Protein 5WP4 (pdb70)

B-factor: mean 23.15, std 11.43, range [8.85, 80.51]

Foldseek 3Di:
DLVVVLVVQCVVLCVVQDQCSVVQAPCSVLLLVQQLVLVVVPDDDAFQFEEEEEQQFLHSPPQVCLVGHVAYEYEHQPPVRQVNNCVVRVVSVRYHYYNDDLQDPPDDAQFQRGQEYEYEADCQSPDLVSLLVSLLVVLRRHHQFGKYKYKHQAPDDQHDHDDPDDPGHRHQQLSVLLSQQPHKDADPVGWIKGKWWPDKAFRVSCCVPVVDRRTMMTMIGIHTDDDDCVVLCVCCPPCVPPLNLVLCCLLQHPQDNDFNHVVVLVVQLVVQVAAAAFEEEEEACFLPRSVCVCQVPHNYAYEYEHQHSSRQSNNSSVCYPDPTHYDYTNDDLLPDDDAFQAGQEYEYEAPCQQPADVLSSLLRVLRNHHAFHKYKYKHKAWFPDDDDPVRVVVCVVVVTDHYHQVVSQVSNVVSQWPPKDKDWCLVVSLVRLVVSLVVCVVCVVVSCVVRRPVSSCVSNVVSVVSNVCSVVRTMTMIMMMTGRD

GO terms:
  GO:0000234 phosphoethanolamine N-methyltransferase activity (F, EXP)
  GO:0042425 choline biosynthetic process (P, IMP)
  GO:0009555 pollen development (P, IMP)
  GO:0009826 unidimensional cell growth (P, IMP)
  GO:0009860 pollen tube growth (P, IMP)
  GO:0010183 pollen tube guidance (P, IMP)
  GO:0048528 post-embryonic root development (P, IMP)

Organism: Arabidopsis thaliana (NCBI:txid3702)

Nearest PDB structures (foldseek):
  5wp4-assembly1_A  TM=1.002E+00  e=0.000E+00  Arabidopsis thaliana
  5wp5-assembly2_B  TM=5.260E-01  e=3.754E-93  Arabidopsis thaliana
  4kri-assembly1_A  TM=6.866E-01  e=4.161E-44  Haemonchus contortus
  4kri-assembly3_C  TM=6.687E-01  e=8.822E-44  Haemonchus contortus
  4kri-assembly2_B  TM=6.698E-01  e=3.287E-43  Haemonchus contortus

Radius of gyration: 25.35 Å; Cα contacts (8 Å, |Δi|>4): 967; chains: 1; bounding box: 56×58×65 Å

Secondary structure (DSSP, 8-state):
-HHHHHHHHHHHHHTT-SHHHHHTSTTHHHHHHHHHHHHHHHSPP-TTSEEEEES-TT-TTHHHHHHH-SEEEEEES-HHHHHHHHHHHTT-TTEEEEE--TT-TT----TT-EEEEEESS-GGGS-HHHHHHHHHHHHHHEEEEEEEEEEEEBSS-------S------B-HHHHHHHHHH--EE-TT--EEEEEEEEEEE-HHHHHHHS---EEEEEEEEEE--S--HHHHHHHHTTTSHHHHHHHHHHH-TT--STTHHHHHHHHHHTT---TT-EEEEET-TTSHHHHHHHHHH--EEEEEES-HHHHHHHHHHTTT--S-EEEEE--TTT----TT-EEEEEEES-GGG-S-HHHHHHHHHHHEEEEEEEEEEEEEE-SSPPPHHHHHHHHHHT-----HHHHHHHHHHTT-EEEEEEE-HHHHHHHHHHHHHHHHHTHHHHHHHS-HHHHHHHHHHHHHHHHHHHTT-EEEEEEEEE--

Sequence (485 aa):
EERDIQKNYWIEHSADLTVEAMMLDSRASDLDKEERPEVLSLLPPYEGKSVLELGAGIGRFTGELAQKAGELIALDFIDNVIKKNESINGHYKNVKFMCADVTSPDLKKITDGSLDLIFSNWLLMYLSDKEVELLAERMVGWIKVGGYIFFRESCFHQSGDSKRKSNPTHYREPRFYSKVFQECQTRDAAGNSSFELSMMIGCKCIGAYVKNK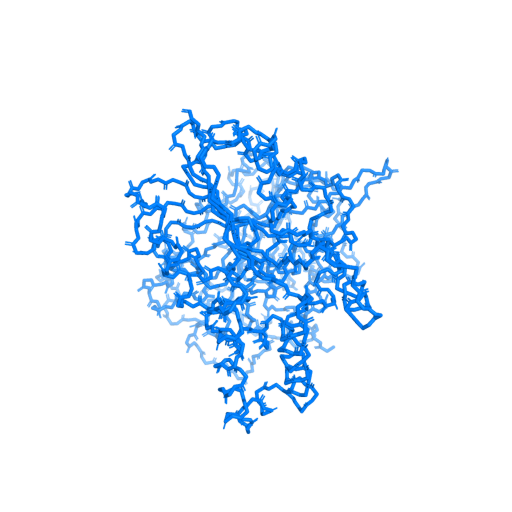KNQNNQICWIWQKVSSENDRGFQRFLDNVQYKSSGILRYERVVFGQGFVSTGGLETTKEFVEEKMMNNLKPGQKVLDVGCGIGGGDFYMAEKFDVHVVGIDLSVNMISSFALERAIGLSCSVVEFEVADCTTKHYPDNSFDVIYSRDTILHIQDKPALFRTTFFKWLKPGGKKVLISDYCRSSPKTPSAEFSEYIKQRGYDLHDVQQAYGQMMLKDAGFTDVIAEDRTDQFMQVLKRELDRVEKEKEKFISDFSKEDYDDIVGGWKSKLERCASSDEQKWGLFIANKN

Solvent-accessible surface area: 21223 Å² total; per-residue (Å²): 162,40,63,85,72,0,86,92,7,34,91,62,20,12,80,108,46,66,38,112,18,46,17,17,8,85,122,3,76,57,2,16,144,89,0,59,76,40,0,37,88,35,20,12,97,3,122,51,89,22,0,0,5,1,28,9,18,26,14,15,10,0,12,64,0,5,122,89,6,26,96,2,34,0,2,14,34,14,62,96,8,7,116,69,0,88,88,89,8,34,128,54,209,45,20,118,38,36,65,20,31,9,36,30,121,109,9,160,24,101,103,34,40,3,28,0,0,0,1,14,38,17,0,8,23,5,23,71,133,28,0,62,110,3,0,70,81,1,0,12,2,0,96,81,34,3,41,0,1,0,0,0,4,0,83,104,69,24,13,86,36,200,41,177,67,54,26,16,55,58,20,75,2,58,44,0,3,72,17,0,14,63,9,74,23,156,65,121,89,35,85,15,23,34,3,32,46,90,22,29,105,16,1,26,7,7,37,140,40,54,162,38,72,17,1,0,1,0,21,2,42,15,48,56,8,145,74,129,20,22,83,11,118,65,11,6,93,58,25,25,89,30,58,6,0,51,50,24,21,95,2,16,26,166,8,23,28,17,2,13,1,82,112,1,1,102,64,0,0,113,62,6,87,11,117,96,67,49,83,0,0,7,0,18,10,8,2,0,12,9,0,25,40,0,6,111,136,48,98,2,47,0,16,0,1,18,32,1,0,2,9,4,4,8,0,20,29,82,23,25,43,74,126,24,53,28,90,20,68,28,14,34,12,74,60,58,156,37,101,84,81,26,4,19,3,0,3,0,25,16,20,0,3,19,14,120,78,0,49,34,4,0,128,42,0,57,116,10,0,78,85,62,7,44,0,1,0,0,0,17,0,62,5,103,96,120,28,47,90,94,2,51,100,25,32,162,89,61,28,17,28,17,54,33,16,150,34,0,0,82,23,0,94,108,12,36,11,51,108,27,78,41,62,84,39,12,104,43,3,48,95,7,3,120,107,6,12,61,114,6,73,182,82,80,138,124,3,49,89,61,49,40,119,129,25,17,58,67,3,17,34,23,6,117,40,13,40,116,10,6,73,60,63,20,0,29,1,0,0,0,14,1,43,26,144

Structure (mmCIF, N/CA/C/O backbone):
data_5WP4
#
_entry.id   5WP4
#
_cell.length_a   49.261
_cell.length_b   86.032
_cell.length_c   68.242
_cell.angle_alpha   90.00
_cell.angle_beta   106.15
_cell.angle_gamma   90.00
#
_symmetry.space_group_name_H-M   'P 1 21 1'
#
loop_
_entity.id
_entity.type
_entity.pdbx_description
1 polymer 'Phosphoethanolamine N-methyltransferase 1'
2 non-polymer S-ADENOSYL-L-HOMOCYSTEINE
3 non-polymer PHOSPHOCHOLINE
4 water water
#
loop_
_atom_site.group_PDB
_atom_site.id
_atom_site.type_symbol
_atom_site.label_atom_id
_atom_site.label_alt_id
_atom_site.label_comp_id
_atom_site.label_asym_id
_atom_site.label_entity_id
_atom_site.label_seq_id
_atom_site.pdbx_PDB_ins_code
_atom_site.Cartn_x
_atom_site.Cartn_y
_atom_site.Cartn_z
_atom_site.occupancy
_atom_site.B_iso_or_equiv
_atom_site.auth_seq_id
_atom_site.auth_comp_id
_atom_site.auth_asym_id
_atom_site.auth_atom_id
_atom_site.pdbx_PDB_model_num
ATOM 1 N N . GLU A 1 7 ? 26.178 -9.720 29.731 1.00 48.78 7 GLU A N 1
ATOM 2 C CA . GLU A 1 7 ? 26.432 -8.995 30.969 1.00 35.88 7 GLU A CA 1
ATOM 3 C C . GLU A 1 7 ? 25.423 -7.871 31.168 1.00 27.42 7 GLU A C 1
ATOM 4 O O . GLU A 1 7 ? 25.021 -7.591 32.297 1.00 27.95 7 GLU A O 1
ATOM 10 N N . GLU A 1 8 ? 25.018 -7.232 30.074 1.00 27.51 8 GLU A N 1
ATOM 11 C CA . GLU A 1 8 ? 24.049 -6.141 30.156 1.00 23.96 8 GLU A CA 1
ATOM 12 C C . GLU A 1 8 ? 22.751 -6.618 30.797 1.00 23.88 8 GLU A C 1
ATOM 13 O O . GLU A 1 8 ? 22.197 -5.937 31.657 1.00 20.33 8 GLU A O 1
ATOM 19 N N . ARG A 1 9 ? 22.272 -7.785 30.377 1.00 20.88 9 ARG A N 1
ATOM 20 C CA . ARG A 1 9 ? 21.025 -8.320 30.919 1.00 20.40 9 ARG A CA 1
ATOM 21 C C . ARG A 1 9 ? 21.132 -8.565 32.421 1.00 20.29 9 ARG A C 1
ATOM 22 O O . ARG A 1 9 ? 20.186 -8.309 33.164 1.00 19.72 9 ARG A O 1
ATOM 30 N N . ASP A 1 10 ? 22.293 -9.039 32.863 1.00 20.75 10 ASP A N 1
ATOM 31 C CA . ASP A 1 10 ? 22.505 -9.327 34.277 1.00 21.42 10 ASP A CA 1
ATOM 32 C C . ASP A 1 10 ? 22.474 -8.055 35.122 1.00 19.93 10 ASP A C 1
ATOM 33 O O . ASP A 1 10 ? 21.784 -7.993 36.147 1.00 20.73 10 ASP A O 1
ATOM 38 N N . ILE A 1 11 ? 23.222 -7.039 34.696 1.00 20.63 11 ILE A N 1
ATOM 39 C CA . ILE A 1 11 ? 23.333 -5.827 35.505 1.00 21.65 11 ILE A CA 1
ATOM 40 C C . ILE A 1 11 ? 22.025 -5.043 35.532 1.00 18.69 11 ILE A C 1
ATOM 41 O O . ILE A 1 11 ? 21.651 -4.490 36.562 1.00 19.51 11 ILE A O 1
ATOM 46 N N . GLN A 1 12 ? 21.316 -5.015 34.408 1.00 18.44 12 GLN A N 1
ATOM 47 C CA . GLN A 1 12 ? 20.040 -4.311 34.356 1.00 17.79 12 GLN A CA 1
ATOM 48 C C . GLN A 1 12 ? 18.984 -5.055 35.164 1.00 17.45 12 GLN A C 1
ATOM 49 O O . GLN A 1 12 ? 18.239 -4.442 35.933 1.00 17.48 12 GLN A O 1
ATOM 55 N N . LYS A 1 13 ? 18.921 -6.375 35.018 1.00 17.80 13 LYS A N 1
ATOM 56 C CA . LYS A 1 13 ? 17.939 -7.130 35.789 1.00 18.63 13 LYS A CA 1
ATOM 57 C C . LYS A 1 13 ? 18.236 -7.042 37.283 1.00 18.94 13 LYS A C 1
ATOM 58 O O . LYS A 1 13 ? 17.318 -6.893 38.087 1.00 18.26 13 LYS A O 1
ATOM 64 N N . ASN A 1 14 ? 19.510 -7.119 37.658 1.00 18.18 14 ASN A N 1
ATOM 65 C CA . ASN A 1 14 ? 19.866 -7.001 39.075 1.00 19.39 14 ASN A CA 1
ATOM 66 C C . ASN A 1 14 ? 19.441 -5.666 39.685 1.00 17.98 14 ASN A C 1
ATOM 67 O O . ASN A 1 14 ? 19.009 -5.618 40.842 1.00 18.55 14 ASN A O 1
ATOM 72 N N . TYR A 1 15 ? 19.552 -4.591 38.909 1.00 17.77 15 TYR A N 1
ATOM 73 C CA . TYR A 1 15 ? 19.126 -3.281 39.364 1.00 17.71 15 TYR A CA 1
ATOM 74 C C . TYR A 1 15 ? 17.632 -3.295 39.638 1.00 17.10 15 TYR A C 1
ATOM 75 O O . TYR A 1 15 ? 17.186 -2.821 40.675 1.00 17.82 15 TYR A O 1
ATOM 84 N N . TRP A 1 16 ? 16.863 -3.873 38.719 1.00 16.77 16 TRP A N 1
ATOM 85 C CA . TRP A 1 16 ? 15.417 -3.929 38.901 1.00 16.53 16 TRP A CA 1
ATOM 86 C C . TRP A 1 16 ? 14.948 -4.960 39.928 1.00 17.86 16 TRP A C 1
ATOM 87 O O . TRP A 1 16 ? 13.915 -4.770 40.565 1.00 17.21 16 TRP A O 1
ATOM 98 N N . ILE A 1 17 ? 15.705 -6.033 40.118 1.00 17.15 17 ILE A N 1
ATOM 99 C CA . ILE A 1 17 ? 15.421 -6.933 41.241 1.00 17.64 17 ILE A CA 1
ATOM 100 C C . ILE A 1 17 ? 15.518 -6.176 42.575 1.00 18.21 17 ILE A C 1
ATOM 101 O O . ILE A 1 17 ? 14.612 -6.259 43.411 1.00 19.01 17 ILE A O 1
ATOM 106 N N . GLU A 1 18 ? 16.593 -5.410 42.750 1.00 17.93 18 GLU A N 1
ATOM 107 C CA . GLU A 1 18 ? 16.769 -4.609 43.960 1.00 18.78 18 GLU A CA 1
ATOM 108 C C . GLU A 1 18 ? 15.646 -3.588 44.137 1.00 18.14 18 GLU A C 1
ATOM 109 O O . GLU A 1 18 ? 15.040 -3.487 45.209 1.00 19.34 18 GLU A O 1
ATOM 115 N N . HIS A 1 19 ? 15.364 -2.838 43.080 1.00 18.62 19 HIS A N 1
ATOM 116 C CA . HIS A 1 19 ? 14.437 -1.721 43.204 1.00 17.67 19 HIS A CA 1
ATOM 117 C C . HIS A 1 19 ? 12.973 -2.115 43.056 1.00 20.49 19 HIS A C 1
ATOM 118 O O . HIS A 1 19 ? 12.081 -1.279 43.214 1.00 28.01 19 HIS A O 1
ATOM 125 N N . SER A 1 20 ? 12.726 -3.394 42.794 1.00 17.37 20 SER A N 1
ATOM 126 C CA . SER A 1 20 ? 11.366 -3.925 42.790 1.00 18.54 20 SER A CA 1
ATOM 127 C C . SER A 1 20 ? 11.026 -4.655 44.080 1.00 18.23 20 SER A C 1
ATOM 128 O O . SER A 1 20 ? 9.871 -5.012 44.294 1.00 19.55 20 SER A O 1
ATOM 131 N N . ALA A 1 21 ? 12.026 -4.906 44.925 1.00 18.31 21 ALA A N 1
ATOM 132 C CA . ALA A 1 21 ? 11.824 -5.722 46.124 1.00 19.08 21 ALA A CA 1
ATOM 133 C C . ALA A 1 21 ? 10.657 -5.247 46.992 1.00 19.57 21 ALA A C 1
ATOM 134 O O . ALA A 1 21 ? 9.919 -6.066 47.542 1.00 20.15 21 ALA A O 1
ATOM 136 N N . ASP A 1 22 ? 10.486 -3.929 47.101 1.00 19.52 22 ASP A N 1
ATOM 137 C CA . ASP A 1 22 ? 9.438 -3.370 47.957 1.00 20.19 22 ASP A CA 1
ATOM 138 C C . ASP A 1 22 ? 8.059 -3.374 47.297 1.00 20.46 22 ASP A C 1
ATOM 139 O O . ASP A 1 22 ? 7.052 -3.227 47.992 1.00 20.96 22 ASP A O 1
ATOM 144 N N . LEU A 1 23 ? 8.019 -3.512 45.970 1.00 20.31 23 LEU A N 1
ATOM 145 C CA . LEU A 1 23 ? 6.758 -3.561 45.224 1.00 20.74 23 LEU A CA 1
ATOM 146 C C . LEU A 1 23 ? 5.830 -2.376 45.512 1.00 20.34 23 LEU A C 1
ATOM 147 O O . LEU A 1 23 ? 4.624 -2.553 45.720 1.00 24.88 23 LEU A O 1
ATOM 152 N N . THR A 1 24 ? 6.398 -1.172 45.536 1.00 20.11 24 THR A N 1
ATOM 153 C CA . THR A 1 24 ? 5.612 0.045 45.710 1.00 21.07 24 THR A CA 1
ATOM 154 C C . THR A 1 24 ? 5.933 1.057 44.621 1.00 21.05 24 THR A C 1
ATOM 155 O O . THR A 1 24 ? 6.949 0.945 43.928 1.00 21.07 24 THR A O 1
ATOM 159 N N . VAL A 1 25 ? 5.080 2.068 44.493 1.00 22.27 25 VAL A N 1
ATOM 160 C CA . VAL A 1 25 ? 5.365 3.143 43.554 1.00 24.89 25 VAL A CA 1
ATOM 161 C C . VAL A 1 25 ? 6.629 3.875 44.003 1.00 20.87 25 VAL A C 1
ATOM 162 O O . VAL A 1 25 ? 7.491 4.168 43.179 1.00 21.46 25 VAL A O 1
ATOM 166 N N . GLU A 1 26 ? 6.769 4.117 45.305 1.00 22.04 26 GLU A N 1
ATOM 167 C CA . GLU A 1 26 ? 7.956 4.803 45.807 1.00 24.36 26 GLU A CA 1
ATOM 168 C C . GLU A 1 26 ? 9.248 4.074 45.439 1.00 25.02 26 GLU A C 1
ATOM 169 O O . GLU A 1 26 ? 10.232 4.696 45.029 1.00 24.59 26 GLU A O 1
ATOM 175 N N . ALA A 1 27 ? 9.236 2.750 45.568 1.00 21.46 27 ALA A N 1
ATOM 176 C CA . ALA A 1 27 ? 10.408 1.945 45.252 1.00 21.04 27 ALA A CA 1
ATOM 177 C C . ALA A 1 27 ? 10.793 2.058 43.787 1.00 22.31 27 ALA A C 1
ATOM 178 O O . ALA A 1 27 ? 11.976 2.007 43.441 1.00 20.86 27 ALA A O 1
ATOM 180 N N . MET A 1 28 ? 9.793 2.196 42.924 1.00 19.65 28 MET A N 1
ATOM 181 C CA . MET A 1 28 ? 10.039 2.337 41.494 1.00 19.13 28 MET A CA 1
ATOM 182 C C . MET A 1 28 ? 10.555 3.729 41.132 1.00 18.96 28 MET A C 1
ATOM 183 O O . MET A 1 28 ? 11.379 3.888 40.224 1.00 19.03 28 MET A O 1
ATOM 188 N N . MET A 1 29 ? 10.064 4.739 41.838 1.00 19.86 29 MET A N 1
ATOM 189 C CA . MET A 1 29 ? 10.337 6.122 41.466 1.00 21.45 29 MET A CA 1
ATOM 190 C C . MET A 1 29 ? 11.753 6.597 41.777 1.00 21.24 29 MET A C 1
ATOM 191 O O . MET A 1 29 ? 12.241 7.540 41.146 1.00 21.89 29 MET A O 1
ATOM 196 N N . LEU A 1 30 ? 12.395 5.960 42.755 1.00 22.90 30 LEU A N 1
ATOM 197 C CA . LEU A 1 30 ? 13.759 6.313 43.138 1.00 22.45 30 LEU A CA 1
ATOM 198 C C . LEU A 1 30 ? 13.900 7.811 43.410 1.00 26.40 30 LEU A C 1
ATOM 199 O O . LEU A 1 30 ? 14.865 8.447 42.984 1.00 26.06 30 LEU A O 1
ATOM 204 N N . ASP A 1 31 ? 12.929 8.371 44.126 1.00 25.73 31 ASP A N 1
ATOM 205 C CA . ASP A 1 31 ? 12.928 9.795 44.421 1.00 27.76 31 ASP A CA 1
ATOM 206 C C . ASP A 1 31 ? 12.157 10.056 45.706 1.00 32.95 31 ASP A C 1
ATOM 207 O O . ASP A 1 31 ? 11.139 9.419 45.967 1.00 32.74 31 ASP A O 1
ATOM 212 N N . SER A 1 32 ? 12.648 11.000 46.498 1.00 32.13 32 SER A N 1
ATOM 213 C CA . SER A 1 32 ? 12.053 11.305 47.798 1.00 34.64 32 SER A CA 1
ATOM 214 C C . SER A 1 32 ? 10.671 11.943 47.670 1.00 40.67 32 SER A C 1
ATOM 215 O O . SER A 1 32 ? 9.887 11.947 48.619 1.00 44.33 32 SER A O 1
ATOM 218 N N . ARG A 1 33 ? 10.374 12.477 46.490 1.00 36.29 33 ARG A N 1
ATOM 219 C CA . ARG A 1 33 ? 9.078 13.098 46.256 1.00 39.86 33 ARG A CA 1
ATOM 220 C C . ARG A 1 33 ? 8.251 12.270 45.277 1.00 34.82 33 ARG A C 1
ATOM 221 O O . ARG A 1 33 ? 7.444 12.797 44.512 1.00 34.36 33 ARG A O 1
ATOM 229 N N . ALA A 1 34 ? 8.467 10.959 45.333 1.00 32.09 34 ALA A N 1
ATOM 230 C CA . ALA A 1 34 ? 7.747 9.985 44.522 1.00 30.44 34 ALA A CA 1
ATOM 231 C C . ALA A 1 34 ? 6.235 10.208 44.473 1.00 31.26 34 ALA A C 1
ATOM 232 O O . ALA A 1 34 ? 5.638 10.193 43.395 1.00 31.62 34 ALA A O 1
ATOM 234 N N . SER A 1 35 ? 5.616 10.401 45.635 1.00 34.47 35 SER A N 1
ATOM 235 C CA . SER A 1 35 ? 4.160 10.512 45.698 1.00 37.70 35 SER A CA 1
ATOM 236 C C . SER A 1 35 ? 3.634 11.715 44.908 1.00 39.12 35 SER A C 1
ATOM 237 O O . SER A 1 35 ? 2.729 11.578 44.083 1.00 38.35 35 SER A O 1
ATOM 240 N N . ASP A 1 36 ? 4.208 12.887 45.157 1.00 37.39 36 ASP A N 1
ATOM 241 C CA . ASP A 1 36 ? 3.787 14.102 44.465 1.00 38.16 36 ASP A CA 1
ATOM 242 C C . ASP A 1 36 ? 4.144 14.075 42.981 1.00 36.26 36 ASP A C 1
ATOM 243 O O . ASP A 1 36 ? 3.399 14.591 42.152 1.00 36.79 36 ASP A O 1
ATOM 248 N N . LEU A 1 37 ? 5.284 13.476 42.649 1.00 34.27 37 LEU A N 1
ATOM 249 C CA . LEU A 1 37 ? 5.678 13.337 41.248 1.00 32.53 37 LEU A CA 1
ATOM 250 C C . LEU A 1 37 ? 4.680 12.461 40.505 1.00 31.19 37 LEU A C 1
ATOM 251 O O . LEU A 1 37 ? 4.240 12.808 39.411 1.00 31.19 37 LEU A O 1
ATOM 256 N N . ASP A 1 38 ? 4.313 11.337 41.114 1.00 31.28 38 ASP A N 1
ATOM 257 C CA . ASP A 1 38 ? 3.335 10.424 40.532 1.00 31.55 38 ASP A CA 1
ATOM 258 C C . ASP A 1 38 ? 1.986 11.118 40.331 1.00 31.59 38 ASP A C 1
ATOM 259 O O . ASP A 1 38 ? 1.391 11.029 39.257 1.00 33.04 38 ASP A O 1
ATOM 264 N N . LYS A 1 39 ? 1.516 11.810 41.365 1.00 33.96 39 LYS A N 1
ATOM 265 C CA . LYS A 1 39 ? 0.232 12.503 41.301 1.00 36.64 39 LYS A CA 1
ATOM 266 C C . LYS A 1 39 ? 0.142 13.498 40.146 1.00 35.90 39 LYS A C 1
ATOM 267 O O . LYS A 1 39 ? -0.913 13.650 39.534 1.00 36.62 39 LYS A O 1
ATOM 273 N N . GLU A 1 40 ? 1.247 14.170 39.846 1.00 35.84 40 GLU A N 1
ATOM 274 C CA . GLU A 1 40 ? 1.237 15.200 38.813 1.00 37.04 40 GLU A CA 1
ATOM 275 C C . GLU A 1 40 ? 1.611 14.665 37.432 1.00 35.47 40 GLU A C 1
ATOM 276 O O . GLU A 1 40 ? 1.065 15.107 36.420 1.00 36.22 40 GLU A O 1
ATOM 282 N N . GLU A 1 41 ? 2.532 13.708 37.390 1.00 32.67 41 GLU A N 1
ATOM 283 C CA . GLU A 1 41 ? 3.071 13.256 36.113 1.00 31.02 41 GLU A CA 1
ATOM 284 C C . GLU A 1 41 ? 2.268 12.120 35.469 1.00 29.58 41 GLU A C 1
ATOM 285 O O . GLU A 1 41 ? 2.228 12.014 34.240 1.00 29.38 41 GLU A O 1
ATOM 291 N N . ARG A 1 42 ? 1.620 11.289 36.286 1.00 27.06 42 ARG A N 1
ATOM 292 C CA . ARG A 1 42 ? 0.800 10.188 35.760 1.00 32.04 42 ARG A CA 1
ATOM 293 C C . ARG A 1 42 ? -0.338 10.689 34.844 1.00 27.35 42 ARG A C 1
ATOM 294 O O . ARG A 1 42 ? -0.489 10.192 33.724 1.00 26.87 42 ARG A O 1
ATOM 302 N N . PRO A 1 43 ? -1.127 11.688 35.299 1.00 29.19 43 PRO A N 1
ATOM 303 C CA . PRO A 1 43 ? -2.164 12.198 34.393 1.00 27.95 43 PRO A CA 1
ATOM 304 C C . PRO A 1 43 ? -1.594 12.884 33.157 1.00 32.78 43 PRO A C 1
ATOM 305 O O . PRO A 1 43 ? -2.218 12.829 32.097 1.00 29.15 43 PRO A O 1
ATOM 309 N N . GLU A 1 44 ? -0.436 13.526 33.287 1.00 26.20 44 GLU A N 1
ATOM 310 C CA . GLU A 1 44 ? 0.193 14.173 32.140 1.00 28.73 44 GLU A CA 1
ATOM 311 C C . GLU A 1 44 ? 0.596 13.165 31.065 1.00 25.36 44 GLU A C 1
ATOM 312 O O . GLU A 1 44 ? 0.312 13.369 29.883 1.00 26.82 44 GLU A O 1
ATOM 318 N N . VAL A 1 45 ? 1.263 12.089 31.474 1.00 23.51 45 VAL A N 1
ATOM 319 C CA . VAL A 1 45 ? 1.629 11.029 30.543 1.00 21.77 45 VAL A CA 1
ATOM 320 C C . VAL A 1 45 ? 0.390 10.475 29.834 1.00 22.78 45 VAL A C 1
ATOM 321 O O . VAL A 1 45 ? 0.384 10.330 28.613 1.00 23.14 45 VAL A O 1
ATOM 325 N N . LEU A 1 46 ? -0.662 10.182 30.596 1.00 24.29 46 LEU A N 1
ATOM 326 C CA . LEU A 1 46 ? -1.874 9.624 30.003 1.00 26.55 46 LEU A CA 1
ATOM 327 C C . LEU A 1 46 ? -2.483 10.580 28.982 1.00 27.59 46 LEU A C 1
ATOM 328 O O . LEU A 1 46 ? -2.968 10.151 27.932 1.00 28.63 46 LEU A O 1
ATOM 333 N N . SER A 1 47 ? -2.423 11.874 29.277 1.00 25.87 47 SER A N 1
ATOM 334 C CA . SER A 1 47 ? -3.009 12.882 28.396 1.00 24.04 47 SER A CA 1
ATOM 335 C C . SER A 1 47 ? -2.206 13.037 27.105 1.00 26.25 47 SER A C 1
ATOM 336 O O . SER A 1 47 ? -2.702 13.594 26.127 1.00 29.32 47 SER A O 1
ATOM 339 N N . LEU A 1 48 ? -0.970 12.541 27.102 1.00 25.42 48 LEU A N 1
ATOM 340 C CA . LEU A 1 48 ? -0.099 12.676 25.934 1.00 27.94 48 LEU A CA 1
ATOM 341 C C . LEU A 1 48 ? -0.202 11.503 24.969 1.00 27.33 48 LEU A C 1
ATOM 342 O O . LEU A 1 48 ? 0.295 11.568 23.843 1.00 26.63 48 LEU A O 1
ATOM 347 N N . LEU A 1 49 ? -0.831 10.423 25.412 1.00 25.78 49 LEU A N 1
ATOM 348 C CA . LEU A 1 49 ? -0.965 9.242 24.571 1.00 22.97 49 LEU A CA 1
ATOM 349 C C . LEU A 1 49 ? -1.836 9.518 23.356 1.00 24.66 49 LEU A C 1
ATOM 350 O O . LEU A 1 49 ? -2.843 10.217 23.447 1.00 27.62 49 LEU A O 1
ATOM 355 N N . PRO A 1 50 ? -1.443 8.961 22.205 1.00 24.58 50 PRO A N 1
ATOM 356 C CA . PRO A 1 50 ? -2.270 9.013 20.998 1.00 26.92 50 PRO A CA 1
ATOM 357 C C . PRO A 1 50 ? -3.555 8.217 21.219 1.00 28.03 50 PRO A C 1
ATOM 358 O O . PRO A 1 50 ? -3.623 7.445 22.181 1.00 28.28 50 PRO A O 1
ATOM 362 N N . PRO A 1 51 ? -4.566 8.408 20.353 1.00 31.46 51 PRO A N 1
ATOM 363 C CA . PRO A 1 51 ? -5.855 7.723 20.513 1.00 34.70 51 PRO A CA 1
ATOM 364 C C . PRO A 1 51 ? -5.706 6.203 20.524 1.00 39.52 51 PRO A C 1
ATOM 365 O O . PRO A 1 51 ? -5.036 5.654 19.646 1.00 36.94 51 PRO A O 1
ATOM 369 N N . TYR A 1 52 ? -6.324 5.539 21.500 1.00 30.49 52 TYR A N 1
ATOM 370 C CA . TYR A 1 52 ? -6.246 4.082 21.606 1.00 32.41 52 TYR A CA 1
ATOM 371 C C . TYR A 1 52 ? -7.515 3.422 22.162 1.00 26.35 52 TYR A C 1
ATOM 372 O O . TYR A 1 52 ? -7.514 2.220 22.439 1.00 31.98 52 TYR A O 1
ATOM 381 N N . GLU A 1 53 ? -8.586 4.193 22.337 1.00 34.59 53 GLU A N 1
ATOM 382 C CA . GLU A 1 53 ? -9.830 3.626 22.859 1.00 30.86 53 GLU A CA 1
ATOM 383 C C . GLU A 1 53 ? -10.348 2.522 21.947 1.00 29.85 53 GLU A C 1
ATOM 384 O O . GLU A 1 53 ? -10.481 2.715 20.740 1.00 31.95 53 GLU A O 1
ATOM 390 N N . GLY A 1 54 ? -10.611 1.356 22.529 1.00 28.04 54 GLY A N 1
ATOM 391 C CA . GLY A 1 54 ? -11.094 0.217 21.769 1.00 32.13 54 GLY A CA 1
ATOM 392 C C . GLY A 1 54 ? -10.034 -0.461 20.915 1.00 25.20 54 GLY A C 1
ATOM 393 O O . GLY A 1 54 ? -10.342 -1.389 20.166 1.00 28.60 54 GLY A O 1
ATOM 394 N N . LYS A 1 55 ? -8.788 -0.014 21.038 1.00 24.75 55 LYS A N 1
ATOM 395 C CA . LYS A 1 55 ? -7.698 -0.542 20.219 1.00 26.13 55 LYS A CA 1
ATOM 396 C C . LYS A 1 55 ? -6.808 -1.519 20.983 1.00 25.64 55 LYS A C 1
ATOM 397 O O . LYS A 1 55 ? -7.000 -1.746 22.179 1.00 22.27 55 LYS A O 1
ATOM 403 N N . SER A 1 56 ? -5.832 -2.097 20.289 1.00 20.96 56 SER A N 1
ATOM 404 C CA . SER A 1 56 ? -4.950 -3.088 20.888 1.00 19.06 56 SER A CA 1
ATOM 405 C C . SER A 1 56 ? -3.629 -2.456 21.321 1.00 19.67 56 SER A C 1
ATOM 406 O O . SER A 1 56 ? -2.918 -1.854 20.509 1.00 17.36 56 SER A O 1
ATOM 409 N N . VAL A 1 57 ? -3.301 -2.604 22.601 1.00 18.02 57 VAL A N 1
ATOM 410 C CA . VAL A 1 57 ? -2.181 -1.902 23.212 1.00 17.46 57 VAL A CA 1
ATOM 411 C C . VAL A 1 57 ? -1.197 -2.880 23.852 1.00 16.42 57 VAL A C 1
ATOM 412 O O . VAL A 1 57 ? -1.604 -3.881 24.453 1.00 17.33 57 VAL A O 1
ATOM 416 N N . LEU A 1 58 ? 0.093 -2.589 23.717 1.00 15.02 58 LEU A N 1
ATOM 417 C CA . LEU A 1 58 ? 1.146 -3.318 24.411 1.00 14.63 58 LEU A CA 1
ATOM 418 C C . LEU A 1 58 ? 1.895 -2.354 25.321 1.00 14.72 58 LEU A C 1
ATOM 419 O O . LEU A 1 58 ? 2.431 -1.343 24.849 1.00 15.26 58 LEU A O 1
ATOM 424 N N . GLU A 1 59 ? 1.915 -2.664 26.619 1.00 16.04 59 GLU A N 1
ATOM 425 C CA . GLU A 1 59 ? 2.634 -1.857 27.605 1.00 15.03 59 GLU A CA 1
ATOM 426 C C . GLU A 1 59 ? 3.910 -2.573 28.022 1.00 15.16 59 GLU A C 1
ATOM 427 O O . GLU A 1 59 ? 3.857 -3.658 28.592 1.00 16.46 59 GLU A O 1
ATOM 433 N N . LEU A 1 60 ? 5.056 -1.968 27.719 1.00 13.85 60 LEU A N 1
ATOM 434 C CA . LEU A 1 60 ? 6.361 -2.560 28.005 1.00 14.67 60 LEU A CA 1
ATOM 435 C C . LEU A 1 60 ? 7.005 -1.950 29.240 1.00 15.23 60 LEU A C 1
ATOM 436 O O . LEU A 1 60 ? 7.158 -0.732 29.340 1.00 15.53 60 LEU A O 1
ATOM 441 N N . GLY A 1 61 ? 7.407 -2.807 30.172 1.00 14.76 61 GLY A N 1
ATOM 442 C CA . GLY A 1 61 ? 7.909 -2.340 31.454 1.00 14.87 61 GLY A CA 1
ATOM 443 C C . GLY A 1 61 ? 6.783 -1.772 32.304 1.00 14.82 61 GLY A C 1
ATOM 444 O O . GLY A 1 61 ? 6.904 -0.678 32.854 1.00 15.34 61 GLY A O 1
ATOM 445 N N . ALA A 1 62 ? 5.689 -2.526 32.422 1.00 14.64 62 ALA A N 1
ATOM 446 C CA . ALA A 1 62 ? 4.464 -2.041 33.064 1.00 17.61 62 ALA A CA 1
ATOM 447 C C . ALA A 1 62 ? 4.621 -1.795 34.563 1.00 17.73 62 ALA A C 1
ATOM 448 O O . ALA A 1 62 ? 3.816 -1.075 35.169 1.00 18.99 62 ALA A O 1
ATOM 450 N N . GLY A 1 63 ? 5.623 -2.409 35.181 1.00 16.43 63 GLY A N 1
ATOM 451 C CA . GLY A 1 63 ? 5.770 -2.275 36.620 1.00 16.40 63 GLY A CA 1
ATOM 452 C C . GLY A 1 63 ? 4.583 -2.863 37.368 1.00 18.67 63 GLY A C 1
ATOM 453 O O . GLY A 1 63 ? 3.896 -3.743 36.851 1.00 20.02 63 GLY A O 1
ATOM 454 N N . ILE A 1 64 ? 4.353 -2.408 38.596 1.00 18.82 64 ILE A N 1
ATOM 455 C CA . ILE A 1 64 ? 3.222 -2.909 39.373 1.00 20.58 64 ILE A CA 1
ATOM 456 C C . ILE A 1 64 ? 1.881 -2.365 38.871 1.00 20.46 64 ILE A C 1
ATOM 457 O O . ILE A 1 64 ? 0.823 -2.780 39.340 1.00 23.11 64 ILE A O 1
ATOM 462 N N . GLY A 1 65 ? 1.928 -1.437 37.918 1.00 22.75 65 GLY A N 1
ATOM 463 C CA . GLY A 1 65 ? 0.724 -1.031 37.211 1.00 22.81 65 GLY A CA 1
ATOM 464 C C . GLY A 1 65 ? 0.178 0.372 37.416 1.00 21.73 65 GLY A C 1
ATOM 465 O O . GLY A 1 65 ? -1.045 0.541 37.457 1.00 25.47 65 GLY A O 1
ATOM 466 N N . ARG A 1 66 ? 1.052 1.376 37.517 1.00 21.90 66 ARG A N 1
ATOM 467 C CA . ARG A 1 66 ? 0.605 2.773 37.617 1.00 22.91 66 ARG A CA 1
ATOM 468 C C . ARG A 1 66 ? -0.353 3.142 36.484 1.00 22.22 66 ARG A C 1
ATOM 469 O O . ARG A 1 66 ? -1.338 3.850 36.700 1.00 23.79 66 ARG A O 1
ATOM 477 N N . PHE A 1 67 ? -0.057 2.658 35.280 1.00 20.93 67 PHE A N 1
ATOM 478 C CA . PHE A 1 67 ? -0.868 2.978 34.104 1.00 21.02 67 PHE A CA 1
ATOM 479 C C . PHE A 1 67 ? -1.792 1.843 33.667 1.00 24.26 67 PHE A C 1
ATOM 480 O O . PHE A 1 67 ? -2.797 2.088 33.008 1.00 23.62 67 PHE A O 1
ATOM 488 N N . THR A 1 68 ? -1.437 0.607 34.008 1.00 21.55 68 THR A N 1
ATOM 489 C CA . THR A 1 68 ? -2.140 -0.562 33.479 1.00 22.48 68 THR A CA 1
ATOM 490 C C . THR A 1 68 ? -3.656 -0.513 33.670 1.00 24.80 68 THR A C 1
ATOM 491 O O . THR A 1 68 ? -4.411 -0.813 32.743 1.00 25.16 68 THR A O 1
ATOM 495 N N . GLY A 1 69 ? -4.097 -0.137 34.869 1.00 23.00 69 GLY A N 1
ATOM 496 C CA . GLY A 1 69 ? -5.518 -0.058 35.157 1.00 28.90 69 GLY A CA 1
ATOM 497 C C . GLY A 1 69 ? -6.220 0.983 34.306 1.00 28.47 69 GLY A C 1
ATOM 498 O O . GLY A 1 69 ? -7.317 0.744 33.799 1.00 31.27 69 GLY A O 1
ATOM 499 N N . GLU A 1 70 ? -5.579 2.139 34.144 1.00 26.16 70 GLU A N 1
ATOM 500 C CA . GLU A 1 70 ? -6.137 3.231 33.352 1.00 30.07 70 GLU A CA 1
ATOM 501 C C . GLU A 1 70 ? -6.267 2.831 31.891 1.00 26.44 70 GLU A C 1
ATOM 502 O O . GLU A 1 70 ? -7.292 3.087 31.252 1.00 29.20 70 GLU A O 1
ATOM 508 N N . LEU A 1 71 ? -5.208 2.221 31.365 1.00 23.80 71 LEU A N 1
ATOM 509 C CA . LEU A 1 71 ? -5.178 1.773 29.980 1.00 21.91 71 LEU A CA 1
ATOM 510 C C . LEU A 1 71 ? -6.288 0.758 29.738 1.00 23.57 71 LEU A C 1
ATOM 511 O O . LEU A 1 71 ? -6.974 0.801 28.719 1.00 25.10 71 LEU A O 1
ATOM 516 N N . ALA A 1 72 ? -6.461 -0.147 30.695 1.00 24.39 72 ALA A N 1
ATOM 517 C CA . ALA A 1 72 ? -7.446 -1.216 30.591 1.00 25.69 72 ALA A CA 1
ATOM 518 C C . ALA A 1 72 ? -8.873 -0.692 30.434 1.00 27.63 72 ALA A C 1
ATOM 519 O O . ALA A 1 72 ? -9.702 -1.307 29.754 1.00 27.72 72 ALA A O 1
ATOM 521 N N . GLN A 1 73 ? -9.159 0.440 31.068 1.00 28.02 73 GLN A N 1
ATOM 522 C CA . GLN A 1 73 ? -10.496 1.022 31.020 1.00 30.74 73 GLN A CA 1
ATOM 523 C C . GLN A 1 73 ? -10.867 1.535 29.630 1.00 38.34 73 GLN A C 1
ATOM 524 O O . GLN A 1 73 ? -12.050 1.620 29.291 1.00 36.91 73 GLN A O 1
ATOM 530 N N . LYS A 1 74 ? -9.856 1.877 28.835 1.00 30.05 74 LYS A N 1
ATOM 531 C CA . LYS A 1 74 ? -10.070 2.447 27.506 1.00 32.24 74 LYS A CA 1
ATOM 532 C C . LYS A 1 74 ? -9.767 1.455 26.381 1.00 29.12 74 LYS A C 1
ATOM 533 O O . LYS A 1 74 ? -10.511 1.362 25.408 1.00 32.94 74 LYS A O 1
ATOM 539 N N . ALA A 1 75 ? -8.666 0.722 26.513 1.00 29.27 75 ALA A N 1
ATOM 540 C CA . ALA A 1 75 ? -8.198 -0.161 25.445 1.00 26.30 75 ALA A CA 1
ATOM 541 C C . ALA A 1 75 ? -9.150 -1.328 25.214 1.00 26.72 75 ALA A C 1
ATOM 542 O O . ALA A 1 75 ? -9.767 -1.831 26.154 1.00 28.33 75 ALA A O 1
ATOM 544 N N . GLY A 1 76 ? -9.265 -1.759 23.961 1.00 27.29 76 GLY A N 1
ATOM 545 C CA . GLY A 1 76 ? -10.029 -2.953 23.651 1.00 29.40 76 GLY A CA 1
ATOM 546 C C . GLY A 1 76 ? -9.282 -4.167 24.169 1.00 27.62 76 GLY A C 1
ATOM 547 O O . GLY A 1 76 ? -9.875 -5.090 24.744 1.00 28.50 76 GLY A O 1
ATOM 548 N N . GLU A 1 77 ? -7.967 -4.156 23.967 1.00 26.40 77 GLU A N 1
ATOM 549 C CA . GLU A 1 77 ? -7.105 -5.262 24.352 1.00 24.91 77 GLU A CA 1
ATOM 550 C C . GLU A 1 77 ? -5.795 -4.697 24.887 1.00 22.80 77 GLU A C 1
ATOM 551 O O . GLU A 1 77 ? -5.235 -3.764 24.310 1.00 22.68 77 GLU A O 1
ATOM 557 N N . LEU A 1 78 ? -5.300 -5.253 25.985 1.00 21.91 78 LEU A N 1
ATOM 558 C CA . LEU A 1 78 ? -4.042 -4.780 26.557 1.00 20.36 78 LEU A CA 1
ATOM 559 C C . LEU A 1 78 ? -3.145 -5.943 26.963 1.00 19.50 78 LEU A C 1
ATOM 560 O O . LEU A 1 78 ? -3.613 -6.919 27.567 1.00 22.81 78 LEU A O 1
ATOM 565 N N . ILE A 1 79 ? -1.867 -5.838 26.615 1.00 21.12 79 ILE A N 1
ATOM 566 C CA . ILE A 1 79 ? -0.842 -6.731 27.129 1.00 19.16 79 ILE A CA 1
ATOM 567 C C . ILE A 1 79 ? 0.070 -5.909 28.020 1.00 17.59 79 ILE A C 1
ATOM 568 O O . ILE A 1 79 ? 0.597 -4.888 27.586 1.00 19.10 79 ILE A O 1
ATOM 573 N N . ALA A 1 80 ? 0.242 -6.344 29.264 1.00 17.89 80 ALA A N 1
ATOM 574 C CA . ALA A 1 80 ? 1.150 -5.690 30.207 1.00 19.65 80 ALA A CA 1
ATOM 575 C C . ALA A 1 80 ? 2.344 -6.606 30.444 1.00 19.57 80 ALA A C 1
ATOM 576 O O . ALA A 1 80 ? 2.175 -7.767 30.829 1.00 20.12 80 ALA A O 1
ATOM 578 N N . LEU A 1 81 ? 3.544 -6.087 30.202 1.00 16.87 81 LEU A N 1
ATOM 579 C CA . LEU A 1 81 ? 4.752 -6.903 30.201 1.00 17.65 81 LEU A CA 1
ATOM 580 C C . LEU A 1 81 ? 5.814 -6.300 31.119 1.00 16.41 81 LEU A C 1
ATOM 581 O O . LEU A 1 81 ? 6.042 -5.091 31.095 1.00 16.44 81 LEU A O 1
ATOM 586 N N . ASP A 1 82 ? 6.474 -7.140 31.914 1.00 17.15 82 ASP A N 1
ATOM 587 C CA . ASP A 1 82 ? 7.627 -6.698 32.699 1.00 17.86 82 ASP A CA 1
ATOM 588 C C . ASP A 1 82 ? 8.581 -7.871 32.901 1.00 15.79 82 ASP A C 1
ATOM 589 O O . ASP A 1 82 ? 8.126 -9.012 33.006 1.00 18.07 82 ASP A O 1
ATOM 594 N N . PHE A 1 83 ? 9.890 -7.617 32.984 1.00 14.97 83 PHE A N 1
ATOM 595 C CA . PHE A 1 83 ? 10.812 -8.741 33.196 1.00 15.87 83 PHE A CA 1
ATOM 596 C C . PHE A 1 83 ? 11.010 -9.215 34.635 1.00 17.07 83 PHE A C 1
ATOM 597 O O . PHE A 1 83 ? 11.654 -10.241 34.855 1.00 19.21 83 PHE A O 1
ATOM 605 N N . ILE A 1 84 ? 10.446 -8.491 35.602 1.00 16.52 84 ILE A N 1
ATOM 606 C CA . ILE A 1 84 ? 10.472 -8.947 36.984 1.00 17.66 84 ILE A CA 1
ATOM 607 C C . ILE A 1 84 ? 9.152 -9.656 37.301 1.00 17.50 84 ILE A C 1
ATOM 608 O O . ILE A 1 84 ? 8.084 -9.026 37.321 1.00 19.37 84 ILE A O 1
ATOM 613 N N . ASP A 1 85 ? 9.223 -10.964 37.520 1.00 18.24 85 ASP A N 1
ATOM 614 C CA . ASP A 1 85 ? 8.020 -11.773 37.675 1.00 20.47 85 ASP A CA 1
ATOM 615 C C . ASP A 1 85 ? 7.147 -11.279 38.833 1.00 23.84 85 ASP A C 1
ATOM 616 O O . ASP A 1 85 ? 5.930 -11.163 38.688 1.00 22.22 85 ASP A O 1
ATOM 621 N N . ASN A 1 86 ? 7.774 -10.956 39.961 1.00 20.73 86 ASN A N 1
ATOM 622 C CA . ASN A 1 86 ? 7.034 -10.501 41.138 1.00 27.62 86 ASN A CA 1
ATOM 623 C C . ASN A 1 86 ? 6.239 -9.244 40.848 1.00 23.68 86 ASN A C 1
ATOM 624 O O . ASN A 1 86 ? 5.143 -9.039 41.362 1.00 24.11 86 ASN A O 1
ATOM 629 N N . VAL A 1 87 ? 6.820 -8.397 40.019 1.00 21.52 87 VAL A N 1
ATOM 630 C CA . VAL A 1 87 ? 6.231 -7.125 39.675 1.00 21.53 87 VAL A CA 1
ATOM 631 C C . VAL A 1 87 ? 4.990 -7.293 38.802 1.00 20.43 87 VAL A C 1
ATOM 632 O O . VAL A 1 87 ? 3.938 -6.698 39.076 1.00 22.07 87 VAL A O 1
ATOM 636 N N . ILE A 1 88 ? 5.095 -8.113 37.758 1.00 20.18 88 ILE A N 1
ATOM 637 C CA . ILE A 1 88 ? 3.946 -8.334 36.890 1.00 19.98 88 ILE A CA 1
ATOM 638 C C . ILE A 1 88 ? 2.862 -9.162 37.596 1.00 21.75 88 ILE A C 1
ATOM 639 O O . ILE A 1 88 ? 1.672 -9.005 37.312 1.00 24.45 88 ILE A O 1
ATOM 644 N N . LYS A 1 89 ? 3.264 -10.008 38.544 1.00 21.28 89 LYS A N 1
ATOM 645 C CA . LYS A 1 89 ? 2.296 -10.730 39.363 1.00 26.79 89 LYS A CA 1
ATOM 646 C C . LYS A 1 89 ? 1.514 -9.769 40.252 1.00 25.36 89 LYS A C 1
ATOM 647 O O . LYS A 1 89 ? 0.307 -9.930 40.441 1.00 27.33 89 LYS A O 1
ATOM 653 N N . LYS A 1 90 ? 2.206 -8.780 40.814 1.00 24.52 90 LYS A N 1
ATOM 654 C CA . LYS A 1 90 ? 1.543 -7.766 41.629 1.00 26.02 90 LYS A CA 1
ATOM 655 C C . LYS A 1 90 ? 0.566 -6.960 40.772 1.00 24.59 90 LYS A C 1
ATOM 656 O O . LYS A 1 90 ? -0.559 -6.680 41.188 1.00 26.49 90 LYS A O 1
ATOM 662 N N . ASN A 1 91 ? 1.005 -6.598 39.572 1.00 22.62 91 ASN A N 1
ATOM 663 C CA . ASN A 1 91 ? 0.151 -5.909 38.615 1.00 23.93 91 ASN A CA 1
ATOM 664 C C . ASN A 1 91 ? -1.128 -6.714 38.378 1.00 24.39 91 ASN A C 1
ATOM 665 O O . ASN A 1 91 ? -2.239 -6.189 38.499 1.00 24.72 91 ASN A O 1
ATOM 670 N N . GLU A 1 92 ? -0.967 -8.000 38.076 1.00 25.16 92 GLU A N 1
ATOM 671 C CA . GLU A 1 92 ? -2.110 -8.873 37.818 1.00 25.01 92 GLU A CA 1
ATOM 672 C C . GLU A 1 92 ? -3.023 -9.027 39.041 1.00 31.16 92 GLU A C 1
ATOM 673 O O . GLU A 1 92 ? -4.245 -9.137 38.902 1.00 31.67 92 GLU A O 1
ATOM 679 N N . SER A 1 93 ? -2.442 -9.023 40.237 1.00 27.64 93 SER A N 1
ATOM 680 C CA . SER A 1 93 ? -3.236 -9.150 41.455 1.00 31.86 93 SER A CA 1
ATOM 681 C C . SER A 1 93 ? -4.177 -7.953 41.598 1.00 32.48 93 SER A C 1
ATOM 682 O O . SER A 1 93 ? -5.284 -8.077 42.120 1.00 38.85 93 SER A O 1
ATOM 685 N N . ILE A 1 94 ? -3.727 -6.801 41.110 1.00 31.71 94 ILE A N 1
ATOM 686 C CA . ILE A 1 94 ? -4.480 -5.555 41.203 1.00 32.35 94 ILE A CA 1
ATOM 687 C C . ILE A 1 94 ? -5.410 -5.359 40.003 1.00 33.39 94 ILE A C 1
ATOM 688 O O . ILE A 1 94 ? -6.569 -4.964 40.163 1.00 34.69 94 ILE A O 1
ATOM 693 N N . ASN A 1 95 ? -4.904 -5.654 38.809 1.00 28.70 95 ASN A N 1
ATOM 694 C CA . ASN A 1 95 ? -5.619 -5.341 37.572 1.00 27.19 95 ASN A CA 1
ATOM 695 C C . ASN A 1 95 ? -6.167 -6.550 36.810 1.00 29.44 95 ASN A C 1
ATOM 696 O O . ASN A 1 95 ? -6.772 -6.393 35.751 1.00 29.16 95 ASN A O 1
ATOM 701 N N . GLY A 1 96 ? -5.976 -7.747 37.358 1.00 28.14 96 GLY A N 1
ATOM 702 C CA . GLY A 1 96 ? -6.445 -8.961 36.710 1.00 28.39 96 GLY A CA 1
ATOM 703 C C . GLY A 1 96 ? -7.951 -9.014 36.525 1.00 33.86 96 GLY A C 1
ATOM 704 O O . GLY A 1 96 ? -8.450 -9.736 35.659 1.00 35.11 96 GLY A O 1
ATOM 705 N N . HIS A 1 97 ? -8.682 -8.242 37.323 1.00 34.15 97 HIS A N 1
ATOM 706 C CA . HIS A 1 97 ? -10.136 -8.207 37.202 1.00 33.95 97 HIS A CA 1
ATOM 707 C C . HIS A 1 97 ? -10.597 -7.614 35.867 1.00 32.00 97 HIS A C 1
ATOM 708 O O . HIS A 1 97 ? -11.734 -7.839 35.441 1.00 37.43 97 HIS A O 1
ATOM 715 N N . TYR A 1 98 ? -9.720 -6.855 35.215 1.00 32.53 98 TYR A N 1
ATOM 716 C CA . TYR A 1 98 ? -9.994 -6.375 33.866 1.00 37.27 98 TYR A CA 1
ATOM 717 C C . TYR A 1 98 ? -9.838 -7.527 32.875 1.00 30.93 98 TYR A C 1
ATOM 718 O O . TYR A 1 98 ? -8.734 -8.036 32.662 1.00 36.35 98 TYR A O 1
ATOM 727 N N . LYS A 1 99 ? -10.952 -7.929 32.273 1.00 34.07 99 LYS A N 1
ATOM 728 C CA . LYS A 1 99 ? -10.994 -9.113 31.420 1.00 38.79 99 LYS A CA 1
ATOM 729 C C . LYS A 1 99 ? -10.214 -8.940 30.112 1.00 38.26 99 LYS A C 1
ATOM 730 O O . LYS A 1 99 ? -9.887 -9.919 29.439 1.00 37.69 99 LYS A O 1
ATOM 736 N N . ASN A 1 100 ? -9.910 -7.695 29.764 1.00 28.43 100 ASN A N 1
ATOM 737 C CA . ASN A 1 100 ? -9.223 -7.394 28.510 1.00 27.38 100 ASN A CA 1
ATOM 738 C C . ASN A 1 100 ? -7.705 -7.275 28.648 1.00 25.14 100 ASN A C 1
ATOM 739 O O . ASN A 1 100 ? -7.026 -6.827 27.716 1.00 26.27 100 ASN A O 1
ATOM 744 N N . VAL A 1 101 ? -7.165 -7.671 29.799 1.00 26.59 101 VAL A N 1
ATOM 745 C CA . VAL A 1 101 ? -5.728 -7.552 30.030 1.00 22.73 101 VAL A CA 1
ATOM 746 C C . VAL A 1 101 ? -5.032 -8.903 30.113 1.00 28.02 101 VAL A C 1
ATOM 747 O O . VAL A 1 101 ? -5.493 -9.813 30.809 1.00 27.64 101 VAL A O 1
ATOM 751 N N . LYS A 1 102 ? -3.925 -9.018 29.387 1.00 25.81 102 LYS A N 1
ATOM 752 C CA . LYS A 1 102 ? -3.050 -10.181 29.439 1.00 22.83 102 LYS A CA 1
ATOM 753 C C . LYS A 1 102 ? -1.733 -9.752 30.079 1.00 22.68 102 LYS A C 1
ATOM 754 O O . LYS A 1 102 ? -1.247 -8.650 29.820 1.00 24.36 102 LYS A O 1
ATOM 760 N N . PHE A 1 103 ? -1.163 -10.610 30.918 1.00 22.60 103 PHE A N 1
ATOM 761 C CA . PHE A 1 103 ? 0.085 -10.291 31.606 1.00 19.96 103 PHE A CA 1
ATOM 762 C C . PHE A 1 103 ? 1.212 -11.224 31.169 1.00 24.81 103 PHE A C 1
ATOM 763 O O . PHE A 1 103 ? 1.011 -12.430 31.032 1.00 27.24 103 PHE A O 1
ATOM 771 N N . MET A 1 104 ? 2.392 -10.655 30.945 1.00 23.53 104 MET A N 1
ATOM 772 C CA . MET A 1 104 ? 3.554 -11.424 30.512 1.00 24.04 104 MET A CA 1
ATOM 773 C C . MET A 1 104 ? 4.766 -11.071 31.350 1.00 19.90 104 MET A C 1
ATOM 774 O O . MET A 1 104 ? 5.060 -9.888 31.553 1.00 19.40 104 MET A O 1
ATOM 779 N N . CYS A 1 105 ? 5.481 -12.087 31.815 1.00 21.87 105 CYS A N 1
ATOM 780 C CA . CYS A 1 105 ? 6.824 -11.871 32.316 1.00 20.04 105 CYS A CA 1
ATOM 781 C C . CYS A 1 105 ? 7.799 -12.172 31.184 1.00 19.45 105 CYS A C 1
ATOM 782 O O . CYS A 1 105 ? 7.954 -13.329 30.767 1.00 21.20 105 CYS A O 1
ATOM 785 N N . ALA A 1 106 ? 8.430 -11.128 30.669 1.00 17.79 106 ALA A N 1
ATOM 786 C CA . ALA A 1 106 ? 9.367 -11.270 29.567 1.00 17.34 106 ALA A CA 1
ATOM 787 C C . ALA A 1 106 ? 10.325 -10.099 29.555 1.00 16.47 106 ALA A C 1
ATOM 788 O O . ALA A 1 106 ? 9.999 -9.005 30.025 1.00 16.57 106 ALA A O 1
ATOM 790 N N . ASP A 1 107 ? 11.516 -10.340 29.019 1.00 16.57 107 ASP A N 1
ATOM 791 C CA . ASP A 1 107 ? 12.492 -9.293 28.755 1.00 15.26 107 ASP A CA 1
ATOM 792 C C . ASP A 1 107 ? 12.278 -8.809 27.320 1.00 15.28 107 ASP A C 1
ATOM 793 O O . ASP A 1 107 ? 12.270 -9.622 26.374 1.00 15.75 107 ASP A O 1
ATOM 798 N N . VAL A 1 108 ? 12.091 -7.501 27.150 1.00 14.62 108 VAL A N 1
ATOM 799 C CA . VAL A 1 108 ? 11.808 -6.933 25.822 1.00 14.05 108 VAL A CA 1
ATOM 800 C C . VAL A 1 108 ? 12.909 -7.197 24.804 1.00 15.50 108 VAL A C 1
ATOM 801 O O . VAL A 1 108 ? 12.672 -7.113 23.595 1.00 17.04 108 VAL A O 1
ATOM 805 N N . THR A 1 109 ? 14.109 -7.510 25.276 1.00 15.19 109 THR A N 1
ATOM 806 C CA . THR A 1 109 ? 15.236 -7.770 24.381 1.00 15.60 109 THR A CA 1
ATOM 807 C C . THR A 1 109 ? 15.352 -9.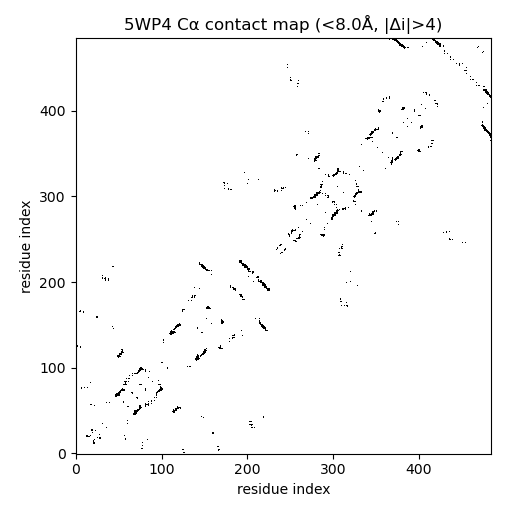232 23.964 1.00 16.87 109 THR A C 1
ATOM 808 O O . THR A 1 109 ? 16.196 -9.573 23.133 1.00 18.64 109 THR A O 1
ATOM 812 N N . SER A 1 110 ? 14.535 -10.106 24.541 1.00 17.00 110 SER A N 1
ATOM 813 C CA . SER A 1 110 ? 14.711 -11.544 24.331 1.00 18.52 110 SER A CA 1
ATOM 814 C C . SER A 1 110 ? 14.554 -11.971 22.872 1.00 18.26 110 SER A C 1
ATOM 815 O O . SER A 1 110 ? 13.620 -11.538 22.208 1.00 18.68 110 SER A O 1
ATOM 818 N N . PRO A 1 111 ? 15.457 -12.839 22.379 1.00 19.19 111 PRO A N 1
ATOM 819 C CA . PRO A 1 111 ? 15.304 -13.399 21.031 1.00 19.41 111 PRO A CA 1
ATOM 820 C C . PRO A 1 111 ? 14.103 -14.341 20.932 1.00 21.97 111 PRO A C 1
ATOM 821 O O . PRO A 1 111 ? 13.753 -14.754 19.825 1.00 22.58 111 PRO A O 1
ATOM 825 N N . ASP A 1 112 ? 13.489 -14.685 22.063 1.00 22.65 112 ASP A N 1
ATOM 826 C CA . ASP A 1 112 ? 12.370 -15.626 22.072 1.00 22.14 112 ASP A CA 1
ATOM 827 C C . ASP A 1 112 ? 11.025 -14.935 22.297 1.00 19.77 112 ASP A C 1
ATOM 828 O O . ASP A 1 112 ? 9.979 -15.591 22.339 1.00 25.11 112 ASP A O 1
ATOM 833 N N . LEU A 1 113 ? 11.050 -13.617 22.437 1.00 18.42 113 LEU A N 1
ATOM 834 C CA . LEU A 1 113 ? 9.811 -12.881 22.646 1.00 19.41 113 LEU A CA 1
ATOM 835 C C . LEU A 1 113 ? 9.021 -12.857 21.351 1.00 20.73 113 LEU A C 1
ATOM 836 O O . LEU A 1 113 ? 9.509 -12.373 20.324 1.00 20.18 113 LEU A O 1
ATOM 841 N N A LYS A 1 114 ? 7.804 -13.389 21.397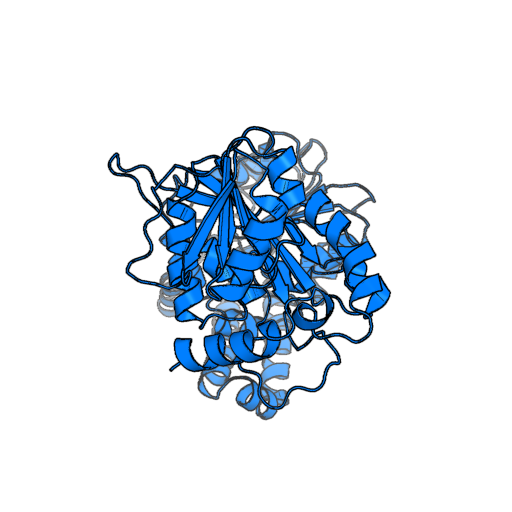 0.49 24.43 114 LYS A N 1
ATOM 842 N N B LYS A 1 114 ? 7.803 -13.378 21.390 0.51 18.70 114 LYS A N 1
ATOM 843 C CA A LYS A 1 114 ? 6.944 -13.452 20.218 0.49 19.11 114 LYS A CA 1
ATOM 844 C CA B LYS A 1 114 ? 6.965 -13.425 20.198 0.51 22.92 114 LYS A CA 1
ATOM 845 C C A LYS A 1 114 ? 5.819 -12.418 20.299 0.49 21.22 114 LYS A C 1
ATOM 846 C C B LYS A 1 114 ? 5.814 -12.431 20.283 0.51 23.77 114 LYS A C 1
ATOM 847 O O A LYS A 1 114 ? 5.010 -12.444 21.226 0.49 22.08 114 LYS A O 1
ATOM 848 O O B LYS A 1 114 ? 4.985 -12.498 21.192 0.51 26.68 114 LYS A O 1
ATOM 859 N N . ILE A 1 115 ? 5.775 -11.512 19.326 1.00 21.65 115 ILE A N 1
ATOM 860 C CA . ILE A 1 115 ? 4.674 -10.565 19.188 1.00 22.49 115 ILE A CA 1
ATOM 861 C C . ILE A 1 115 ? 4.315 -10.570 17.709 1.00 20.64 115 ILE A C 1
ATOM 862 O O . ILE A 1 115 ? 5.199 -10.494 16.858 1.00 20.68 115 ILE A O 1
ATOM 867 N N . THR A 1 116 ? 3.028 -10.683 17.397 1.00 20.98 116 THR A N 1
ATOM 868 C CA . THR A 1 116 ? 2.575 -10.769 16.011 1.00 21.19 116 THR A CA 1
ATOM 869 C C . THR A 1 116 ? 2.723 -9.441 15.269 1.00 20.09 116 THR A C 1
ATOM 870 O O . THR A 1 116 ? 2.251 -8.407 15.733 1.00 20.01 116 THR A O 1
ATOM 874 N N . ASP A 1 117 ? 3.387 -9.466 14.117 1.00 18.26 117 ASP A N 1
ATOM 875 C CA . ASP A 1 117 ? 3.547 -8.257 13.317 1.00 17.58 117 ASP A CA 1
ATOM 876 C C . ASP A 1 117 ? 2.197 -7.711 12.866 1.00 18.02 117 ASP A C 1
ATOM 877 O O . ASP A 1 117 ? 1.279 -8.469 12.537 1.00 19.59 117 ASP A O 1
ATOM 882 N N . GLY A 1 118 ? 2.089 -6.385 12.859 1.00 17.30 118 GLY A N 1
ATOM 883 C CA . GLY A 1 118 ? 0.894 -5.709 12.389 1.00 19.40 118 GLY A CA 1
ATOM 884 C C . GLY A 1 118 ? -0.335 -5.986 13.231 1.00 19.48 118 GLY A C 1
ATOM 885 O O . GLY A 1 118 ? -1.448 -5.971 12.711 1.00 23.77 118 GLY A O 1
ATOM 886 N N . SER A 1 119 ? -0.141 -6.235 14.525 1.00 18.56 119 SER A N 1
ATOM 887 C CA . SER A 1 119 ? -1.260 -6.582 15.400 1.00 20.72 119 SER A CA 1
ATOM 888 C C . SER A 1 119 ? -1.637 -5.466 16.372 1.00 18.89 119 SER A C 1
ATOM 889 O O . SER A 1 119 ? -2.732 -5.477 16.942 1.00 22.37 119 SER A O 1
ATOM 892 N N . LEU A 1 120 ? -0.743 -4.504 16.563 1.00 17.22 120 LEU A N 1
ATOM 893 C CA . LEU A 1 120 ? -0.915 -3.527 17.634 1.00 16.86 120 LEU A CA 1
ATOM 894 C C . LEU A 1 120 ? -1.207 -2.128 17.121 1.00 17.54 120 LEU A C 1
ATOM 895 O O . LEU A 1 120 ? -0.729 -1.726 16.054 1.00 18.54 120 LEU A O 1
ATOM 900 N N . ASP A 1 121 ? -1.991 -1.389 17.892 1.00 17.00 121 ASP A N 1
ATOM 901 C CA . ASP A 1 121 ? -2.316 -0.005 17.578 1.00 17.08 121 ASP A CA 1
ATOM 902 C C . ASP A 1 121 ? -1.455 0.984 18.360 1.00 16.68 121 ASP A C 1
ATOM 903 O O . ASP A 1 121 ? -1.225 2.106 17.905 1.00 17.09 121 ASP A O 1
ATOM 908 N N . LEU A 1 122 ? -0.979 0.563 19.532 1.00 15.84 122 LEU A N 1
ATOM 909 C CA . LEU A 1 122 ? -0.128 1.402 20.371 1.00 16.98 122 LEU A CA 1
ATOM 910 C C . LEU A 1 122 ? 0.844 0.547 21.170 1.00 15.45 122 LEU A C 1
ATOM 911 O O . LEU A 1 122 ? 0.430 -0.417 21.814 1.00 15.40 122 LEU A O 1
ATOM 916 N N . ILE A 1 123 ? 2.126 0.897 21.113 1.00 13.81 123 ILE A N 1
ATOM 917 C CA . ILE A 1 123 ? 3.118 0.361 22.040 1.00 14.04 123 ILE A CA 1
ATOM 918 C C . ILE A 1 123 ? 3.497 1.501 22.965 1.00 13.93 123 ILE A C 1
ATOM 919 O O . ILE A 1 123 ? 3.920 2.564 22.509 1.00 14.97 123 ILE A O 1
ATOM 924 N N . PHE A 1 124 ? 3.335 1.272 24.262 1.00 13.52 124 PHE A N 1
ATOM 925 C CA . PHE A 1 124 ? 3.535 2.297 25.281 1.00 14.15 124 PHE A CA 1
ATOM 926 C C . PHE A 1 124 ? 4.583 1.837 26.278 1.00 13.24 124 PHE A C 1
ATOM 927 O O . PHE A 1 124 ? 4.508 0.717 26.787 1.00 14.73 124 PHE A O 1
ATOM 935 N N . SER A 1 125 ? 5.574 2.687 26.529 1.00 13.78 125 SER A N 1
ATOM 936 C CA . SER A 1 125 ? 6.486 2.465 27.640 1.00 15.27 125 SER A CA 1
ATOM 937 C C . SER A 1 125 ? 6.750 3.812 28.287 1.00 14.09 125 SER A C 1
ATOM 938 O O . SER A 1 125 ? 6.558 4.866 27.671 1.00 15.25 125 SER A O 1
ATOM 941 N N . ASN A 1 126 ? 7.143 3.769 29.550 1.00 14.72 126 ASN A N 1
ATOM 942 C CA . ASN A 1 126 ? 7.464 4.963 30.302 1.00 14.22 126 ASN A CA 1
ATOM 943 C C . ASN A 1 126 ? 8.613 4.648 31.252 1.00 14.39 126 ASN A C 1
ATOM 944 O O . ASN A 1 126 ? 8.395 4.131 32.351 1.00 14.98 126 ASN A O 1
ATOM 949 N N . TRP A 1 127 ? 9.820 4.991 30.798 1.00 13.40 127 TRP A N 1
ATOM 950 C CA . TRP A 1 127 ? 11.111 4.541 31.337 1.00 13.27 127 TRP A CA 1
ATOM 951 C C . TRP A 1 127 ? 11.355 3.078 30.980 1.00 14.04 127 TRP A C 1
ATOM 952 O O . TRP A 1 127 ? 10.764 2.165 31.566 1.00 15.07 127 TRP A O 1
ATOM 963 N N . LEU A 1 128 ? 12.225 2.859 30.000 1.00 13.81 128 LEU A N 1
ATOM 964 C CA . LEU A 1 128 ? 12.508 1.507 29.530 1.00 14.19 128 LEU A CA 1
ATOM 965 C C . LEU A 1 128 ? 13.820 1.441 28.760 1.00 12.74 128 LEU A C 1
ATOM 966 O O . LEU A 1 128 ? 14.716 0.674 29.103 1.00 13.46 128 LEU A O 1
ATOM 971 N N . LEU A 1 129 ? 13.924 2.234 27.700 1.00 12.56 129 LEU A N 1
ATOM 972 C CA . LEU A 1 129 ? 15.093 2.177 26.818 1.00 12.63 129 LEU A CA 1
ATOM 973 C C . LEU A 1 129 ? 16.391 2.561 27.528 1.00 13.02 129 LEU A C 1
ATOM 974 O O . LEU A 1 129 ? 17.477 2.119 27.134 1.00 13.48 129 LEU A O 1
ATOM 979 N N . MET A 1 130 ? 16.279 3.371 28.580 1.00 13.02 130 MET A N 1
ATOM 980 C CA . MET A 1 130 ? 17.428 3.721 29.410 1.00 14.38 130 MET A CA 1
ATOM 981 C C . MET A 1 130 ? 18.001 2.494 30.153 1.00 14.17 130 MET A C 1
ATOM 982 O O . MET A 1 130 ? 19.102 2.559 30.704 1.00 14.87 130 MET A O 1
ATOM 987 N N . TYR A 1 131 ? 17.273 1.377 30.139 1.00 13.27 131 TYR A N 1
ATOM 988 C CA . TYR A 1 131 ? 17.730 0.129 30.773 1.00 13.76 131 TYR A CA 1
ATOM 989 C C . TYR A 1 131 ? 18.172 -0.915 29.748 1.00 14.43 131 TYR A C 1
ATOM 990 O O . TYR A 1 131 ? 18.342 -2.093 30.080 1.00 14.62 131 TYR A O 1
ATOM 999 N N . LEU A 1 132 ? 18.384 -0.461 28.517 1.00 14.39 132 LEU A N 1
ATOM 1000 C CA . LEU A 1 132 ? 18.860 -1.299 27.422 1.00 14.13 132 LEU A CA 1
ATOM 1001 C C . LEU A 1 132 ? 20.183 -0.749 26.901 1.00 14.72 132 LEU A C 1
ATOM 1002 O O . LEU A 1 132 ? 20.421 0.456 26.976 1.00 15.89 132 LEU A O 1
ATOM 1007 N N . SER A 1 133 ? 21.043 -1.617 26.376 1.00 14.41 133 SER A N 1
ATOM 1008 C CA . SER A 1 133 ? 22.243 -1.156 25.682 1.00 16.67 133 SER A CA 1
ATOM 1009 C C . SER A 1 133 ? 21.887 -0.462 24.363 1.00 15.20 133 SER A C 1
ATOM 1010 O O . SER A 1 133 ? 20.763 -0.590 23.874 1.00 14.79 133 SER A O 1
ATOM 1013 N N . ASP A 1 134 ? 22.843 0.258 23.780 1.00 16.54 134 ASP A N 1
ATOM 1014 C CA . ASP A 1 134 ? 22.600 0.952 22.513 1.00 16.00 134 ASP A CA 1
ATOM 1015 C C . ASP A 1 134 ? 22.099 -0.023 21.449 1.00 16.65 134 ASP A C 1
ATOM 1016 O O . ASP A 1 134 ? 21.113 0.244 20.755 1.00 15.76 134 ASP A O 1
ATOM 1021 N N . LYS A 1 135 ? 22.774 -1.163 21.341 1.00 16.16 135 LYS A N 1
ATOM 1022 C CA . LYS A 1 135 ? 22.387 -2.173 20.365 1.00 16.89 135 LYS A CA 1
ATOM 1023 C C . LYS A 1 135 ? 21.004 -2.745 20.656 1.00 15.70 135 LYS A C 1
ATOM 1024 O O . LYS A 1 135 ? 20.211 -2.969 19.734 1.00 16.44 135 LYS A O 1
ATOM 1030 N N . GLU A 1 136 ? 20.718 -3.000 21.930 1.00 14.73 136 GLU A N 1
ATOM 1031 C CA . GLU A 1 136 ? 19.411 -3.518 22.294 1.00 14.31 136 GLU A CA 1
ATOM 1032 C C . GLU A 1 136 ? 18.299 -2.541 21.929 1.00 13.16 136 GLU A C 1
ATOM 1033 O O . GLU A 1 136 ? 17.231 -2.954 21.493 1.00 13.84 136 GLU A O 1
ATOM 1039 N N . VAL A 1 137 ? 18.541 -1.242 22.108 1.00 13.93 137 VAL A N 1
ATOM 1040 C CA . VAL A 1 137 ? 17.535 -0.251 21.727 1.00 14.76 137 VAL A CA 1
ATOM 1041 C C . VAL A 1 137 ? 17.295 -0.294 20.218 1.00 13.24 137 VAL A C 1
ATOM 1042 O O . VAL A 1 137 ? 16.151 -0.284 19.761 1.00 14.45 137 VAL A O 1
ATOM 1046 N N . GLU A 1 138 ? 18.377 -0.353 19.451 1.00 13.99 138 GLU A N 1
ATOM 1047 C CA . GLU A 1 138 ? 18.276 -0.418 17.992 1.00 14.46 138 GLU A CA 1
ATOM 1048 C C . GLU A 1 138 ? 17.472 -1.640 17.528 1.00 14.16 138 GLU A C 1
ATOM 1049 O O . GLU A 1 138 ? 16.582 -1.526 16.679 1.00 15.40 138 GLU A O 1
ATOM 1055 N N . LEU A 1 139 ? 17.754 -2.802 18.110 1.00 13.51 139 LEU A N 1
ATOM 1056 C CA . LEU A 1 139 ? 17.060 -4.026 17.720 1.00 13.69 139 LEU A CA 1
ATOM 1057 C C . LEU A 1 139 ? 15.589 -3.966 18.113 1.00 13.43 139 LEU A C 1
ATOM 1058 O O . LEU A 1 139 ? 14.711 -4.340 17.330 1.00 14.08 139 LEU A O 1
ATOM 1063 N N . LEU A 1 140 ? 15.311 -3.496 19.323 1.00 12.69 140 LEU A N 1
ATOM 1064 C CA . LEU A 1 140 ? 13.936 -3.406 19.789 1.00 12.60 140 LEU A CA 1
ATOM 1065 C C . LEU A 1 140 ? 13.118 -2.410 18.968 1.00 13.33 140 LEU A C 1
ATOM 1066 O O . LEU A 1 140 ? 11.963 -2.681 18.652 1.00 12.73 140 LEU A O 1
ATOM 1071 N N . ALA A 1 141 ? 13.710 -1.265 18.631 1.00 13.74 141 ALA A N 1
ATOM 1072 C CA . ALA A 1 141 ? 13.012 -0.245 17.851 1.00 14.55 141 ALA A CA 1
ATOM 1073 C C . ALA A 1 141 ? 12.522 -0.837 16.538 1.00 13.04 141 ALA A C 1
ATOM 1074 O O . ALA A 1 141 ? 11.351 -0.674 16.174 1.00 13.94 141 ALA A O 1
ATOM 1076 N N . GLU A 1 142 ? 13.400 -1.564 15.847 1.00 12.51 142 GLU A N 1
ATOM 1077 C CA . GLU A 1 142 ? 13.035 -2.214 14.593 1.00 12.93 142 GLU A CA 1
ATOM 1078 C C . GLU A 1 142 ? 11.916 -3.234 14.795 1.00 13.54 142 GLU A C 1
ATOM 1079 O O . GLU A 1 142 ? 10.982 -3.297 13.994 1.00 15.51 142 GLU A O 1
ATOM 1085 N N . ARG A 1 143 ? 11.993 -4.034 15.860 1.00 13.04 143 ARG A N 1
ATOM 1086 C CA . ARG A 1 143 ? 10.899 -4.967 16.165 1.00 13.52 143 ARG A CA 1
ATOM 1087 C C . ARG A 1 143 ? 9.574 -4.234 16.361 1.00 13.10 143 ARG A C 1
ATOM 1088 O O . ARG A 1 143 ? 8.538 -4.651 15.830 1.00 14.97 143 ARG A O 1
ATOM 1096 N N . MET A 1 144 ? 9.609 -3.141 17.118 1.00 12.59 144 MET A N 1
ATOM 1097 C CA . MET A 1 144 ? 8.399 -2.378 17.425 1.00 14.13 144 MET A CA 1
ATOM 1098 C C . MET A 1 144 ? 7.708 -1.864 16.176 1.00 13.02 144 MET A C 1
ATOM 1099 O O . MET A 1 144 ? 6.472 -1.870 16.096 1.00 14.12 144 MET A O 1
ATOM 1104 N N . VAL A 1 145 ? 8.488 -1.397 15.205 1.00 13.17 145 VAL A N 1
ATOM 1105 C CA . VAL A 1 145 ? 7.898 -0.883 13.973 1.00 14.47 145 VAL A CA 1
ATOM 1106 C C . VAL A 1 145 ? 7.143 -1.993 13.237 1.00 15.06 145 VAL A C 1
ATOM 1107 O O . VAL A 1 145 ? 6.109 -1.736 12.625 1.00 15.49 145 VAL A O 1
ATOM 1111 N N . GLY A 1 146 ? 7.644 -3.229 13.311 1.00 14.36 146 GLY A N 1
ATOM 1112 C CA . GLY A 1 146 ? 6.938 -4.368 12.744 1.00 14.61 146 GLY A CA 1
ATOM 1113 C C . GLY A 1 146 ? 5.668 -4.732 13.502 1.00 14.78 146 GLY A C 1
ATOM 1114 O O . GLY A 1 146 ? 4.667 -5.132 12.895 1.00 16.55 146 GLY A O 1
ATOM 1115 N N . TRP A 1 147 ? 5.700 -4.581 14.823 1.00 14.33 147 TRP A N 1
ATOM 1116 C CA . TRP A 1 147 ? 4.581 -4.994 15.666 1.00 15.57 147 TRP A CA 1
ATOM 1117 C C . TRP A 1 147 ? 3.340 -4.127 15.485 1.00 14.91 147 TRP A C 1
ATOM 1118 O O . TRP A 1 147 ? 2.211 -4.623 15.534 1.00 16.09 147 TRP A O 1
ATOM 1129 N N . ILE A 1 148 ? 3.535 -2.828 15.294 1.00 14.68 148 ILE A N 1
ATOM 1130 C CA . ILE A 1 148 ? 2.375 -1.975 15.091 1.00 15.54 148 ILE A CA 1
ATOM 1131 C C . ILE A 1 148 ? 1.875 -2.011 13.652 1.00 15.43 148 ILE A C 1
ATOM 1132 O O . ILE A 1 148 ? 2.636 -2.240 12.691 1.00 15.64 148 ILE A O 1
ATOM 1137 N N . LYS A 1 149 ? 0.571 -1.812 13.514 1.00 16.16 149 LYS A N 1
ATOM 1138 C CA . LYS A 1 149 ? -0.041 -1.641 12.211 1.00 16.97 149 LYS A CA 1
ATOM 1139 C C . LYS A 1 149 ? 0.384 -0.321 11.603 1.00 16.57 149 LYS A C 1
ATOM 1140 O O . LYS A 1 149 ? 0.809 0.600 12.311 1.00 16.02 149 LYS A O 1
ATOM 1146 N N . VAL A 1 150 ? 0.271 -0.226 10.285 1.00 17.10 150 VAL A N 1
ATOM 1147 C CA . VAL A 1 150 ? 0.400 1.060 9.628 1.00 17.88 150 VAL A CA 1
ATOM 1148 C C . VAL A 1 150 ? -0.675 1.965 10.214 1.00 18.25 150 VAL A C 1
ATOM 1149 O O . VAL A 1 150 ? -1.834 1.562 10.321 1.00 19.33 150 VAL A O 1
ATOM 1153 N N . GLY A 1 151 ? -0.276 3.166 10.625 1.00 17.19 151 GLY A N 1
ATOM 1154 C CA . GLY A 1 151 ? -1.173 4.077 11.312 1.00 17.66 151 GLY A CA 1
ATOM 1155 C C . GLY A 1 151 ? -1.121 3.932 12.822 1.00 17.15 151 GLY A C 1
ATOM 1156 O O . GLY A 1 151 ? -1.671 4.766 13.542 1.00 19.66 151 GLY A O 1
ATOM 1157 N N . GLY A 1 152 ? -0.478 2.872 13.304 1.00 16.48 152 GLY A N 1
ATOM 1158 C CA . GLY A 1 152 ? -0.306 2.665 14.733 1.00 16.01 152 GLY A CA 1
ATOM 1159 C C . GLY A 1 152 ? 0.780 3.553 15.317 1.00 15.29 152 GLY A C 1
ATOM 1160 O O . GLY A 1 152 ? 1.519 4.221 14.583 1.00 15.16 152 GLY A O 1
ATOM 1161 N N . TYR A 1 153 ? 0.892 3.540 16.642 1.00 15.00 153 TYR A N 1
ATOM 1162 C CA . TYR A 1 153 ? 1.774 4.470 17.345 1.00 14.55 153 TYR A CA 1
ATOM 1163 C C . TYR A 1 153 ? 2.738 3.803 18.323 1.00 14.50 153 TYR A C 1
ATOM 1164 O O . TYR A 1 153 ? 2.452 2.729 18.860 1.00 15.27 153 TYR A O 1
ATOM 1173 N N . ILE A 1 154 ? 3.859 4.482 18.572 1.00 13.90 154 ILE A N 1
ATOM 1174 C CA . ILE A 1 154 ? 4.801 4.146 19.630 1.00 13.74 154 ILE A CA 1
ATOM 1175 C C . ILE A 1 154 ? 4.966 5.364 20.523 1.00 13.92 154 ILE A C 1
ATOM 1176 O O . ILE A 1 154 ? 5.166 6.475 20.023 1.00 14.56 154 ILE A O 1
ATOM 1181 N N . PHE A 1 155 ? 4.854 5.162 21.834 1.00 14.37 155 PHE A N 1
ATOM 1182 C CA . PHE A 1 155 ? 5.151 6.203 22.814 1.00 14.35 155 PHE A CA 1
ATOM 1183 C C . PHE A 1 155 ? 6.248 5.673 23.720 1.00 13.59 155 PHE A C 1
ATOM 1184 O O . PHE A 1 155 ? 6.132 4.558 24.230 1.00 14.04 155 PHE A O 1
ATOM 1192 N N . PHE A 1 156 ? 7.298 6.466 23.933 1.00 13.53 156 PHE A N 1
ATOM 1193 C CA . PHE A 1 156 ? 8.276 6.145 24.966 1.00 14.10 156 PHE A CA 1
ATOM 1194 C C . PHE A 1 156 ? 8.773 7.413 25.647 1.00 13.15 156 PHE A C 1
ATOM 1195 O O . PHE A 1 156 ? 8.602 8.509 25.127 1.00 13.95 156 PHE A O 1
ATOM 1203 N N . ARG A 1 157 ? 9.380 7.249 26.813 1.00 14.37 157 ARG A N 1
ATOM 1204 C CA . ARG A 1 157 ? 9.781 8.371 27.649 1.00 15.01 157 ARG A CA 1
ATOM 1205 C C . ARG A 1 157 ? 10.990 7.924 28.461 1.00 14.67 157 ARG A C 1
ATOM 1206 O O . ARG A 1 157 ? 10.981 6.842 29.039 1.00 14.08 157 ARG A O 1
ATOM 1214 N N . GLU A 1 158 ? 12.035 8.746 28.511 1.00 14.96 158 GLU A N 1
ATOM 1215 C CA . GLU A 1 158 ? 13.268 8.337 29.180 1.00 15.98 158 GLU A CA 1
ATOM 1216 C C . GLU A 1 158 ? 13.901 9.499 29.939 1.00 16.29 158 GLU A C 1
ATOM 1217 O O . GLU A 1 158 ? 13.669 10.658 29.602 1.00 17.22 158 GLU A O 1
ATOM 1223 N N . SER A 1 159 ? 14.706 9.184 30.956 1.00 15.66 159 SER A N 1
ATOM 1224 C CA . SER A 1 159 ? 15.611 10.176 31.533 1.00 16.41 159 SER A CA 1
ATOM 1225 C C . SER A 1 159 ? 16.768 10.377 30.567 1.00 17.94 159 SER A C 1
ATOM 1226 O O . SER A 1 159 ? 17.499 9.431 30.262 1.00 17.70 159 SER A O 1
ATOM 1229 N N . CYS A 1 160 ? 16.929 11.602 30.084 1.00 17.33 160 CYS A N 1
ATOM 1230 C CA . CYS A 1 160 ? 18.050 11.942 29.216 1.00 19.01 160 CYS A CA 1
ATOM 1231 C C . CYS A 1 160 ? 19.105 12.747 29.979 1.00 19.18 160 CYS A C 1
ATOM 1232 O O . CYS A 1 160 ? 18.796 13.390 30.988 1.00 20.50 160 CYS A O 1
ATOM 1235 N N . PHE A 1 161 ? 20.348 12.670 29.505 1.00 20.84 161 PHE A N 1
ATOM 1236 C CA . PHE A 1 161 ? 21.475 13.458 30.008 1.00 21.00 161 PHE A CA 1
ATOM 1237 C C . PHE A 1 161 ? 22.024 12.979 31.349 1.00 25.21 161 PHE A C 1
ATOM 1238 O O . PHE A 1 161 ? 23.225 12.738 31.486 1.00 25.46 161 PHE A O 1
ATOM 1246 N N . HIS A 1 162 ? 21.157 12.862 32.348 1.00 23.89 162 HIS A N 1
ATOM 1247 C CA . HIS A 1 162 ? 21.606 12.425 33.664 1.00 23.44 162 HIS A CA 1
ATOM 1248 C C . HIS A 1 162 ? 20.443 11.995 34.544 1.00 23.37 162 HIS A C 1
ATOM 1249 O O . HIS A 1 162 ? 19.271 12.219 34.210 1.00 24.17 162 HIS A O 1
ATOM 1256 N N . GLN A 1 163 ? 20.795 11.360 35.656 1.00 24.11 163 GLN A N 1
ATOM 1257 C CA . GLN A 1 163 ? 19.849 10.828 36.633 1.00 25.71 163 GLN A CA 1
ATOM 1258 C C . GLN A 1 163 ? 18.894 11.891 37.165 1.00 23.51 163 GLN A C 1
ATOM 1259 O O . GLN A 1 163 ? 19.315 12.989 37.529 1.00 25.68 163 GLN A O 1
ATOM 1265 N N . SER A 1 164 ? 17.609 11.554 37.208 1.00 24.49 164 SER A N 1
ATOM 1266 C CA . SER A 1 164 ? 16.586 12.469 37.703 1.00 24.06 164 SER A CA 1
ATOM 1267 C C . SER A 1 164 ? 16.377 12.365 39.219 1.00 25.22 164 SER A C 1
ATOM 1268 O O . SER A 1 164 ? 16.361 13.376 39.921 1.00 25.82 164 SER A O 1
ATOM 1271 N N . GLY A 1 165 ? 16.212 11.141 39.717 1.00 25.53 165 GLY A N 1
ATOM 1272 C CA . GLY A 1 165 ? 15.865 10.923 41.110 1.00 24.22 165 GLY A CA 1
ATOM 1273 C C . GLY A 1 165 ? 16.987 11.205 42.082 1.00 28.59 165 GLY A C 1
ATOM 1274 O O . GLY A 1 165 ? 18.165 11.209 41.719 1.00 27.40 165 GLY A O 1
ATOM 1275 N N . ASP A 1 166 ? 16.617 11.431 43.337 1.00 27.79 166 ASP A N 1
ATOM 1276 C CA . ASP A 1 166 ? 17.592 11.781 44.367 1.00 34.61 166 ASP A CA 1
ATOM 1277 C C . ASP A 1 166 ? 17.935 10.628 45.316 1.00 30.58 166 ASP A C 1
ATOM 1278 O O . ASP A 1 166 ? 18.727 10.801 46.246 1.00 36.84 166 ASP A O 1
ATOM 1283 N N . SER A 1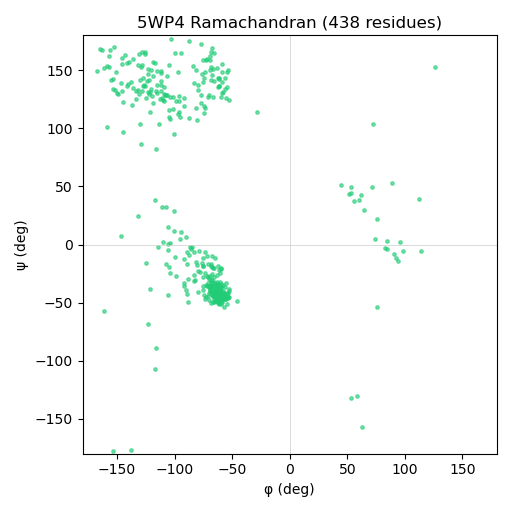 167 ? 17.349 9.454 45.087 1.00 30.27 167 SER A N 1
ATOM 1284 C CA . SER A 1 167 ? 17.570 8.327 45.994 1.00 32.47 167 SER A CA 1
ATOM 1285 C C . SER A 1 167 ? 19.003 7.819 45.914 1.00 31.65 167 SER A C 1
ATOM 1286 O O . SER A 1 167 ? 19.668 7.950 44.878 1.00 39.09 167 SER A O 1
ATOM 1289 N N . LYS A 1 168 ? 19.467 7.236 47.015 1.00 39.45 168 LYS A N 1
ATOM 1290 C CA . LYS A 1 168 ? 20.809 6.679 47.090 1.00 47.74 168 LYS A CA 1
ATOM 1291 C C . LYS A 1 168 ? 20.868 5.311 46.422 1.00 44.63 168 LYS A C 1
ATOM 1292 O O . LYS A 1 168 ? 20.006 4.460 46.648 1.00 41.82 168 LYS A O 1
ATOM 1298 N N . ARG A 1 169 ? 21.885 5.107 45.590 1.00 50.35 169 ARG A N 1
ATOM 1299 C CA . ARG A 1 169 ? 22.009 3.875 44.819 1.00 41.87 169 ARG A CA 1
ATOM 1300 C C . ARG A 1 169 ? 23.442 3.364 44.809 1.00 34.44 169 ARG A C 1
ATOM 1301 O O . ARG A 1 169 ? 24.352 4.050 44.335 1.00 42.20 169 ARG A O 1
ATOM 1309 N N . LYS A 1 170 ? 23.636 2.151 45.322 1.00 34.93 170 LYS A N 1
ATOM 1310 C CA . LYS A 1 170 ? 24.976 1.581 45.431 1.00 41.39 170 LYS A CA 1
ATOM 1311 C C . LYS A 1 170 ? 25.567 1.274 44.061 1.00 36.73 170 LYS A C 1
ATOM 1312 O O . LYS A 1 170 ? 26.782 1.339 43.870 1.00 41.79 170 LYS A O 1
ATOM 1318 N N . SER A 1 171 ? 24.696 0.954 43.107 1.00 29.19 171 SER A N 1
ATOM 1319 C CA . SER A 1 171 ? 25.112 0.726 41.733 1.00 28.36 171 SER A CA 1
ATOM 1320 C C . SER A 1 171 ? 24.016 1.204 40.791 1.00 25.65 171 SER A C 1
ATOM 1321 O O . SER A 1 171 ? 22.843 1.280 41.166 1.00 30.38 171 SER A O 1
ATOM 1324 N N . ASN A 1 172 ? 24.400 1.538 39.568 1.00 23.58 172 ASN A N 1
ATOM 1325 C CA . ASN A 1 172 ? 23.463 2.145 38.643 1.00 22.42 172 ASN A CA 1
ATOM 1326 C C . ASN A 1 172 ? 23.919 1.971 37.202 1.00 22.04 172 ASN A C 1
ATOM 1327 O O . ASN A 1 172 ? 24.789 2.699 36.725 1.00 25.01 172 ASN A O 1
ATOM 1332 N N . PRO A 1 173 ? 23.316 1.005 36.492 1.00 20.15 173 PRO A N 1
ATOM 1333 C CA . PRO A 1 173 ? 23.680 0.711 35.107 1.00 18.85 173 PRO A CA 1
ATOM 1334 C C . PRO A 1 173 ? 22.865 1.506 34.094 1.00 18.59 173 PRO A C 1
ATOM 1335 O O . PRO A 1 173 ? 22.985 1.259 32.894 1.00 18.13 173 PRO A O 1
ATOM 1339 N N . THR A 1 174 ? 22.042 2.442 34.555 1.00 18.68 174 THR A N 1
ATOM 1340 C CA . THR A 1 174 ? 21.174 3.206 33.666 1.00 17.38 174 THR A CA 1
ATOM 1341 C C . THR A 1 174 ? 21.975 3.972 32.614 1.00 18.44 174 THR A C 1
ATOM 1342 O O . THR A 1 174 ? 23.042 4.529 32.909 1.00 21.14 174 THR A O 1
ATOM 1346 N N . HIS A 1 175 ? 21.453 3.998 31.387 1.00 16.87 175 HIS A N 1
ATOM 1347 C CA . HIS A 1 175 ? 22.023 4.799 30.309 1.00 18.16 175 HIS A CA 1
ATOM 1348 C C . HIS A 1 175 ? 21.272 6.122 30.228 1.00 17.85 175 HIS A C 1
ATOM 1349 O O . HIS A 1 175 ? 20.078 6.142 29.907 1.00 20.44 175 HIS A O 1
ATOM 1356 N N . TYR A 1 176 ? 21.963 7.218 30.528 1.00 18.38 176 TYR A N 1
ATOM 1357 C CA . TYR A 1 176 ? 21.400 8.555 30.385 1.00 19.37 176 TYR A CA 1
ATOM 1358 C C . TYR A 1 176 ? 21.913 9.180 29.099 1.00 20.44 176 TYR A C 1
ATOM 1359 O O . TYR A 1 176 ? 22.993 9.765 29.058 1.00 23.07 176 TYR A O 1
ATOM 1368 N N . ARG A 1 177 ? 21.116 9.053 28.049 1.00 18.11 177 ARG A N 1
ATOM 1369 C CA . ARG A 1 177 ? 21.544 9.408 26.703 1.00 17.48 177 ARG A CA 1
ATOM 1370 C C . ARG A 1 177 ? 21.149 10.818 26.310 1.00 18.65 177 ARG A C 1
ATOM 1371 O O . ARG A 1 177 ? 20.307 11.435 26.950 1.00 20.22 177 ARG A O 1
ATOM 1379 N N . GLU A 1 178 ? 21.755 11.323 25.241 1.00 18.44 178 GLU A N 1
ATOM 1380 C CA . GLU A 1 178 ? 21.250 12.534 24.610 1.00 20.09 178 GLU A CA 1
ATOM 1381 C C . GLU A 1 178 ? 19.978 12.176 23.845 1.00 17.45 178 GLU A C 1
ATOM 1382 O O . GLU A 1 178 ? 19.884 11.085 23.267 1.00 17.98 178 GLU A O 1
ATOM 1388 N N . PRO A 1 179 ? 18.988 13.085 23.831 1.00 17.77 179 PRO A N 1
ATOM 1389 C CA . PRO A 1 179 ? 17.739 12.823 23.101 1.00 17.60 179 PRO A CA 1
ATOM 1390 C C . PRO A 1 179 ? 17.970 12.478 21.635 1.00 16.10 179 PRO A C 1
ATOM 1391 O O . PRO A 1 179 ? 17.234 11.662 21.074 1.00 16.18 179 PRO A O 1
ATOM 1395 N N . ARG A 1 180 ? 18.996 13.062 21.031 1.00 17.12 180 ARG A N 1
ATOM 1396 C CA . ARG A 1 180 ? 19.242 12.795 19.620 1.00 16.76 180 ARG A CA 1
ATOM 1397 C C . ARG A 1 180 ? 19.515 11.321 19.320 1.00 16.82 180 ARG A C 1
ATOM 1398 O O . ARG A 1 180 ? 19.302 10.882 18.190 1.00 16.25 180 ARG A O 1
ATOM 1406 N N . PHE A 1 181 ? 19.993 10.561 20.300 1.00 16.40 181 PHE A N 1
ATOM 1407 C CA . PHE A 1 181 ? 20.174 9.132 20.089 1.00 15.19 181 PHE A CA 1
ATOM 1408 C C . PHE A 1 181 ? 18.833 8.472 19.778 1.00 15.17 181 PHE A C 1
ATOM 1409 O O . PHE A 1 181 ? 18.720 7.701 18.821 1.00 15.91 181 PHE A O 1
ATOM 1417 N N . TYR A 1 182 ? 17.828 8.733 20.611 1.00 14.53 182 TYR A N 1
ATOM 1418 C CA . TYR A 1 182 ? 16.521 8.116 20.412 1.00 14.51 182 TYR A CA 1
ATOM 1419 C C . TYR A 1 182 ? 15.840 8.590 19.133 1.00 15.53 182 TYR A C 1
ATOM 1420 O O . TYR A 1 182 ? 15.242 7.788 18.404 1.00 15.62 182 TYR A O 1
ATOM 1429 N N . SER A 1 183 ? 15.916 9.890 18.866 1.00 13.80 183 SER A N 1
ATOM 1430 C CA . SER A 1 183 ? 15.355 10.440 17.631 1.00 13.60 183 SER A CA 1
ATOM 1431 C C . SER A 1 183 ? 15.980 9.766 16.418 1.00 14.38 183 SER A C 1
ATOM 1432 O O . SER A 1 183 ? 15.266 9.342 15.496 1.00 16.25 183 SER A O 1
ATOM 1435 N N . LYS A 1 184 ? 17.300 9.625 16.414 1.00 13.44 184 LYS A N 1
ATOM 1436 C CA . LYS A 1 184 ? 17.968 9.000 15.275 1.00 14.47 184 LYS A CA 1
ATOM 1437 C C . LYS A 1 184 ? 17.613 7.523 15.127 1.00 14.06 184 LYS A C 1
ATOM 1438 O O . LYS A 1 184 ? 17.258 7.062 14.034 1.00 14.73 184 LYS A O 1
ATOM 1444 N N . VAL A 1 185 ? 17.703 6.761 16.212 1.00 14.18 185 VAL A N 1
ATOM 1445 C CA . VAL A 1 185 ? 17.486 5.328 16.107 1.00 13.21 185 VAL A CA 1
ATOM 1446 C C . VAL A 1 185 ? 16.083 5.017 15.587 1.00 15.31 185 VAL A C 1
ATOM 1447 O O . VAL A 1 185 ? 15.908 4.199 14.677 1.00 15.08 185 VAL A O 1
ATOM 1451 N N . PHE A 1 186 ? 15.072 5.675 16.140 1.00 12.92 186 PHE A N 1
ATOM 1452 C CA . PHE A 1 186 ? 13.716 5.384 15.704 1.00 12.50 186 PHE A CA 1
ATOM 1453 C C . PHE A 1 186 ? 13.438 5.891 14.297 1.00 12.75 186 PHE A C 1
ATOM 1454 O O . PHE A 1 186 ? 12.736 5.226 13.529 1.00 14.21 186 PHE A O 1
ATOM 1462 N N . GLN A 1 187 ? 14.010 7.031 13.923 1.00 12.69 187 GLN A N 1
ATOM 1463 C CA . GLN A 1 187 ? 13.791 7.536 12.580 1.00 12.87 187 GLN A CA 1
ATOM 1464 C C . GLN A 1 187 ? 14.483 6.666 11.532 1.00 13.11 187 GLN A C 1
ATOM 1465 O O . GLN A 1 187 ? 14.044 6.610 10.387 1.00 13.95 187 GLN A O 1
ATOM 1471 N N . GLU A 1 188 ? 15.567 5.995 11.910 1.00 13.04 188 GLU A N 1
ATOM 1472 C CA . GLU A 1 188 ? 16.292 5.135 10.981 1.00 13.59 188 GLU A CA 1
ATOM 1473 C C . GLU A 1 188 ? 15.621 3.799 10.711 1.00 13.85 188 GLU A C 1
ATOM 1474 O O . GLU A 1 188 ? 15.971 3.111 9.745 1.00 15.97 188 GLU A O 1
ATOM 1480 N N . CYS A 1 189 ? 14.668 3.413 11.552 1.00 13.52 189 CYS A N 1
ATOM 1481 C CA . CYS A 1 189 ? 13.965 2.151 11.322 1.00 14.07 189 CYS A CA 1
ATOM 1482 C C . CYS A 1 189 ? 13.281 2.132 9.974 1.00 14.69 189 CYS A C 1
ATOM 1483 O O . CYS A 1 189 ? 12.849 3.165 9.471 1.00 14.61 189 CYS A O 1
ATOM 1486 N N . GLN A 1 190 ? 13.194 0.946 9.393 1.00 15.61 190 GLN A N 1
ATOM 1487 C CA . GLN A 1 190 ? 12.570 0.768 8.102 1.00 16.57 190 GLN A CA 1
ATOM 1488 C C . GLN A 1 190 ? 12.071 -0.656 8.067 1.00 18.76 190 GLN A C 1
ATOM 1489 O O . GLN A 1 190 ? 12.787 -1.570 8.459 1.00 18.01 190 GLN A O 1
ATOM 1495 N N . THR A 1 191 ? 10.834 -0.849 7.631 1.00 12.90 191 THR A N 1
ATOM 1496 C CA . THR A 1 191 ? 10.319 -2.196 7.416 1.00 14.23 191 THR A CA 1
ATOM 1497 C C . THR A 1 191 ? 9.788 -2.309 6.005 1.00 13.13 191 THR A C 1
ATOM 1498 O O . THR A 1 191 ? 9.534 -1.308 5.335 1.00 13.47 191 THR A O 1
ATOM 1502 N N . ARG A 1 192 ? 9.601 -3.542 5.559 1.00 13.44 192 ARG A N 1
ATOM 1503 C CA . ARG A 1 192 ? 9.032 -3.791 4.240 1.00 13.76 192 ARG A CA 1
ATOM 1504 C C . ARG A 1 192 ? 8.206 -5.051 4.356 1.00 14.17 192 ARG A C 1
ATOM 1505 O O . ARG A 1 192 ? 8.666 -6.039 4.930 1.00 14.40 192 ARG A O 1
ATOM 1513 N N . ASP A 1 193 ? 6.979 -5.017 3.842 1.00 14.51 193 ASP A N 1
ATOM 1514 C CA . ASP A 1 193 ? 6.123 -6.200 3.933 1.00 15.20 193 ASP A CA 1
ATOM 1515 C C . ASP A 1 193 ? 6.365 -7.138 2.748 1.00 15.78 193 ASP A C 1
ATOM 1516 O O . ASP A 1 193 ? 7.144 -6.819 1.841 1.00 15.66 193 ASP A O 1
ATOM 1521 N N . ALA A 1 194 ? 5.718 -8.299 2.768 1.00 16.62 194 ALA A N 1
ATOM 1522 C CA . ALA A 1 194 ? 5.985 -9.325 1.769 1.00 17.37 194 ALA A CA 1
ATOM 1523 C C . ALA A 1 194 ? 5.535 -8.904 0.378 1.00 17.68 194 ALA A C 1
ATOM 1524 O O . ALA A 1 194 ? 5.998 -9.468 -0.616 1.00 18.67 194 ALA A O 1
ATOM 1526 N N . ALA A 1 195 ? 4.641 -7.921 0.305 1.00 17.59 195 ALA A N 1
ATOM 1527 C CA . ALA A 1 195 ? 4.177 -7.389 -0.978 1.00 18.11 195 ALA A CA 1
ATOM 1528 C C . ALA A 1 195 ? 5.114 -6.311 -1.500 1.00 17.50 195 ALA A C 1
ATOM 1529 O O . ALA A 1 195 ? 4.915 -5.787 -2.599 1.00 18.36 195 ALA A O 1
ATOM 1531 N N . GLY A 1 196 ? 6.122 -5.969 -0.707 1.00 16.61 196 GLY A N 1
ATOM 1532 C CA . GLY A 1 196 ? 7.146 -5.036 -1.142 1.00 16.29 196 GLY A CA 1
ATOM 1533 C C . GLY A 1 196 ? 6.922 -3.600 -0.720 1.00 15.92 196 GLY A C 1
ATOM 1534 O O . GLY A 1 196 ? 7.715 -2.719 -1.052 1.00 17.46 196 GLY A O 1
ATOM 1535 N N . ASN A 1 197 ? 5.857 -3.346 0.023 1.00 15.87 197 ASN A N 1
ATOM 1536 C CA . ASN A 1 197 ? 5.593 -1.985 0.473 1.00 15.71 197 ASN A CA 1
ATOM 1537 C C . ASN A 1 197 ? 6.448 -1.625 1.679 1.00 14.85 197 ASN A C 1
ATOM 1538 O O . ASN A 1 197 ? 6.583 -2.416 2.615 1.00 15.01 197 ASN A O 1
ATOM 1543 N N A SER A 1 198 ? 7.028 -0.427 1.630 0.57 14.80 198 SER A N 1
ATOM 1544 N N B SER A 1 198 ? 7.049 -0.446 1.643 0.43 14.78 198 SER A N 1
ATOM 1545 C CA A SER A 1 198 ? 7.972 0.054 2.640 0.57 15.62 198 SER A CA 1
ATOM 1546 C CA B SER A 1 198 ? 7.945 -0.045 2.713 0.43 14.18 198 SER A CA 1
ATOM 1547 C C A SER A 1 198 ? 7.309 0.987 3.665 0.57 14.11 198 SER A C 1
ATOM 1548 C C B SER A 1 198 ? 7.303 0.950 3.671 0.43 14.10 198 SER A C 1
ATOM 1549 O O A SER A 1 198 ? 6.397 1.749 3.333 0.57 14.67 198 SER A O 1
ATOM 1550 O O B SER A 1 198 ? 6.413 1.718 3.302 0.43 16.48 198 SER A O 1
ATOM 1555 N N . PHE A 1 199 ? 7.776 0.920 4.909 1.00 13.58 199 PHE A N 1
ATOM 1556 C CA . PHE A 1 199 ? 7.234 1.747 5.987 1.00 13.54 199 PHE A CA 1
ATOM 1557 C C . PHE A 1 199 ? 8.350 2.305 6.849 1.00 13.48 199 PHE A C 1
ATOM 1558 O O . PHE A 1 199 ? 9.459 1.766 6.901 1.00 13.63 199 PHE A O 1
ATOM 1566 N N . GLU A 1 200 ? 8.045 3.399 7.531 1.00 13.45 200 GLU A N 1
ATOM 1567 C CA . GLU A 1 200 ? 8.947 3.971 8.520 1.00 13.35 200 GLU A CA 1
ATOM 1568 C C . GLU A 1 200 ? 8.095 4.728 9.518 1.00 13.57 200 GLU A C 1
ATOM 1569 O O . GLU A 1 200 ? 6.867 4.727 9.430 1.00 14.22 200 GLU A O 1
ATOM 1575 N N . LEU A 1 201 ? 8.741 5.364 10.484 1.00 13.64 201 LEU A N 1
ATOM 1576 C CA . LEU A 1 201 ? 8.016 6.159 11.460 1.00 14.01 201 LEU A CA 1
ATOM 1577 C C . LEU A 1 201 ? 8.014 7.627 11.095 1.00 14.79 201 LEU A C 1
ATOM 1578 O O . LEU A 1 201 ? 8.955 8.134 10.470 1.00 15.42 201 LEU A O 1
ATOM 1583 N N . SER A 1 202 ? 6.932 8.294 11.477 1.00 15.40 202 SER A N 1
ATOM 1584 C CA . SER A 1 202 ? 6.832 9.740 11.415 1.00 16.44 202 SER A CA 1
ATOM 1585 C C . SER A 1 202 ? 6.804 10.240 12.854 1.00 16.69 202 SER A C 1
ATOM 1586 O O . SER A 1 202 ? 6.056 9.713 13.695 1.00 16.87 202 SER A O 1
ATOM 1589 N N A MET A 1 203 ? 7.601 11.262 13.150 0.65 17.30 203 MET A N 1
ATOM 1590 N N B MET A 1 203 ? 7.641 11.214 13.173 0.35 17.25 203 MET A N 1
ATOM 1591 C CA A MET A 1 203 ? 7.681 11.817 14.505 0.65 17.71 203 MET A CA 1
ATOM 1592 C CA B MET A 1 203 ? 7.571 11.716 14.528 0.35 26.59 203 MET A CA 1
ATOM 1593 C C A MET A 1 203 ? 6.496 12.757 14.773 0.65 18.85 203 MET A C 1
ATOM 1594 C C B MET A 1 203 ? 6.416 12.677 14.673 0.35 21.40 203 MET A C 1
ATOM 1595 O O A MET A 1 203 ? 6.456 13.867 14.235 0.65 30.97 203 MET A O 1
ATOM 1596 O O B MET A 1 203 ? 6.327 13.703 13.985 0.35 19.88 203 MET A O 1
ATOM 1605 N N . ILE A 1 204 ? 5.534 12.317 15.588 1.00 19.46 204 ILE A N 1
ATOM 1606 C CA . ILE A 1 204 ? 4.331 13.083 15.873 1.00 20.65 204 ILE A CA 1
ATOM 1607 C C . ILE A 1 204 ? 4.599 14.184 16.894 1.00 21.10 204 ILE A C 1
ATOM 1608 O O . ILE A 1 204 ? 4.075 15.286 16.783 1.00 24.58 204 ILE A O 1
ATOM 1613 N N . GLY A 1 205 ? 5.421 13.882 17.891 1.00 20.52 205 GLY A N 1
ATOM 1614 C CA . GLY A 1 205 ? 5.740 14.859 18.911 1.00 21.52 205 GLY A CA 1
ATOM 1615 C C . GLY A 1 205 ? 6.902 14.426 19.772 1.00 20.88 205 GLY A C 1
ATOM 1616 O O . GLY A 1 205 ? 7.126 13.237 19.980 1.00 19.80 205 GLY A O 1
ATOM 1617 N N . CYS A 1 206 ? 7.648 15.410 20.257 1.00 21.80 206 CYS A N 1
ATOM 1618 C CA . CYS A 1 206 ? 8.714 15.176 21.217 1.00 21.67 206 CYS A CA 1
ATOM 1619 C C . CYS A 1 206 ? 8.752 16.354 22.165 1.00 23.17 206 CYS A C 1
ATOM 1620 O O . CYS A 1 206 ? 8.884 17.502 21.746 1.00 24.32 206 CYS A O 1
ATOM 1623 N N . LYS A 1 207 ? 8.617 16.078 23.453 1.00 23.38 207 LYS A N 1
ATOM 1624 C CA . LYS A 1 207 ? 8.608 17.168 24.414 1.00 24.93 207 LYS A CA 1
ATOM 1625 C C . LYS A 1 207 ? 9.011 16.690 25.790 1.00 25.06 207 LYS A C 1
ATOM 1626 O O . LYS A 1 207 ? 8.981 15.492 26.080 1.00 24.08 207 LYS A O 1
ATOM 1632 N N . CYS A 1 208 ? 9.396 17.633 26.638 1.00 26.49 208 CYS A N 1
ATOM 1633 C CA . CYS A 1 208 ? 9.725 17.295 28.013 1.00 26.96 208 CYS A CA 1
ATOM 1634 C C . CYS A 1 208 ? 8.459 17.234 28.863 1.00 28.46 208 CYS A C 1
ATOM 1635 O O . CYS A 1 208 ? 7.453 17.873 28.545 1.00 30.69 208 CYS A O 1
ATOM 1638 N N . ILE A 1 209 ? 8.510 16.449 29.938 1.00 27.59 209 ILE A N 1
ATOM 1639 C CA . ILE A 1 209 ? 7.370 16.277 30.826 1.00 28.36 209 ILE A CA 1
ATOM 1640 C C . ILE A 1 209 ? 7.291 17.451 31.802 1.00 30.25 209 ILE A C 1
ATOM 1641 O O . ILE A 1 209 ? 8.199 17.666 32.614 1.00 31.49 209 ILE A O 1
ATOM 1646 N N . GLY A 1 210 ? 6.195 18.204 31.718 1.00 31.96 210 GLY A N 1
ATOM 1647 C CA . GLY A 1 210 ? 6.001 19.408 32.508 1.00 33.41 210 GLY A CA 1
ATOM 1648 C C . GLY A 1 210 ? 6.057 19.228 34.013 1.00 36.06 210 GLY A C 1
ATOM 1649 O O . GLY A 1 210 ? 6.537 20.106 34.730 1.00 35.82 210 GLY A O 1
ATOM 1650 N N . ALA A 1 211 ? 5.569 18.093 34.501 1.00 33.93 211 ALA A N 1
ATOM 1651 C CA . ALA A 1 211 ? 5.561 17.838 35.937 1.00 36.33 211 ALA A CA 1
ATOM 1652 C C . ALA A 1 211 ? 6.980 17.846 36.503 1.00 35.64 211 ALA A C 1
ATOM 1653 O O . ALA A 1 211 ? 7.200 18.249 37.643 1.00 36.95 211 ALA A O 1
ATOM 1655 N N . TYR A 1 212 ? 7.944 17.413 35.694 1.00 33.87 212 TYR A N 1
ATOM 1656 C CA . TYR A 1 212 ? 9.342 17.388 36.123 1.00 34.18 212 TYR A CA 1
ATOM 1657 C C . TYR A 1 212 ? 10.053 18.734 35.959 1.00 35.19 212 TYR A C 1
ATOM 1658 O O . TYR A 1 212 ? 10.955 19.065 36.732 1.00 36.42 212 TYR A O 1
ATOM 1667 N N . VAL A 1 213 ? 9.655 19.506 34.951 1.00 34.90 213 VAL A N 1
ATOM 1668 C CA . VAL A 1 213 ? 10.127 20.881 34.839 1.00 36.31 213 VAL A CA 1
ATOM 1669 C C . VAL A 1 213 ? 9.697 21.673 36.075 1.00 40.23 213 VAL A C 1
ATOM 1670 O O . VAL A 1 213 ? 10.499 22.384 36.684 1.00 42.01 213 VAL A O 1
ATOM 1674 N N . LYS A 1 214 ? 8.431 21.529 36.456 1.00 38.73 214 LYS A N 1
ATOM 1675 C CA . LYS A 1 214 ? 7.898 22.233 37.622 1.00 40.88 214 LYS A CA 1
ATOM 1676 C C . LYS A 1 214 ? 8.555 21.788 38.928 1.00 41.74 214 LYS A C 1
ATOM 1677 O O . LYS A 1 214 ? 8.922 22.619 39.759 1.00 49.14 214 LYS A O 1
ATOM 1683 N N . ASN A 1 215 ? 8.706 20.478 39.100 1.00 41.03 215 ASN A N 1
ATOM 1684 C CA . ASN A 1 215 ? 9.158 19.923 40.374 1.00 44.94 215 ASN A CA 1
ATOM 1685 C C . ASN A 1 215 ? 10.673 19.779 40.516 1.00 41.63 215 ASN A C 1
ATOM 1686 O O . ASN A 1 215 ? 11.225 20.026 41.588 1.00 46.14 215 ASN A O 1
ATOM 1691 N N . LYS A 1 216 ? 11.338 19.383 39.436 1.00 45.52 216 LYS A N 1
ATOM 1692 C CA . LYS A 1 216 ? 12.772 19.101 39.479 1.00 43.38 216 LYS A CA 1
ATOM 1693 C C . LYS A 1 216 ? 13.607 20.192 38.801 1.00 43.44 216 LYS A C 1
ATOM 1694 O O . LYS A 1 216 ? 14.839 20.150 38.834 1.00 43.13 216 LYS A O 1
ATOM 1700 N N . LYS A 1 217 ? 12.926 21.160 38.191 1.00 41.65 217 LYS A N 1
ATOM 1701 C CA . LYS A 1 217 ? 13.570 22.272 37.486 1.00 43.00 217 LYS A CA 1
ATOM 1702 C C . LYS A 1 217 ? 14.537 21.822 36.399 1.00 40.16 217 LYS A C 1
ATOM 1703 O O . LYS A 1 217 ? 15.590 22.431 36.205 1.00 47.33 217 LYS A O 1
ATOM 1709 N N . ASN A 1 218 ? 14.189 20.754 35.694 1.00 38.04 218 ASN A N 1
ATOM 1710 C CA . ASN A 1 218 ? 14.963 20.363 34.528 1.00 42.24 218 ASN A CA 1
ATOM 1711 C C . ASN A 1 218 ? 14.088 19.769 33.436 1.00 36.18 218 ASN A C 1
ATOM 1712 O O . ASN A 1 218 ? 12.965 19.324 33.680 1.00 34.06 218 ASN A O 1
ATOM 1717 N N . GLN A 1 219 ? 14.619 19.769 32.225 1.00 26.91 219 GLN A N 1
ATOM 1718 C CA . GLN A 1 219 ? 13.848 19.373 31.060 1.00 22.71 219 GLN A CA 1
ATOM 1719 C C . GLN A 1 219 ? 14.408 18.089 30.466 1.00 23.49 219 GLN A C 1
ATOM 1720 O O . GLN A 1 219 ? 14.453 17.922 29.242 1.00 25.29 219 GLN A O 1
ATOM 1726 N N A ASN A 1 220 ? 14.822 17.168 31.333 0.50 24.59 220 ASN A N 1
ATOM 1727 N N B ASN A 1 220 ? 14.832 17.187 31.349 0.50 23.39 220 ASN A N 1
ATOM 1728 C CA A ASN A 1 220 ? 15.472 15.934 30.887 0.50 26.39 220 ASN A CA 1
ATOM 1729 C CA B ASN A 1 220 ? 15.495 15.952 30.940 0.50 24.37 220 ASN A CA 1
ATOM 1730 C C A ASN A 1 220 ? 14.538 14.740 30.790 0.50 22.93 220 ASN A C 1
ATOM 1731 C C B ASN A 1 220 ? 14.562 14.749 30.833 0.50 20.61 220 ASN A C 1
ATOM 1732 O O A ASN A 1 220 ? 14.930 13.673 30.320 0.50 26.08 220 ASN A O 1
ATOM 1733 O O B ASN A 1 220 ? 14.983 13.685 30.394 0.50 18.38 220 ASN A O 1
ATOM 1742 N N . GLN A 1 221 ? 13.305 14.920 31.241 1.00 20.62 221 GLN A N 1
ATOM 1743 C CA . GLN A 1 221 ? 12.296 13.872 31.108 1.00 18.58 221 GLN A CA 1
ATOM 1744 C C . GLN A 1 221 ? 11.583 14.082 29.789 1.00 18.98 221 GLN A C 1
ATOM 1745 O O . GLN A 1 221 ? 10.697 14.934 29.677 1.00 21.92 221 GLN A O 1
ATOM 1751 N N . ILE A 1 222 ? 11.980 13.312 28.787 1.00 16.33 222 ILE A N 1
ATOM 1752 C CA . ILE A 1 222 ? 11.554 13.586 27.419 1.00 16.82 222 ILE A CA 1
ATOM 1753 C C . ILE A 1 222 ? 10.793 12.398 26.860 1.00 16.31 222 ILE A C 1
ATOM 1754 O O . ILE A 1 222 ? 11.195 11.248 27.048 1.00 15.89 222 ILE A O 1
ATOM 1759 N N . CYS A 1 223 ? 9.662 12.684 26.230 1.00 15.65 223 CYS A N 1
ATOM 1760 C CA . CYS A 1 223 ? 8.871 11.642 25.583 1.00 15.98 223 CYS A CA 1
ATOM 1761 C C . CYS A 1 223 ? 8.792 11.864 24.075 1.00 15.62 223 CYS A C 1
ATOM 1762 O O . CYS A 1 223 ? 8.952 12.990 23.566 1.00 15.56 223 CYS A O 1
ATOM 1765 N N . TRP A 1 224 ? 8.550 10.768 23.369 1.00 14.96 224 TRP A N 1
ATOM 1766 C CA . TRP A 1 224 ? 8.432 10.743 21.927 1.00 13.24 224 TRP A CA 1
ATOM 1767 C C . TRP A 1 224 ? 7.153 10.013 21.558 1.00 15.14 224 TRP A C 1
ATOM 1768 O O . TRP A 1 224 ? 6.814 8.999 22.177 1.00 14.07 224 TRP A O 1
ATOM 1779 N N . ILE A 1 225 ? 6.480 10.511 20.524 1.00 15.40 225 ILE A N 1
ATOM 1780 C CA . ILE A 1 225 ? 5.345 9.825 19.913 1.00 15.70 225 ILE A CA 1
ATOM 1781 C C . ILE A 1 225 ? 5.655 9.675 18.433 1.00 14.25 225 ILE A C 1
ATOM 1782 O O . ILE A 1 225 ? 5.959 10.661 17.746 1.00 14.76 225 ILE A O 1
ATOM 1787 N N . TRP A 1 226 ? 5.579 8.439 17.948 1.00 14.64 226 TRP A N 1
ATOM 1788 C CA . TRP A 1 226 ? 5.823 8.118 16.548 1.00 12.72 226 TRP A CA 1
ATOM 1789 C C . TRP A 1 226 ? 4.609 7.415 15.958 1.00 14.09 226 TRP A C 1
ATOM 1790 O O . TRP A 1 226 ? 3.908 6.700 16.676 1.00 15.00 226 TRP A O 1
ATOM 1801 N N . GLN A 1 227 ? 4.388 7.577 14.653 1.00 14.27 227 GLN A N 1
ATOM 1802 C CA . GLN A 1 227 ? 3.335 6.860 13.951 1.00 14.85 227 GLN A CA 1
ATOM 1803 C C . GLN A 1 227 ? 3.932 6.151 12.739 1.00 14.60 227 GLN A C 1
ATOM 1804 O O . GLN A 1 227 ? 4.769 6.714 12.023 1.00 14.93 227 GLN A O 1
ATOM 1810 N N . LYS A 1 228 ? 3.515 4.910 12.507 1.00 14.35 228 LYS A N 1
ATOM 1811 C CA . LYS A 1 228 ? 3.988 4.150 11.352 1.00 13.39 228 LYS A CA 1
ATOM 1812 C C . LYS A 1 228 ? 3.273 4.620 10.089 1.00 13.73 228 LYS A C 1
ATOM 1813 O O . LYS A 1 228 ? 2.041 4.698 10.054 1.00 15.59 228 LYS A O 1
ATOM 1819 N N . VAL A 1 229 ? 4.049 4.939 9.055 1.00 12.88 229 VAL A N 1
ATOM 1820 C CA . VAL A 1 229 ? 3.518 5.487 7.812 1.00 13.72 229 VAL A CA 1
ATOM 1821 C C . VAL A 1 229 ? 4.174 4.829 6.612 1.00 15.55 229 VAL A C 1
ATOM 1822 O O . VAL A 1 229 ? 5.270 4.263 6.712 1.00 14.24 229 VAL A O 1
ATOM 1826 N N . SER A 1 230 ? 3.508 4.914 5.471 1.00 16.85 230 SER A N 1
ATOM 1827 C CA . SER A 1 230 ? 4.069 4.436 4.223 1.00 16.59 230 SER A CA 1
ATOM 1828 C C . SER A 1 230 ? 5.331 5.235 3.898 1.00 19.70 230 SER A C 1
ATOM 1829 O O . SER A 1 230 ? 5.408 6.443 4.175 1.00 23.44 230 SER A O 1
ATOM 1832 N N . SER A 1 231 ? 6.318 4.549 3.329 1.00 19.91 231 SER A N 1
ATOM 1833 C CA . SER A 1 231 ? 7.628 5.115 3.019 1.00 21.74 231 SER A CA 1
ATOM 1834 C C . SER A 1 231 ? 7.972 4.803 1.568 1.00 30.26 231 SER A C 1
ATOM 1835 O O . SER A 1 231 ? 8.630 3.806 1.280 1.00 49.37 231 SER A O 1
ATOM 1838 N N . GLU A 1 232 ? 7.523 5.661 0.659 1.00 31.60 232 GLU A N 1
ATOM 1839 C CA . GLU A 1 232 ? 7.630 5.389 -0.775 1.00 56.89 232 GLU A CA 1
ATOM 1840 C C . GLU A 1 232 ? 8.987 5.751 -1.390 1.00 39.91 232 GLU A C 1
ATOM 1841 O O . GLU A 1 232 ? 9.394 5.161 -2.395 1.00 39.61 232 GLU A O 1
ATOM 1847 N N . ASN A 1 233 ? 9.683 6.708 -0.791 1.00 27.03 233 ASN A N 1
ATOM 1848 C CA . ASN A 1 233 ? 10.962 7.182 -1.326 1.00 26.07 233 ASN A CA 1
ATOM 1849 C C . ASN A 1 233 ? 12.144 6.279 -0.990 1.00 27.49 233 ASN A C 1
ATOM 1850 O O . ASN A 1 233 ? 12.289 5.840 0.150 1.00 24.63 233 ASN A O 1
ATOM 1855 N N . ASP A 1 234 ? 13.016 6.046 -1.967 1.00 24.10 234 ASP A N 1
ATOM 1856 C CA . ASP A 1 234 ? 14.298 5.401 -1.701 1.00 19.92 234 ASP A CA 1
ATOM 1857 C C . ASP A 1 234 ? 15.106 6.264 -0.744 1.00 20.20 234 ASP A C 1
ATOM 1858 O O . ASP A 1 234 ? 15.168 7.492 -0.900 1.00 21.34 234 ASP A O 1
ATOM 1863 N N . ARG A 1 235 ? 15.731 5.636 0.248 1.00 18.56 235 ARG A N 1
ATOM 1864 C CA . ARG A 1 235 ? 16.411 6.387 1.298 1.00 17.40 235 ARG A CA 1
ATOM 1865 C C . ARG A 1 235 ? 17.927 6.451 1.098 1.00 17.18 235 ARG A C 1
ATOM 1866 O O . ARG A 1 235 ? 18.661 6.868 1.986 1.00 17.22 235 ARG A O 1
ATOM 1874 N N . GLY A 1 236 ? 18.387 6.053 -0.087 1.00 17.86 236 GLY A N 1
ATOM 1875 C CA . GLY A 1 236 ? 19.806 6.089 -0.399 1.00 17.90 236 GLY A CA 1
ATOM 1876 C C . GLY A 1 236 ? 20.458 7.459 -0.294 1.00 17.39 236 GLY A C 1
ATOM 1877 O O . GLY A 1 236 ? 21.564 7.575 0.236 1.00 18.42 236 GLY A O 1
ATOM 1878 N N . PHE A 1 237 ? 19.808 8.506 -0.799 1.00 17.21 237 PHE A N 1
ATOM 1879 C CA . PHE A 1 237 ? 20.422 9.830 -0.717 1.00 15.31 237 PHE A CA 1
ATOM 1880 C C . PHE A 1 237 ? 20.459 10.329 0.726 1.00 14.39 237 PHE A C 1
ATOM 1881 O O . PHE A 1 237 ? 21.446 10.921 1.152 1.00 15.43 237 PHE A O 1
ATOM 1889 N N . GLN A 1 238 ? 19.389 10.081 1.472 1.00 14.77 238 GLN A N 1
ATOM 1890 C CA . GLN A 1 238 ? 19.381 10.371 2.898 1.00 14.65 238 GLN A CA 1
ATOM 1891 C C . GLN A 1 238 ? 20.567 9.711 3.597 1.00 16.37 238 GLN A C 1
ATOM 1892 O O . GLN A 1 238 ? 21.258 10.347 4.393 1.00 14.52 238 GLN A O 1
ATOM 1898 N N . ARG A 1 239 ? 20.810 8.443 3.288 1.00 16.35 239 ARG A N 1
ATOM 1899 C CA . ARG A 1 239 ? 21.937 7.728 3.887 1.00 17.53 239 ARG A CA 1
ATOM 1900 C C . ARG A 1 239 ? 23.271 8.347 3.490 1.00 18.36 239 ARG A C 1
ATOM 1901 O O . ARG A 1 239 ? 24.170 8.445 4.314 1.00 17.19 239 ARG A O 1
ATOM 1909 N N . PHE A 1 240 ? 23.393 8.769 2.236 1.00 16.63 240 PHE A N 1
ATOM 1910 C CA . PHE A 1 240 ? 24.601 9.445 1.778 1.00 16.55 240 PHE A CA 1
ATOM 1911 C C . PHE A 1 240 ? 24.853 10.713 2.599 1.00 17.74 240 PHE A C 1
ATOM 1912 O O . PHE A 1 240 ? 25.975 10.958 3.039 1.00 17.20 240 PHE A O 1
ATOM 1920 N N . LEU A 1 241 ? 23.812 11.504 2.825 1.00 14.07 241 LEU A N 1
ATOM 1921 C CA . LEU A 1 241 ? 23.951 12.716 3.634 1.00 13.60 241 LEU A CA 1
ATOM 1922 C C . LEU A 1 241 ? 24.387 12.391 5.065 1.00 15.69 241 LEU A C 1
ATOM 1923 O O . LEU A 1 241 ? 25.316 13.010 5.602 1.00 14.96 241 LEU A O 1
ATOM 1928 N N . ASP A 1 242 ? 23.731 11.412 5.678 1.00 14.34 242 ASP A N 1
ATOM 1929 C CA . ASP A 1 242 ? 24.003 11.058 7.064 1.00 14.79 242 ASP A CA 1
ATOM 1930 C C . ASP A 1 242 ? 25.305 10.285 7.267 1.00 16.30 242 ASP A C 1
ATOM 1931 O O . ASP A 1 242 ? 25.801 10.212 8.388 1.00 18.27 242 ASP A O 1
ATOM 1936 N N . ASN A 1 243 ? 25.849 9.701 6.202 1.00 15.83 243 ASN A N 1
ATOM 1937 C CA . ASN A 1 243 ? 27.044 8.868 6.333 1.00 20.83 243 ASN A CA 1
ATOM 1938 C C . ASN A 1 243 ? 28.313 9.543 5.846 1.00 17.72 243 ASN A C 1
ATOM 1939 O O . ASN A 1 243 ? 29.413 9.106 6.191 1.00 21.27 243 ASN A O 1
ATOM 1944 N N . VAL A 1 244 ? 28.169 10.575 5.024 1.00 16.69 244 VAL A N 1
ATOM 1945 C CA . VAL A 1 244 ? 29.339 11.215 4.442 1.00 17.25 244 VAL A CA 1
ATOM 1946 C C . VAL A 1 244 ? 29.476 12.671 4.909 1.00 16.42 244 VAL A C 1
ATOM 1947 O O . VAL A 1 244 ? 30.088 12.928 5.945 1.00 18.77 244 VAL A O 1
ATOM 1951 N N . GLN A 1 245 ? 28.874 13.618 4.205 1.00 15.18 245 GLN A N 1
ATOM 1952 C CA . GLN A 1 245 ? 29.108 15.020 4.538 1.00 14.78 245 GLN A CA 1
ATOM 1953 C C . GLN A 1 245 ? 28.504 15.422 5.877 1.00 15.39 245 GLN A C 1
ATOM 1954 O O . GLN A 1 245 ? 29.073 16.255 6.597 1.00 16.80 245 GLN A O 1
ATOM 1960 N N . TYR A 1 246 ? 27.352 14.854 6.207 1.00 12.96 246 TYR A N 1
ATOM 1961 C CA . TYR A 1 246 ? 26.651 15.242 7.423 1.00 14.02 246 TYR A CA 1
ATOM 1962 C C . TYR A 1 246 ? 26.522 14.104 8.423 1.00 15.05 246 TYR A C 1
ATOM 1963 O O . TYR A 1 246 ? 25.503 13.960 9.101 1.00 15.28 246 TYR A O 1
ATOM 1972 N N . LYS A 1 247 ? 27.574 13.298 8.529 1.00 16.23 247 LYS A N 1
ATOM 1973 C CA . LYS A 1 247 ? 27.723 12.446 9.699 1.00 15.61 247 LYS A CA 1
ATOM 1974 C C . LYS A 1 247 ? 27.763 13.366 10.917 1.00 16.81 247 LYS A C 1
ATOM 1975 O O . LYS A 1 247 ? 28.104 14.550 10.790 1.00 16.54 247 LYS A O 1
ATOM 1981 N N . SER A 1 248 ? 27.398 12.847 12.085 1.00 18.89 248 SER A N 1
ATOM 1982 C CA . SER A 1 248 ? 27.291 13.692 13.273 1.00 19.01 248 SER A CA 1
ATOM 1983 C C . SER A 1 248 ? 28.564 14.486 13.565 1.00 20.58 248 SER A C 1
ATOM 1984 O O . SER A 1 248 ? 28.486 15.677 13.858 1.00 18.12 248 SER A O 1
ATOM 1987 N N . SER A 1 249 ? 29.729 13.862 13.422 1.00 21.63 249 SER A N 1
ATOM 1988 C CA . SER A 1 249 ? 30.989 14.575 13.639 1.00 21.03 249 SER A CA 1
ATOM 1989 C C . SER A 1 249 ? 31.226 15.647 12.570 1.00 22.58 249 SER A C 1
ATOM 1990 O O . SER A 1 249 ? 31.854 16.679 12.835 1.00 21.61 249 SER A O 1
ATOM 1993 N N . GLY A 1 250 ? 30.727 15.407 11.361 1.00 15.91 250 GLY A N 1
ATOM 1994 C CA . GLY A 1 250 ? 30.849 16.388 10.299 1.00 18.11 250 GLY A CA 1
ATOM 1995 C C . GLY A 1 250 ? 29.994 17.603 10.602 1.00 15.54 250 GLY A C 1
ATOM 1996 O O . GLY A 1 250 ? 30.408 18.747 10.384 1.00 15.17 250 GLY A O 1
ATOM 1997 N N . ILE A 1 251 ? 28.785 17.354 11.092 1.00 14.67 251 ILE A N 1
ATOM 1998 C CA . ILE A 1 251 ? 27.900 18.437 11.490 1.00 15.51 251 ILE A CA 1
ATOM 1999 C C . ILE A 1 251 ? 28.514 19.255 12.618 1.00 14.42 251 ILE A C 1
ATOM 2000 O O . ILE A 1 251 ? 28.576 20.474 12.543 1.00 14.35 251 ILE A O 1
ATOM 2005 N N . LEU A 1 252 ? 28.980 18.580 13.658 1.00 14.91 252 LEU A N 1
ATOM 2006 C CA . LEU A 1 252 ? 29.525 19.275 14.820 1.00 15.75 252 LEU A CA 1
ATOM 2007 C C . LEU A 1 252 ? 30.789 20.065 14.502 1.00 16.03 252 LEU A C 1
ATOM 2008 O O . LEU A 1 252 ? 30.969 21.183 14.998 1.00 16.10 252 LEU A O 1
ATOM 2013 N N . ARG A 1 253 ? 31.652 19.523 13.647 1.00 15.53 253 ARG A N 1
ATOM 2014 C CA . ARG A 1 253 ? 32.850 20.272 13.280 1.00 16.32 253 ARG A CA 1
ATOM 2015 C C . ARG A 1 253 ? 32.519 21.457 12.371 1.00 14.22 253 ARG A C 1
ATOM 2016 O O . ARG A 1 253 ? 33.131 22.511 12.492 1.00 16.02 253 ARG A O 1
ATOM 2024 N N . TYR A 1 254 ? 31.536 21.298 11.487 1.00 14.00 254 TYR A N 1
ATOM 2025 C CA . TYR A 1 254 ? 31.058 22.414 10.679 1.00 12.09 254 TYR A CA 1
ATOM 2026 C C . TYR A 1 254 ? 30.482 23.493 11.592 1.00 13.67 254 TYR A C 1
ATOM 2027 O O . TYR A 1 254 ? 30.759 24.677 11.421 1.00 13.51 254 TYR A O 1
ATOM 2036 N N . GLU A 1 255 ? 29.676 23.091 12.569 1.00 13.82 255 GLU A N 1
ATOM 2037 C CA . GLU A 1 255 ? 29.114 24.063 13.498 1.00 13.93 255 GLU A CA 1
ATOM 2038 C C . GLU A 1 255 ? 30.200 24.852 14.231 1.00 15.13 255 GLU A C 1
ATOM 2039 O O . GLU A 1 255 ? 30.073 26.069 14.427 1.00 14.44 255 GLU A O 1
ATOM 2045 N N . ARG A 1 256 ? 31.277 24.176 14.625 1.00 13.82 256 ARG A N 1
ATOM 2046 C CA . ARG A 1 256 ? 32.379 24.875 15.282 1.00 15.67 256 ARG A CA 1
ATOM 2047 C C . ARG A 1 256 ? 32.927 25.993 14.397 1.00 14.47 256 ARG A C 1
ATOM 2048 O O . ARG A 1 256 ? 33.241 27.077 14.886 1.00 15.91 256 ARG A O 1
ATOM 2056 N N A VAL A 1 257 ? 33.035 25.731 13.093 0.82 13.10 257 VAL A N 1
ATOM 2057 N N B VAL A 1 257 ? 33.025 25.735 13.096 0.18 13.85 257 VAL A N 1
ATOM 2058 C CA A VAL A 1 257 ? 33.572 26.718 12.155 0.82 13.93 257 VAL A CA 1
ATOM 2059 C CA B VAL A 1 257 ? 33.590 26.729 12.187 0.18 14.56 257 VAL A CA 1
ATOM 2060 C C A VAL A 1 257 ? 32.580 27.838 11.849 0.82 12.32 257 VAL A C 1
ATOM 2061 C C B VAL A 1 257 ? 32.597 27.831 11.800 0.18 13.04 257 VAL A C 1
ATOM 2062 O O A VAL A 1 257 ? 32.932 29.016 11.869 0.82 16.60 257 VAL A O 1
ATOM 2063 O O B VAL A 1 257 ? 32.965 29.002 11.747 0.18 12.54 257 VAL A O 1
ATOM 2070 N N . PHE A 1 258 ? 31.341 27.466 11.557 1.00 12.18 258 PHE A N 1
ATOM 2071 C CA . PHE A 1 258 ? 30.341 28.439 11.106 1.00 13.10 258 PHE A CA 1
ATOM 2072 C C . PHE A 1 258 ? 29.716 29.261 12.233 1.00 13.52 258 PHE A C 1
ATOM 2073 O O . PHE A 1 258 ? 29.358 30.427 12.036 1.00 15.72 258 PHE A O 1
ATOM 2081 N N . GLY A 1 259 ? 29.555 28.654 13.396 1.00 13.34 259 GLY A N 1
ATOM 2082 C CA . GLY A 1 259 ? 28.915 29.284 14.526 1.00 14.23 259 GLY A CA 1
ATOM 2083 C C . GLY A 1 259 ? 27.783 28.464 15.094 1.00 14.76 259 GLY A C 1
ATOM 2084 O O . GLY A 1 259 ? 27.137 27.765 14.440 1.00 14.82 259 GLY A O 1
ATOM 2085 N N . GLN A 1 260 ? 27.543 28.665 16.393 1.00 15.61 260 GLN A N 1
ATOM 2086 C CA . GLN A 1 260 ? 26.550 27.904 17.128 1.00 15.57 260 GLN A CA 1
ATOM 2087 C C . GLN A 1 260 ? 25.215 27.934 16.440 1.00 15.62 260 GLN A C 1
ATOM 2088 O O . GLN A 1 260 ? 24.707 28.934 16.197 1.00 16.98 260 GLN A O 1
ATOM 2094 N N . GLY A 1 261 ? 24.698 26.746 16.169 1.00 14.02 261 GLY A N 1
ATOM 2095 C CA . GLY A 1 261 ? 23.435 26.564 15.488 1.00 13.31 261 GLY A CA 1
ATOM 2096 C C . GLY A 1 261 ? 23.417 26.594 13.962 1.00 12.13 261 GLY A C 1
ATOM 2097 O O . GLY A 1 261 ? 22.404 26.418 13.422 1.00 12.74 261 GLY A O 1
ATOM 2098 N N . PHE A 1 262 ? 24.584 26.728 13.378 1.00 12.05 262 PHE A N 1
ATOM 2099 C CA . PHE A 1 262 ? 24.610 26.880 11.924 1.00 10.60 262 PHE A CA 1
ATOM 2100 C C . PHE A 1 262 ? 25.575 25.916 11.271 1.00 12.72 262 PHE A C 1
ATOM 2101 O O . PHE A 1 262 ? 26.593 25.537 11.863 1.00 13.33 262 PHE A O 1
ATOM 2109 N N . VAL A 1 263 ? 25.288 25.586 10.029 1.00 11.21 263 VAL A N 1
ATOM 2110 C CA . VAL A 1 263 ? 26.098 24.666 9.240 1.00 13.31 263 VAL A CA 1
ATOM 2111 C C . VAL A 1 263 ? 26.356 25.307 7.881 1.00 12.28 263 VAL A C 1
ATOM 2112 O O . VAL A 1 263 ? 26.614 24.616 6.895 1.00 13.16 263 VAL A O 1
ATOM 2116 N N . SER A 1 264 ? 26.298 26.633 7.813 1.00 11.31 264 SER A N 1
ATOM 2117 C CA . SER A 1 264 ? 26.619 27.307 6.557 1.00 12.34 264 SER A CA 1
ATOM 2118 C C . SER A 1 264 ? 27.141 28.721 6.764 1.00 10.04 264 SER A C 1
ATOM 2119 O O . SER A 1 264 ? 27.089 29.289 7.877 1.00 11.76 264 SER A O 1
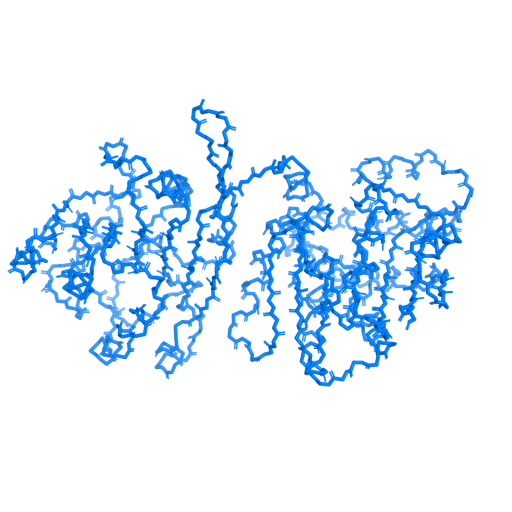ATOM 2122 N N . THR A 1 265 ? 27.630 29.247 5.651 1.00 11.56 265 THR A N 1
ATOM 2123 C CA . THR A 1 265 ? 28.297 30.525 5.490 1.00 13.64 265 THR A CA 1
ATOM 2124 C C . THR A 1 265 ? 27.893 31.608 6.464 1.00 11.30 265 THR A C 1
ATOM 2125 O O . THR A 1 265 ? 26.760 32.091 6.435 1.00 11.92 265 THR A O 1
ATOM 2129 N N . GLY A 1 266 ? 28.829 32.012 7.320 1.00 11.70 266 GLY A N 1
ATOM 2130 C CA . GLY A 1 266 ? 28.654 33.225 8.093 1.00 12.12 266 GLY A CA 1
ATOM 2131 C C . GLY A 1 266 ? 27.834 33.107 9.362 1.00 12.61 266 GLY A C 1
ATOM 2132 O O . GLY A 1 266 ? 27.689 34.104 10.071 1.00 13.79 266 GLY A O 1
ATOM 2133 N N . GLY A 1 267 ? 27.279 31.931 9.648 1.00 11.46 267 GLY A N 1
ATOM 2134 C CA . GLY A 1 267 ? 26.565 31.735 10.904 1.00 11.37 267 GLY A CA 1
ATOM 2135 C C . GLY A 1 267 ? 25.482 32.766 11.147 1.00 12.21 267 GLY A C 1
ATOM 2136 O O . GLY A 1 267 ? 24.675 33.057 10.257 1.00 13.29 267 GLY A O 1
ATOM 2137 N N . LEU A 1 268 ? 25.469 33.339 12.349 1.00 11.93 268 LEU A N 1
ATOM 2138 C CA . LEU A 1 268 ? 24.423 34.276 12.726 1.00 12.56 268 LEU A CA 1
ATOM 2139 C C . LEU A 1 268 ? 24.500 35.591 11.948 1.00 11.61 268 LEU A C 1
ATOM 2140 O O . LEU A 1 268 ? 23.477 36.205 11.673 1.00 13.03 268 LEU A O 1
ATOM 2145 N N . GLU A 1 269 ? 25.713 36.020 11.618 1.00 13.12 269 GLU A N 1
ATOM 2146 C CA . GLU A 1 269 ? 25.910 37.314 10.963 1.00 14.67 269 GLU A CA 1
ATOM 2147 C C . GLU A 1 269 ? 25.176 37.418 9.627 1.00 13.55 269 GLU A C 1
ATOM 2148 O O . GLU A 1 269 ? 24.419 38.358 9.392 1.00 14.46 269 GLU A O 1
ATOM 2154 N N . THR A 1 270 ? 25.381 36.435 8.759 1.00 12.69 270 THR A N 1
ATOM 2155 C CA . THR A 1 270 ? 24.703 36.431 7.464 1.00 12.41 270 THR A CA 1
ATOM 2156 C C . THR A 1 270 ? 23.205 36.187 7.654 1.00 12.10 270 THR A C 1
ATOM 2157 O O . THR A 1 270 ? 22.365 36.764 6.956 1.00 12.70 270 THR A O 1
ATOM 2161 N N . THR A 1 271 ? 22.853 35.347 8.622 1.00 11.47 271 THR A N 1
ATOM 2162 C CA . THR A 1 271 ? 21.447 35.101 8.912 1.00 12.54 271 THR A CA 1
ATOM 2163 C C . THR A 1 271 ? 20.709 36.385 9.311 1.00 12.09 271 THR A C 1
ATOM 2164 O O . THR A 1 271 ? 19.609 36.655 8.810 1.00 12.91 271 THR A O 1
ATOM 2168 N N . LYS A 1 272 ? 21.294 37.185 10.196 1.00 12.24 272 LYS A N 1
ATOM 2169 C CA . LYS A 1 272 ? 20.661 38.454 10.568 1.00 13.10 272 LYS A CA 1
ATOM 2170 C C . LYS A 1 272 ? 20.475 39.349 9.344 1.00 13.18 272 LYS A C 1
ATOM 2171 O O . LYS A 1 272 ? 19.407 39.955 9.160 1.00 14.07 272 LYS A O 1
ATOM 2177 N N . GLU A 1 273 ? 21.512 39.423 8.512 1.00 12.71 273 GLU A N 1
ATOM 2178 C CA . GLU A 1 273 ? 21.487 40.263 7.318 1.00 13.78 273 GLU A CA 1
ATOM 2179 C C . GLU A 1 273 ? 20.394 39.829 6.348 1.00 14.16 273 GLU A C 1
ATOM 2180 O O . GLU A 1 273 ? 19.663 40.667 5.807 1.00 15.39 273 GLU A O 1
ATOM 2186 N N . PHE A 1 274 ? 20.270 38.522 6.130 1.00 12.40 274 PHE A N 1
ATOM 2187 C CA . PHE A 1 274 ? 19.322 38.031 5.130 1.00 13.53 274 PHE A CA 1
ATOM 2188 C C . PHE A 1 274 ? 17.886 38.011 5.659 1.00 12.71 274 PHE A C 1
ATOM 2189 O O . PHE A 1 274 ? 16.953 38.367 4.936 1.00 13.77 274 PHE A O 1
ATOM 2197 N N . VAL A 1 275 ? 17.701 37.593 6.906 1.00 11.86 275 VAL A N 1
ATOM 2198 C CA . VAL A 1 275 ? 16.360 37.561 7.480 1.00 13.87 275 VAL A CA 1
ATOM 2199 C C . VAL A 1 275 ? 15.715 38.951 7.503 1.00 14.19 275 VAL A C 1
ATOM 2200 O O . VAL A 1 275 ? 14.495 39.081 7.334 1.00 14.72 275 VAL A O 1
ATOM 2204 N N A GLU A 1 276 ? 16.534 39.983 7.682 0.56 13.46 276 GLU A N 1
ATOM 2205 N N B GLU A 1 276 ? 16.524 39.989 7.686 0.44 14.14 276 GLU A N 1
ATOM 2206 C CA A GLU A 1 276 ? 16.038 41.358 7.683 0.56 16.17 276 GLU A CA 1
ATOM 2207 C CA B GLU A 1 276 ? 15.993 41.350 7.692 0.44 15.23 276 GLU A CA 1
ATOM 2208 C C A GLU A 1 276 ? 15.299 41.698 6.389 0.56 16.37 276 GLU A C 1
ATOM 2209 C C B GLU A 1 276 ? 15.277 41.690 6.384 0.44 14.46 276 GLU A C 1
ATOM 2210 O O A GLU A 1 276 ? 14.338 42.464 6.396 0.56 16.96 276 GLU A O 1
ATOM 2211 O O B GLU A 1 276 ? 14.303 42.442 6.378 0.44 18.71 276 GLU A O 1
ATOM 2222 N N . LYS A 1 277 ? 15.749 41.112 5.284 1.00 13.63 277 LYS A N 1
ATOM 2223 C CA . LYS A 1 277 ? 15.182 41.391 3.965 1.00 15.54 277 LYS A CA 1
ATOM 2224 C C . LYS A 1 277 ? 13.783 40.806 3.765 1.00 16.17 277 LYS A C 1
ATOM 2225 O O . LYS A 1 277 ? 13.098 41.138 2.797 1.00 19.45 277 LYS A O 1
ATOM 2231 N N A MET A 1 278 ? 13.371 39.933 4.685 0.54 16.58 278 MET A N 1
ATOM 2232 N N B MET A 1 278 ? 13.365 39.939 4.673 0.46 14.11 278 MET A N 1
ATOM 2233 C CA A MET A 1 278 ? 12.065 39.260 4.626 0.54 10.78 278 MET A CA 1
ATOM 2234 C CA B MET A 1 278 ? 12.097 39.247 4.509 0.46 25.63 278 MET A CA 1
ATOM 2235 C C A MET A 1 278 ? 10.900 40.127 5.077 0.54 22.99 278 MET A C 1
ATOM 2236 C C B MET A 1 278 ? 10.931 40.002 5.153 0.46 15.57 278 MET A C 1
ATOM 2237 O O A MET A 1 278 ? 9.755 39.887 4.679 0.54 22.83 278 MET A O 1
ATOM 2238 O O B MET A 1 278 ? 9.770 39.644 4.947 0.46 18.74 278 MET A O 1
ATOM 2247 N N A ASN A 1 279 ? 11.188 41.102 5.935 0.54 16.85 279 ASN A N 1
ATOM 2248 N N B ASN A 1 279 ? 11.244 41.061 5.901 0.46 16.97 279 ASN A N 1
ATOM 2249 C CA A ASN A 1 279 ? 10.153 41.932 6.541 0.54 20.75 279 ASN A CA 1
ATOM 2250 C CA B ASN A 1 279 ? 10.233 41.897 6.566 0.46 16.84 279 ASN A CA 1
ATOM 2251 C C A ASN A 1 279 ? 9.152 41.065 7.303 0.54 21.60 279 ASN A C 1
ATOM 2252 C C B ASN A 1 279 ? 9.185 41.067 7.299 0.46 16.58 279 ASN A C 1
ATOM 2253 O O A ASN A 1 279 ? 7.937 41.210 7.136 0.54 18.62 279 ASN A O 1
ATOM 2254 O O B ASN A 1 279 ? 7.978 41.238 7.109 0.46 21.77 279 ASN A O 1
ATOM 2263 N N . LEU A 1 280 ? 9.671 40.157 8.131 1.00 16.80 280 LEU A N 1
ATOM 2264 C CA . LEU A 1 280 ? 8.817 39.245 8.885 1.00 15.98 280 LEU A CA 1
ATOM 2265 C C . LEU A 1 280 ? 7.916 39.978 9.865 1.00 16.88 280 LEU A C 1
ATOM 2266 O O . LEU A 1 280 ? 8.3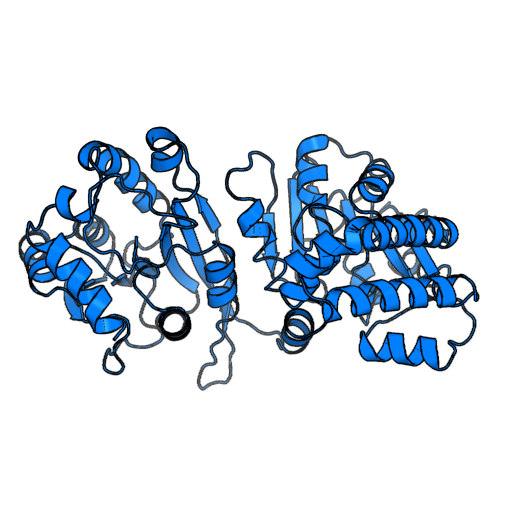65 40.868 10.599 1.00 19.08 280 LEU A O 1
ATOM 2271 N N . LYS A 1 281 ? 6.642 39.594 9.873 1.00 18.65 281 LYS A N 1
ATOM 2272 C CA . LYS A 1 281 ? 5.657 40.151 10.795 1.00 19.40 281 LYS A CA 1
ATOM 2273 C C . LYS A 1 281 ? 5.168 39.056 11.732 1.00 18.92 281 LYS A C 1
ATOM 2274 O O . LYS A 1 281 ? 5.125 37.893 11.346 1.00 18.60 281 LYS A O 1
ATOM 2280 N N . PRO A 1 282 ? 4.803 39.423 12.972 1.00 19.68 282 PRO A N 1
ATOM 2281 C CA . PRO A 1 282 ? 4.343 38.400 13.920 1.00 19.82 282 PRO A CA 1
ATOM 2282 C C . PRO A 1 282 ? 3.194 37.575 13.342 1.00 19.82 282 PRO A C 1
ATOM 2283 O O . PRO A 1 282 ? 2.287 38.124 12.714 1.00 22.83 282 PRO A O 1
ATOM 2287 N N . GLY A 1 283 ? 3.258 36.259 13.512 1.00 19.33 283 GLY A N 1
ATOM 2288 C CA . GLY A 1 283 ? 2.188 35.394 13.054 1.00 20.50 283 GLY A CA 1
ATOM 2289 C C . GLY A 1 283 ? 2.403 34.826 11.661 1.00 18.91 283 GLY A C 1
ATOM 2290 O O . GLY A 1 283 ? 1.706 33.889 11.264 1.00 19.53 283 GLY A O 1
ATOM 2291 N N . GLN A 1 284 ? 3.356 35.372 10.910 1.00 16.68 284 GLN A N 1
ATOM 2292 C CA . GLN A 1 284 ? 3.628 34.834 9.582 1.00 16.44 284 GLN A CA 1
ATOM 2293 C C . GLN A 1 284 ? 4.253 33.444 9.682 1.00 17.31 284 GLN A C 1
ATOM 2294 O O . GLN A 1 284 ? 4.736 33.045 10.750 1.00 17.40 284 GLN A O 1
ATOM 2300 N N . LYS A 1 285 ? 4.211 32.702 8.579 1.00 14.44 285 LYS A N 1
ATOM 2301 C CA . LYS A 1 285 ? 4.716 31.336 8.553 1.00 14.10 285 LYS A CA 1
ATOM 2302 C C . LYS A 1 285 ? 5.834 31.213 7.532 1.00 13.80 285 LYS A C 1
ATOM 2303 O O . LYS A 1 285 ? 5.682 31.604 6.365 1.00 14.68 285 LYS A O 1
ATOM 2309 N N . VAL A 1 286 ? 6.964 30.676 7.972 1.00 12.28 286 VAL A N 1
ATOM 2310 C CA . VAL A 1 286 ? 8.152 30.528 7.140 1.00 12.43 286 VAL A CA 1
ATOM 2311 C C . VAL A 1 286 ? 8.473 29.058 6.962 1.00 12.00 286 VAL A C 1
ATOM 2312 O O . VAL A 1 286 ? 8.495 28.318 7.946 1.00 13.14 286 VAL A O 1
ATOM 2316 N N . LEU A 1 287 ? 8.719 28.629 5.728 1.00 11.04 287 LEU A N 1
ATOM 2317 C CA . LEU A 1 287 ? 9.253 27.292 5.465 1.00 10.98 287 LEU A CA 1
ATOM 2318 C C . LEU A 1 287 ? 10.763 27.419 5.326 1.00 10.14 287 LEU A C 1
ATOM 2319 O O . LEU A 1 287 ? 11.236 28.205 4.505 1.00 11.28 287 LEU A O 1
ATOM 2324 N N . ASP A 1 288 ? 11.516 26.677 6.133 1.00 11.18 288 ASP A N 1
ATOM 2325 C CA . ASP A 1 288 ? 12.966 26.616 5.989 1.00 11.03 288 ASP A CA 1
ATOM 2326 C C . ASP A 1 288 ? 13.337 25.287 5.344 1.00 10.86 288 ASP A C 1
ATOM 2327 O O . ASP A 1 288 ? 13.212 24.216 5.955 1.00 11.31 288 ASP A O 1
ATOM 2332 N N . VAL A 1 289 ? 13.758 25.369 4.085 1.00 10.00 289 VAL A N 1
ATOM 2333 C CA . VAL A 1 289 ? 14.146 24.199 3.304 1.00 10.65 289 VAL A CA 1
ATOM 2334 C C . VAL A 1 289 ? 15.622 23.890 3.532 1.00 10.09 289 VAL A C 1
ATOM 2335 O O . VAL A 1 289 ? 16.504 24.624 3.075 1.00 10.48 289 VAL A O 1
ATOM 2339 N N . GLY A 1 290 ? 15.881 22.797 4.246 1.00 10.40 290 GLY A N 1
ATOM 2340 C CA . GLY A 1 290 ? 17.225 22.421 4.657 1.00 11.44 290 GLY A CA 1
ATOM 2341 C C . GLY A 1 290 ? 17.571 23.053 5.995 1.00 10.36 290 GLY A C 1
ATOM 2342 O O . GLY A 1 290 ? 18.606 23.688 6.132 1.00 12.21 290 GLY A O 1
ATOM 2343 N N . CYS A 1 291 ? 16.725 22.852 6.999 1.00 11.20 291 CYS A N 1
ATOM 2344 C CA . CYS A 1 291 ? 16.840 23.616 8.237 1.00 11.43 291 CYS A CA 1
ATOM 2345 C C . CYS A 1 291 ? 18.037 23.239 9.111 1.00 11.25 291 CYS A C 1
ATOM 2346 O O . CYS A 1 291 ? 18.325 23.939 10.085 1.00 12.30 291 CYS A O 1
ATOM 2349 N N . GLY A 1 292 ? 18.723 22.145 8.790 1.00 10.81 292 GLY A N 1
ATOM 2350 C CA . GLY A 1 292 ? 19.904 21.749 9.541 1.00 12.24 292 GLY A CA 1
ATOM 2351 C C . GLY A 1 292 ? 19.630 21.528 11.014 1.00 11.57 292 GLY A C 1
ATOM 2352 O O . GLY A 1 292 ? 18.675 20.825 11.367 1.00 12.23 292 GLY A O 1
ATOM 2353 N N . ILE A 1 293 ? 20.456 22.142 11.864 1.00 11.54 293 ILE A N 1
ATOM 2354 C CA . ILE A 1 293 ? 20.356 21.954 13.307 1.00 13.22 293 ILE A CA 1
ATOM 2355 C C . ILE A 1 293 ? 19.517 23.049 13.966 1.00 12.13 293 ILE A C 1
ATOM 2356 O O . ILE A 1 293 ? 19.400 23.074 15.196 1.00 13.68 293 ILE A O 1
ATOM 2361 N N . GLY A 1 294 ? 18.923 23.929 13.167 1.00 12.91 294 GLY A N 1
ATOM 2362 C CA . GLY A 1 294 ? 17.849 24.781 13.647 1.00 13.46 294 GLY A CA 1
ATOM 2363 C C . GLY A 1 294 ? 18.175 26.204 14.057 1.00 12.63 294 GLY A C 1
ATOM 2364 O O . GLY A 1 294 ? 17.264 26.975 14.346 1.00 12.83 294 GLY A O 1
ATOM 2365 N N . GLY A 1 295 ? 19.450 26.580 14.071 1.00 12.83 295 GLY A N 1
ATOM 2366 C CA . GLY A 1 295 ? 19.827 27.907 14.548 1.00 14.35 295 GLY A CA 1
ATOM 2367 C C . GLY A 1 295 ? 19.120 29.072 13.875 1.00 12.41 295 GLY A C 1
ATOM 2368 O O . GLY A 1 295 ? 18.724 30.030 14.538 1.00 14.08 295 GLY A O 1
ATOM 2369 N N . GLY A 1 296 ? 18.957 29.004 12.560 1.00 12.79 296 GLY A N 1
ATOM 2370 C CA . GLY A 1 296 ? 18.286 30.074 11.847 1.00 13.33 296 GLY A CA 1
ATOM 2371 C C . GLY A 1 296 ? 16.794 30.128 12.135 1.00 12.28 296 GLY A C 1
ATOM 2372 O O . GLY A 1 296 ? 16.166 31.199 12.078 1.00 12.82 296 GLY A O 1
ATOM 2373 N N . ASP A 1 297 ? 16.226 28.965 12.434 1.00 13.13 297 ASP A N 1
ATOM 2374 C CA . ASP A 1 297 ? 14.808 28.837 12.745 1.00 12.33 297 ASP A CA 1
ATOM 2375 C C . ASP A 1 297 ? 14.495 29.383 14.118 1.00 12.70 297 ASP A C 1
ATOM 2376 O O . ASP A 1 297 ? 13.552 30.155 14.271 1.00 13.58 297 ASP A O 1
ATOM 2381 N N . PHE A 1 298 ? 15.301 29.009 15.110 1.00 12.54 298 PHE A N 1
ATOM 2382 C CA . PHE A 1 298 ? 15.184 29.610 16.432 1.00 12.87 298 PHE A CA 1
ATOM 2383 C C . PHE A 1 298 ? 15.337 31.127 16.324 1.00 13.12 298 PHE A C 1
ATOM 2384 O O . PHE A 1 298 ? 14.594 31.875 16.955 1.00 14.29 298 PHE A O 1
ATOM 2392 N N . TYR A 1 299 ? 16.279 31.592 15.507 1.00 12.57 299 TYR A N 1
ATOM 2393 C CA . TYR A 1 299 ? 16.477 33.028 15.360 1.00 12.91 299 TYR A CA 1
ATOM 2394 C C . TYR A 1 299 ? 15.236 33.736 14.808 1.00 12.83 299 TYR A C 1
ATOM 2395 O O . TYR A 1 299 ? 14.774 34.728 15.379 1.00 13.65 299 TYR A O 1
ATOM 2404 N N . MET A 1 300 ? 14.695 33.239 13.702 1.00 13.19 300 MET A N 1
ATOM 2405 C CA . MET A 1 300 ? 13.511 33.865 13.122 1.00 13.29 300 MET A CA 1
ATOM 2406 C C . MET A 1 300 ? 12.340 33.873 14.095 1.00 13.74 300 MET A C 1
ATOM 2407 O O . MET A 1 300 ? 11.674 34.894 14.269 1.00 14.32 300 MET A O 1
ATOM 2412 N N . ALA A 1 301 ? 12.097 32.728 14.724 1.00 12.56 301 ALA A N 1
ATOM 2413 C CA . ALA A 1 301 ? 10.955 32.580 15.615 1.00 13.62 301 ALA A CA 1
ATOM 2414 C C . ALA A 1 301 ? 11.081 33.482 16.833 1.00 15.87 301 ALA A C 1
ATOM 2415 O O . ALA A 1 301 ? 10.105 34.102 17.247 1.00 17.84 301 ALA A O 1
ATOM 2417 N N . GLU A 1 302 ? 12.285 33.560 17.398 1.00 14.72 302 GLU A N 1
ATOM 2418 C CA . GLU A 1 302 ? 12.515 34.343 18.611 1.00 15.79 302 GLU A CA 1
ATOM 2419 C C . GLU A 1 302 ? 12.528 35.837 18.355 1.00 15.74 302 GLU A C 1
ATOM 2420 O O . GLU A 1 302 ? 11.939 36.610 19.116 1.00 18.84 302 GLU A O 1
ATOM 2426 N N . LYS A 1 303 ? 13.191 36.256 17.290 1.00 17.08 303 LYS A N 1
ATOM 2427 C CA . LYS A 1 303 ? 13.306 37.680 17.003 1.00 15.96 303 LYS A CA 1
ATOM 2428 C C . LYS A 1 303 ? 12.006 38.265 16.449 1.00 18.72 303 LYS A C 1
ATOM 2429 O O . LYS A 1 303 ? 11.616 39.377 16.812 1.00 21.40 303 LYS A O 1
ATOM 2435 N N . PHE A 1 304 ? 11.324 37.505 15.598 1.00 17.76 304 PHE A N 1
ATOM 2436 C CA . PHE A 1 304 ? 10.210 38.043 14.815 1.00 16.55 304 PHE A CA 1
ATOM 2437 C C . PHE A 1 304 ? 8.829 37.472 15.134 1.00 18.85 304 PHE A C 1
ATOM 2438 O O . PHE A 1 304 ? 7.838 37.909 14.555 1.00 19.89 304 PHE A O 1
ATOM 2446 N N . ASP A 1 305 ? 8.754 36.512 16.055 1.00 18.30 305 ASP A N 1
ATOM 2447 C CA . ASP A 1 305 ? 7.467 35.956 16.481 1.00 18.70 305 ASP A CA 1
ATOM 2448 C C . ASP A 1 305 ? 6.707 35.312 15.318 1.00 18.12 305 ASP A C 1
ATOM 2449 O O . ASP A 1 305 ? 5.482 35.423 15.230 1.00 20.21 305 ASP A O 1
ATOM 2454 N N . VAL A 1 306 ? 7.443 34.650 14.433 1.00 16.82 306 VAL A N 1
ATOM 2455 C CA . VAL A 1 306 ? 6.836 33.881 13.354 1.00 16.87 306 VAL A CA 1
ATOM 2456 C C . VAL A 1 306 ? 6.800 32.396 13.701 1.00 16.04 306 VAL A C 1
ATOM 2457 O O . VAL A 1 306 ? 7.466 31.950 14.640 1.00 17.98 306 VAL A O 1
ATOM 2461 N N . HIS A 1 307 ? 6.009 31.631 12.953 1.00 14.71 307 HIS A N 1
ATOM 2462 C CA . HIS A 1 307 ? 6.061 30.181 13.060 1.00 15.77 307 HIS A CA 1
ATOM 2463 C C . HIS A 1 307 ? 6.964 29.652 11.964 1.00 14.30 307 HIS A C 1
ATOM 2464 O O . HIS A 1 307 ? 6.790 29.999 10.791 1.00 14.79 307 HIS A O 1
ATOM 2471 N N . VAL A 1 308 ? 7.940 28.830 12.325 1.00 13.46 308 VAL A N 1
ATOM 2472 C CA . VAL A 1 308 ? 8.833 28.247 11.330 1.00 13.40 308 VAL A CA 1
ATOM 2473 C C . VAL A 1 308 ? 8.572 26.762 11.173 1.00 12.21 308 VAL A C 1
ATOM 2474 O O . VAL A 1 308 ? 8.502 26.025 12.162 1.00 13.88 308 VAL A O 1
ATOM 2478 N N . VAL A 1 309 ? 8.411 26.341 9.925 1.00 12.35 309 VAL A N 1
ATOM 2479 C CA . VAL A 1 309 ? 8.283 24.945 9.550 1.00 12.51 309 VAL A CA 1
ATOM 2480 C C . VAL A 1 309 ? 9.616 24.570 8.923 1.00 11.78 309 VAL A C 1
ATOM 2481 O O . VAL A 1 309 ? 9.953 25.058 7.847 1.00 11.51 309 VAL A O 1
ATOM 2485 N N . GLY A 1 310 ? 10.398 23.742 9.604 1.00 12.28 310 GLY A N 1
ATOM 2486 C CA . GLY A 1 310 ? 11.725 23.382 9.145 1.00 12.15 310 GLY A CA 1
ATOM 2487 C C . GLY A 1 310 ? 11.769 21.954 8.656 1.00 11.45 310 GLY A C 1
ATOM 2488 O O . GLY A 1 310 ? 11.309 21.048 9.350 1.00 12.47 310 GLY A O 1
ATOM 2489 N N . ILE A 1 311 ? 12.286 21.744 7.452 1.00 11.54 311 ILE A N 1
ATOM 2490 C CA . ILE A 1 311 ? 12.488 20.393 6.945 1.00 12.19 311 ILE A CA 1
ATOM 2491 C C . ILE A 1 311 ? 13.929 20.153 6.555 1.00 10.79 311 ILE A C 1
ATOM 2492 O O . ILE A 1 311 ? 14.620 21.050 6.073 1.00 10.48 311 ILE A O 1
ATOM 2497 N N . ASP A 1 312 ? 14.379 18.920 6.743 1.00 10.81 312 ASP A N 1
ATOM 2498 C CA . ASP A 1 312 ? 15.724 18.542 6.361 1.00 10.90 312 ASP A CA 1
ATOM 2499 C C . ASP A 1 312 ? 15.713 17.052 6.125 1.00 10.64 312 ASP A C 1
ATOM 2500 O O . ASP A 1 312 ? 15.028 16.323 6.834 1.00 11.72 312 ASP A O 1
ATOM 2505 N N . LEU A 1 313 ? 16.451 16.601 5.115 1.00 11.23 313 LEU A N 1
ATOM 2506 C CA . LEU A 1 313 ? 16.474 15.183 4.771 1.00 12.15 313 LEU A CA 1
ATOM 2507 C C . LEU A 1 313 ? 17.358 14.363 5.711 1.00 12.06 313 LEU A C 1
ATOM 2508 O O . LEU A 1 313 ? 17.170 13.149 5.852 1.00 12.86 313 LEU A O 1
ATOM 2513 N N . SER A 1 314 ? 18.315 15.030 6.349 1.00 12.07 314 SER A N 1
ATOM 2514 C CA . SER A 1 314 ? 19.258 14.343 7.217 1.00 12.61 314 SER A CA 1
ATOM 2515 C C . SER A 1 314 ? 18.631 13.992 8.565 1.00 11.80 314 SER A C 1
ATOM 2516 O O . SER A 1 314 ? 18.147 14.867 9.301 1.00 13.45 314 SER A O 1
ATOM 2519 N N . VAL A 1 315 ? 18.635 12.701 8.880 1.00 12.25 315 VAL A N 1
ATOM 2520 C CA . VAL A 1 315 ? 18.191 12.251 10.188 1.00 13.18 315 VAL A CA 1
ATOM 2521 C C . VAL A 1 315 ? 19.077 12.849 11.284 1.00 13.95 315 VAL A C 1
ATOM 2522 O O . VAL A 1 315 ? 18.581 13.262 12.333 1.00 13.80 315 VAL A O 1
ATOM 2526 N N . ASN A 1 316 ? 20.384 12.916 11.039 1.00 12.69 316 ASN A N 1
ATOM 2527 C CA . ASN A 1 316 ? 21.298 13.510 12.014 1.00 13.91 316 ASN A CA 1
ATOM 2528 C C . ASN A 1 316 ? 20.937 14.957 12.321 1.00 12.65 316 ASN A C 1
ATOM 2529 O O . ASN A 1 316 ? 20.885 15.356 13.490 1.00 14.04 316 ASN A O 1
ATOM 2534 N N . MET A 1 317 ? 20.704 15.746 11.278 1.00 12.15 317 MET A N 1
ATOM 2535 C CA . MET A 1 317 ? 20.360 17.154 11.443 1.00 11.86 317 MET A CA 1
ATOM 2536 C C . MET A 1 317 ? 19.125 17.346 12.298 1.00 12.10 317 MET A C 1
ATOM 2537 O O . MET A 1 317 ? 19.143 18.086 13.284 1.00 12.29 317 MET A O 1
ATOM 2542 N N . ILE A 1 318 ? 18.043 16.686 11.919 1.00 11.88 318 ILE A N 1
ATOM 2543 C CA . ILE A 1 318 ? 16.798 16.855 12.646 1.00 13.27 318 ILE A CA 1
ATOM 2544 C C . ILE A 1 318 ? 16.898 16.335 14.087 1.00 12.53 318 ILE A C 1
ATOM 2545 O O . ILE A 1 318 ? 16.290 16.902 14.996 1.00 13.80 318 ILE A O 1
ATOM 2550 N N A SER A 1 319 ? 17.667 15.268 14.286 0.63 12.85 319 SER A N 1
ATOM 2551 N N B SER A 1 319 ? 17.676 15.275 14.308 0.37 15.81 319 SER A N 1
ATOM 2552 C CA A SER A 1 319 ? 17.886 14.741 15.634 0.63 13.54 319 SER A CA 1
ATOM 2553 C CA B SER A 1 319 ? 17.859 14.767 15.674 0.37 13.55 319 SER A CA 1
ATOM 2554 C C A SER A 1 319 ? 18.518 15.804 16.537 0.63 13.99 319 SER A C 1
ATOM 2555 C C B SER A 1 319 ? 18.526 15.815 16.563 0.37 13.81 319 SER A C 1
ATOM 2556 O O A SER A 1 319 ? 18.101 15.969 17.679 0.63 14.32 319 SER A O 1
ATOM 2557 O O B SER A 1 319 ? 18.173 15.955 17.732 0.37 19.98 319 SER A O 1
ATOM 2562 N N . PHE A 1 320 ? 19.475 16.563 16.005 1.00 13.53 320 PHE A N 1
ATOM 2563 C CA . PHE A 1 320 ? 20.061 17.691 16.728 1.00 13.75 320 PHE A CA 1
ATOM 2564 C C . PHE A 1 320 ? 19.020 18.787 16.953 1.00 13.90 320 PHE A C 1
ATOM 2565 O O . PHE A 1 320 ? 18.893 19.294 18.063 1.00 14.54 320 PHE A O 1
ATOM 2573 N N . ALA A 1 321 ? 18.299 19.166 15.900 1.00 13.48 321 ALA A N 1
ATOM 2574 C CA . ALA A 1 321 ? 17.326 20.250 16.005 1.00 13.75 321 ALA A CA 1
ATOM 2575 C C . ALA A 1 321 ? 16.261 19.951 17.064 1.00 13.98 321 ALA A C 1
ATOM 2576 O O . ALA A 1 321 ? 15.937 20.811 17.889 1.00 15.28 321 ALA A O 1
ATOM 2578 N N . LEU A 1 322 ? 15.750 18.722 17.079 1.00 13.53 322 LEU A N 1
ATOM 2579 C CA . LEU A 1 322 ? 14.734 18.339 18.062 1.00 15.71 322 LEU A CA 1
ATOM 2580 C C . LEU A 1 322 ? 15.260 18.369 19.489 1.00 17.02 322 LEU A C 1
ATOM 2581 O O . LEU A 1 322 ? 14.523 18.690 20.420 1.00 17.53 322 LEU A O 1
ATOM 2586 N N . GLU A 1 323 ? 16.527 18.008 19.660 1.00 15.12 323 GLU A N 1
ATOM 2587 C CA . GLU A 1 323 ? 17.152 18.036 20.975 1.00 16.66 323 GLU A CA 1
ATOM 2588 C C . GLU A 1 323 ? 17.275 19.476 21.457 1.00 16.70 323 GLU A C 1
ATOM 2589 O O . GLU A 1 323 ? 16.957 19.782 22.600 1.00 18.43 323 GLU A O 1
ATOM 2595 N N . ARG A 1 324 ? 17.700 20.360 20.568 1.00 16.28 324 ARG A N 1
ATOM 2596 C CA . ARG A 1 324 ? 17.933 21.752 20.931 1.00 16.53 324 ARG A CA 1
ATOM 2597 C C . ARG A 1 324 ? 16.649 22.544 21.103 1.00 18.07 324 ARG A C 1
ATOM 2598 O O . ARG A 1 324 ? 16.644 23.579 21.767 1.00 20.88 324 ARG A O 1
ATOM 2606 N N . ALA A 1 325 ? 15.556 22.033 20.550 1.00 16.50 325 ALA A N 1
ATOM 2607 C CA . ALA A 1 325 ? 14.253 22.691 20.665 1.00 17.84 325 ALA A CA 1
ATOM 2608 C C . ALA A 1 325 ? 13.545 22.399 21.984 1.00 18.28 325 ALA A C 1
ATOM 2609 O O . ALA A 1 325 ? 12.563 23.067 22.317 1.00 20.64 325 ALA A O 1
ATOM 2611 N N . ILE A 1 326 ? 14.012 21.388 22.715 1.00 17.80 326 ILE A N 1
ATOM 2612 C CA . ILE A 1 326 ? 13.355 20.996 23.961 1.00 22.01 326 ILE A CA 1
ATOM 2613 C C . ILE A 1 326 ? 13.253 22.179 24.913 1.00 25.50 326 ILE A C 1
ATOM 2614 O O . ILE A 1 326 ? 14.250 22.840 25.200 1.00 23.04 326 ILE A O 1
ATOM 2619 N N . GLY A 1 327 ? 12.034 22.455 25.370 1.00 25.94 327 GLY A N 1
ATOM 2620 C CA . GLY A 1 327 ? 11.808 23.474 26.381 1.00 27.63 327 GLY A CA 1
ATOM 2621 C C . GLY A 1 327 ? 11.681 24.900 25.871 1.00 29.38 327 GLY A C 1
ATOM 2622 O O . GLY A 1 327 ? 11.423 25.805 26.665 1.00 33.07 327 GLY A O 1
ATOM 2623 N N . LEU A 1 328 ? 11.862 25.114 24.569 1.00 26.29 328 LEU A N 1
ATOM 2624 C CA . LEU A 1 328 ? 11.790 26.472 24.010 1.00 24.63 328 LEU A CA 1
ATOM 2625 C C . LEU A 1 328 ? 10.357 26.984 23.866 1.00 27.10 328 LEU A C 1
ATOM 2626 O O . LEU A 1 328 ? 9.439 26.218 23.579 1.00 34.14 328 LEU A O 1
ATOM 2631 N N . SER A 1 329 ? 10.177 28.290 24.049 1.00 26.19 329 SER A N 1
ATOM 2632 C CA . SER A 1 329 ? 8.850 28.894 23.964 1.00 28.27 329 SER A CA 1
ATOM 2633 C C . SER A 1 329 ? 8.505 29.330 22.540 1.00 29.51 329 SER A C 1
ATOM 2634 O O . SER A 1 329 ? 7.338 29.556 22.219 1.00 38.64 329 SER A O 1
ATOM 2637 N N . CYS A 1 330 ? 9.517 29.433 21.683 1.00 23.79 330 CYS A N 1
ATOM 2638 C CA . CYS A 1 330 ? 9.301 29.891 20.315 1.00 22.93 330 CYS A CA 1
ATOM 2639 C C . CYS A 1 330 ? 8.609 28.849 19.431 1.00 27.48 330 CYS A C 1
ATOM 2640 O O . CYS A 1 330 ? 8.643 27.648 19.709 1.00 30.48 330 CYS A O 1
ATOM 2643 N N . SER A 1 331 ? 8.002 29.320 18.347 1.00 18.60 331 SER A N 1
ATOM 2644 C CA . SER A 1 331 ? 7.132 28.482 17.529 1.00 21.61 331 SER A CA 1
ATOM 2645 C C . SER A 1 331 ? 7.871 27.889 16.329 1.00 17.54 331 SER A C 1
ATOM 2646 O O . SER A 1 331 ? 7.888 28.477 15.240 1.00 17.83 331 SER A O 1
ATOM 2649 N N A VAL A 1 332 ? 8.487 26.732 16.550 0.44 24.24 332 VAL A N 1
ATOM 2650 N N B VAL A 1 332 ? 8.492 26.729 16.520 0.56 13.95 332 VAL A N 1
ATOM 2651 C CA A VAL A 1 332 ? 9.224 26.023 15.514 0.44 16.11 332 VAL A CA 1
ATOM 2652 C CA B VAL A 1 332 ? 9.226 26.053 15.458 0.56 16.04 332 VAL A CA 1
ATOM 2653 C C A VAL A 1 332 ? 8.803 24.564 15.474 0.44 17.68 332 VAL A C 1
ATOM 2654 C C B VAL A 1 332 ? 8.864 24.581 15.461 0.56 15.03 332 VAL A C 1
ATOM 2655 O O A VAL A 1 332 ? 8.518 23.958 16.506 0.44 19.84 332 VAL A O 1
ATOM 2656 O O B VAL A 1 332 ? 8.686 23.980 16.516 0.56 17.39 332 VAL A O 1
ATOM 2663 N N . GLU A 1 333 ? 8.749 24.003 14.273 1.00 14.88 333 GLU A N 1
ATOM 2664 C CA . GLU A 1 333 ? 8.544 22.569 14.131 1.00 15.63 333 GLU A CA 1
ATOM 2665 C C . GLU A 1 333 ? 9.562 22.040 13.137 1.00 14.02 333 GLU A C 1
ATOM 2666 O O . GLU A 1 333 ? 9.926 22.731 12.191 1.00 15.54 333 GLU A O 1
ATOM 2672 N N . PHE A 1 334 ? 10.029 20.822 13.362 1.00 13.33 334 PHE A N 1
ATOM 2673 C CA . PHE A 1 334 ? 11.055 20.209 12.538 1.00 14.09 334 PHE A CA 1
ATOM 2674 C C . PHE A 1 334 ? 10.583 18.857 12.062 1.00 13.72 334 PHE A C 1
ATOM 2675 O O . PHE A 1 334 ? 9.945 18.126 12.818 1.00 15.95 334 PHE A O 1
ATOM 2683 N N . GLU A 1 335 ? 10.930 18.510 10.826 1.00 13.27 335 GLU A N 1
ATOM 2684 C CA . GLU A 1 335 ? 10.588 17.215 10.257 1.00 13.82 335 GLU A CA 1
ATOM 2685 C C . GLU A 1 335 ? 11.668 16.723 9.314 1.00 12.07 335 GLU A C 1
ATOM 2686 O O . GLU A 1 335 ? 12.199 17.498 8.503 1.00 12.39 335 GLU A O 1
ATOM 2692 N N . VAL A 1 336 ? 11.967 15.427 9.385 1.00 12.57 336 VAL A N 1
ATOM 2693 C CA . VAL A 1 336 ? 12.789 14.775 8.371 1.00 12.47 336 VAL A CA 1
ATOM 2694 C C . VAL A 1 336 ? 11.944 14.607 7.111 1.00 13.05 336 VAL A C 1
ATOM 2695 O O . VAL A 1 336 ? 10.911 13.926 7.124 1.00 14.30 336 VAL A O 1
ATOM 2699 N N . ALA A 1 337 ? 12.372 15.251 6.028 1.00 12.31 337 ALA A N 1
ATOM 2700 C CA . ALA A 1 337 ? 11.642 15.206 4.773 1.00 12.84 337 ALA A CA 1
ATOM 2701 C C . ALA A 1 337 ? 12.555 15.616 3.643 1.00 13.10 337 ALA A C 1
ATOM 2702 O O . ALA A 1 337 ? 13.499 16.381 3.837 1.00 12.92 337 ALA A O 1
ATOM 2704 N N . ASP A 1 338 ? 12.264 15.099 2.457 1.00 13.34 338 ASP A N 1
ATOM 2705 C CA . ASP A 1 338 ? 12.961 15.475 1.233 1.00 12.53 338 ASP A CA 1
ATOM 2706 C C . ASP A 1 338 ? 12.173 16.616 0.607 1.00 12.00 338 ASP A C 1
ATOM 2707 O O . ASP A 1 338 ? 10.997 16.450 0.267 1.00 13.65 338 ASP A O 1
ATOM 2712 N N . CYS A 1 339 ? 12.797 17.780 0.450 1.00 11.25 339 CYS A N 1
ATOM 2713 C CA . CYS A 1 339 ? 12.081 18.911 -0.132 1.00 12.68 339 CYS A CA 1
ATOM 2714 C C . CYS A 1 339 ? 11.598 18.685 -1.566 1.00 13.15 339 CYS A C 1
ATOM 2715 O O . CYS A 1 339 ? 10.720 19.412 -2.033 1.00 14.58 339 CYS A O 1
ATOM 2718 N N . THR A 1 340 ? 12.167 17.698 -2.252 1.00 12.24 340 THR A N 1
ATOM 2719 C CA . THR A 1 340 ? 11.796 17.411 -3.637 1.00 13.57 340 THR A CA 1
ATOM 2720 C C . THR A 1 340 ? 10.618 16.456 -3.745 1.00 14.49 340 THR A C 1
ATOM 2721 O O . THR A 1 340 ? 10.103 16.246 -4.848 1.00 16.71 340 THR A O 1
ATOM 2725 N N . THR A 1 341 ? 10.203 15.860 -2.631 1.00 14.74 341 THR A N 1
ATOM 2726 C CA . THR A 1 341 ? 9.045 14.964 -2.655 1.00 16.15 341 THR A CA 1
ATOM 2727 C C . THR A 1 341 ? 7.953 15.348 -1.662 1.00 16.13 341 THR A C 1
ATOM 2728 O O . THR A 1 341 ? 6.828 14.854 -1.765 1.00 18.78 341 THR A O 1
ATOM 2732 N N . LYS A 1 342 ? 8.280 16.207 -0.701 1.00 16.13 342 LYS A N 1
ATOM 2733 C CA . LYS A 1 342 ? 7.324 16.633 0.324 1.00 15.08 342 LYS A CA 1
ATOM 2734 C C . LYS A 1 342 ? 6.142 17.354 -0.309 1.00 16.10 342 LYS A C 1
ATOM 2735 O O . LYS A 1 342 ? 6.305 18.080 -1.293 1.00 15.93 342 LYS A O 1
ATOM 2741 N N . HIS A 1 343 ? 4.950 17.148 0.239 1.00 16.67 343 HIS A N 1
ATOM 2742 C CA . HIS A 1 343 ? 3.774 17.871 -0.221 1.00 16.19 343 HIS A CA 1
ATOM 2743 C C . HIS A 1 343 ? 3.319 18.879 0.821 1.00 14.87 343 HIS A C 1
ATOM 2744 O O . HIS A 1 343 ? 3.278 18.577 2.020 1.00 18.34 343 HIS A O 1
ATOM 2751 N N . TYR A 1 344 ? 2.992 20.086 0.363 1.00 15.77 344 TYR A N 1
ATOM 2752 C CA . TYR A 1 344 ? 2.272 21.074 1.154 1.00 14.42 344 TYR A CA 1
ATOM 2753 C C . TYR A 1 344 ? 1.141 21.621 0.307 1.00 15.29 344 TYR A C 1
ATOM 2754 O O . TYR A 1 344 ? 1.226 21.620 -0.919 1.00 16.10 344 TYR A O 1
ATOM 2763 N N . PRO A 1 345 ? 0.076 22.111 0.953 1.00 15.95 345 PRO A N 1
ATOM 2764 C CA . PRO A 1 345 ? -0.979 22.781 0.188 1.00 18.60 345 PRO A CA 1
ATOM 2765 C C . PRO A 1 345 ? -0.467 24.042 -0.508 1.00 15.91 345 PRO A C 1
ATOM 2766 O O . PRO A 1 345 ? 0.483 24.679 -0.038 1.00 16.18 345 PRO A O 1
ATOM 2770 N N . ASP A 1 346 ? -1.094 24.395 -1.625 1.00 16.11 346 ASP A N 1
ATOM 2771 C CA . ASP A 1 346 ? -0.831 25.690 -2.255 1.00 16.85 346 ASP A CA 1
ATOM 2772 C C . ASP A 1 346 ? -1.053 26.810 -1.221 1.00 15.48 346 ASP A C 1
ATOM 2773 O O . ASP A 1 346 ? -1.895 26.681 -0.318 1.00 16.84 346 ASP A O 1
ATOM 2778 N N . ASN A 1 347 ? -0.293 27.895 -1.351 1.00 14.34 347 ASN A N 1
ATOM 2779 C CA . ASN A 1 347 ? -0.533 29.103 -0.557 1.00 14.19 347 ASN A CA 1
ATOM 2780 C C . ASN A 1 347 ? -0.381 28.882 0.948 1.00 15.95 347 ASN A C 1
ATOM 2781 O O . ASN A 1 347 ? -1.182 29.382 1.734 1.00 17.91 347 ASN A O 1
ATOM 2786 N N . SER A 1 348 ? 0.650 28.140 1.338 1.00 14.60 348 SER A N 1
ATOM 2787 C CA . SER A 1 348 ? 0.882 27.799 2.741 1.00 14.58 348 SER A CA 1
ATOM 2788 C C . SER A 1 348 ? 1.788 28.772 3.490 1.00 15.20 348 SER A C 1
ATOM 2789 O O . SER A 1 348 ? 1.609 28.970 4.694 1.00 18.09 348 SER A O 1
ATOM 2792 N N . PHE A 1 349 ? 2.763 29.366 2.809 1.00 13.48 349 PHE A N 1
ATOM 2793 C CA . PHE A 1 349 ? 3.829 30.086 3.514 1.00 14.38 349 PHE A CA 1
ATOM 2794 C C . PHE A 1 349 ? 3.963 31.542 3.110 1.00 13.56 349 PHE A C 1
ATOM 2795 O O . PHE A 1 349 ? 3.838 31.873 1.934 1.00 14.76 349 PHE A O 1
ATOM 2803 N N . ASP A 1 350 ? 4.240 32.407 4.081 1.00 13.39 350 ASP A N 1
ATOM 2804 C CA . ASP A 1 350 ? 4.568 33.799 3.791 1.00 14.27 350 ASP A CA 1
ATOM 2805 C C . ASP A 1 350 ? 5.956 33.955 3.193 1.00 13.53 350 ASP A C 1
ATOM 2806 O O . ASP A 1 350 ? 6.179 34.828 2.354 1.00 14.45 350 ASP A O 1
ATOM 2811 N N . VAL A 1 351 ? 6.880 33.110 3.633 1.00 12.38 351 VAL A N 1
ATOM 2812 C CA . VAL A 1 351 ? 8.257 33.122 3.159 1.00 12.18 351 VAL A CA 1
ATOM 2813 C C . VAL A 1 351 ? 8.738 31.695 2.999 1.00 11.02 351 VAL A C 1
ATOM 2814 O O . VAL A 1 351 ? 8.427 30.829 3.831 1.00 11.58 351 VAL A O 1
ATOM 2818 N N . ILE A 1 352 ? 9.462 31.437 1.915 1.00 10.81 352 ILE A N 1
ATOM 2819 C CA . ILE A 1 352 ? 10.260 30.220 1.776 1.00 10.04 352 ILE A CA 1
ATOM 2820 C C . ILE A 1 352 ? 11.723 30.641 1.828 1.00 11.49 352 ILE A C 1
ATOM 2821 O O . ILE A 1 352 ? 12.146 31.535 1.072 1.00 11.36 352 ILE A O 1
ATOM 2826 N N . TYR A 1 353 ? 12.471 30.024 2.736 1.00 10.65 353 TYR A N 1
ATOM 2827 C CA . TYR A 1 353 ? 13.830 30.417 3.077 1.00 10.20 353 TYR A CA 1
ATOM 2828 C C . TYR A 1 353 ? 14.705 29.195 2.916 1.00 10.21 353 TYR A C 1
ATOM 2829 O O . TYR A 1 353 ? 14.330 28.106 3.346 1.00 11.47 353 TYR A O 1
ATOM 2838 N N . SER A 1 354 ? 15.875 29.357 2.308 1.00 8.87 354 SER A N 1
ATOM 2839 C CA . SER A 1 354 ? 16.787 28.224 2.176 1.00 9.61 354 SER A CA 1
ATOM 2840 C C . SER A 1 354 ? 18.216 28.730 2.158 1.00 9.20 354 SER A C 1
ATOM 2841 O O . SER A 1 354 ? 18.537 29.632 1.378 1.00 10.62 354 SER A O 1
ATOM 2844 N N . ARG A 1 355 ? 19.078 28.134 2.976 1.00 8.85 355 ARG A N 1
ATOM 2845 C CA . ARG A 1 355 ? 20.479 28.538 3.069 1.00 8.91 355 ARG A CA 1
ATOM 2846 C C . ARG A 1 355 ? 21.400 27.382 2.746 1.00 9.49 355 ARG A C 1
ATOM 2847 O O . ARG A 1 355 ? 21.444 26.384 3.486 1.00 10.04 355 ARG A O 1
ATOM 2855 N N . ASP A 1 356 ? 22.124 27.528 1.638 1.00 9.66 356 ASP A N 1
ATOM 2856 C CA . ASP A 1 356 ? 23.152 26.592 1.183 1.00 9.88 356 ASP A CA 1
ATOM 2857 C C . ASP A 1 356 ? 22.719 25.137 1.288 1.00 9.30 356 ASP A C 1
ATOM 2858 O O . ASP A 1 356 ? 23.433 24.285 1.816 1.00 10.87 356 ASP A O 1
ATOM 2863 N N . THR A 1 357 ? 21.538 24.884 0.730 1.00 10.04 357 THR A N 1
ATOM 2864 C CA . THR A 1 357 ? 20.885 23.583 0.717 1.00 9.74 357 THR A CA 1
ATOM 2865 C C . THR A 1 357 ? 20.614 23.115 -0.715 1.00 10.24 357 THR A C 1
ATOM 2866 O O . THR A 1 357 ? 20.735 21.928 -1.026 1.00 10.41 357 THR A O 1
ATOM 2870 N N . ILE A 1 358 ? 20.237 24.044 -1.597 1.00 9.74 358 ILE A N 1
ATOM 2871 C CA . ILE A 1 358 ? 19.695 23.664 -2.895 1.00 10.81 358 ILE A CA 1
ATOM 2872 C C . ILE A 1 358 ? 20.797 23.171 -3.861 1.00 10.66 358 ILE A C 1
ATOM 2873 O O . ILE A 1 358 ? 20.515 22.524 -4.865 1.00 11.08 358 ILE A O 1
ATOM 2878 N N . LEU A 1 359 ? 22.061 23.384 -3.497 1.00 10.34 359 LEU A N 1
ATOM 2879 C CA . LEU A 1 359 ? 23.171 22.733 -4.197 1.00 10.62 359 LEU A CA 1
ATOM 2880 C C . LEU A 1 359 ? 23.091 21.204 -4.143 1.00 11.49 359 LEU A C 1
ATOM 2881 O O . LEU A 1 359 ? 23.694 20.524 -4.969 1.00 12.12 359 LEU A O 1
ATOM 2886 N N . HIS A 1 360 ? 22.354 20.666 -3.168 1.00 10.58 360 HIS A N 1
ATOM 2887 C CA . HIS A 1 360 ? 22.136 19.223 -3.059 1.00 12.75 360 HIS A CA 1
ATOM 2888 C C . HIS A 1 360 ? 20.952 18.729 -3.892 1.00 13.72 360 HIS A C 1
ATOM 2889 O O . HIS A 1 360 ? 20.659 17.532 -3.899 1.00 15.06 360 HIS A O 1
ATOM 2896 N N . ILE A 1 361 ? 20.247 19.644 -4.556 1.00 11.69 361 ILE A N 1
ATOM 2897 C CA . ILE A 1 361 ? 19.038 19.303 -5.311 1.00 11.68 361 ILE A CA 1
ATOM 2898 C C . ILE A 1 361 ? 19.381 19.288 -6.799 1.00 12.05 361 ILE A C 1
ATOM 2899 O O . ILE A 1 361 ? 19.942 20.255 -7.327 1.00 13.65 361 ILE A O 1
ATOM 2904 N N . GLN A 1 362 ? 19.062 18.188 -7.479 1.00 13.11 362 GLN A N 1
ATOM 2905 C CA . GLN A 1 362 ? 19.444 18.039 -8.883 1.00 13.73 362 GLN A CA 1
ATOM 2906 C C . GLN A 1 362 ? 18.510 18.721 -9.881 1.00 16.32 362 GLN A C 1
ATOM 2907 O O . GLN A 1 362 ? 18.959 19.127 -10.956 1.00 18.16 362 GLN A O 1
ATOM 2913 N N . ASP A 1 363 ? 17.225 18.815 -9.551 1.00 14.34 363 ASP A N 1
ATOM 2914 C CA . ASP A 1 363 ? 16.243 19.424 -10.451 1.00 13.85 363 ASP A CA 1
ATOM 2915 C C . ASP A 1 363 ? 15.681 20.682 -9.788 1.00 13.24 363 ASP A C 1
ATOM 2916 O O . ASP A 1 363 ? 14.602 20.678 -9.173 1.00 13.60 363 ASP A O 1
ATOM 2921 N N . LYS A 1 364 ? 16.436 21.763 -9.912 1.00 13.59 364 LYS A N 1
ATOM 2922 C CA . LYS A 1 364 ? 16.035 23.032 -9.316 1.00 12.01 364 LYS A CA 1
ATOM 2923 C C . LYS A 1 364 ? 14.768 23.628 -9.948 1.00 13.69 364 LYS A C 1
ATOM 2924 O O . LYS A 1 364 ? 13.922 24.134 -9.214 1.00 12.29 364 LYS A O 1
ATOM 2930 N N . PRO A 1 365 ? 14.615 23.563 -11.292 1.00 13.12 365 PRO A N 1
ATOM 2931 C CA . PRO A 1 365 ? 13.355 24.091 -11.845 1.00 13.20 365 PRO A CA 1
ATOM 2932 C C . PRO A 1 365 ? 12.105 23.420 -11.250 1.00 14.89 365 PRO A C 1
ATOM 2933 O O . PRO A 1 365 ? 11.129 24.110 -10.922 1.00 14.75 365 PRO A O 1
ATOM 2937 N N . ALA A 1 366 ? 12.135 22.102 -11.080 1.00 13.66 366 ALA A N 1
ATOM 2938 C CA . ALA A 1 366 ? 10.993 21.411 -10.488 1.00 13.86 366 ALA A CA 1
ATOM 2939 C C . ALA A 1 366 ? 10.746 21.900 -9.054 1.00 14.12 366 ALA A C 1
ATOM 2940 O O . ALA A 1 366 ? 9.607 22.121 -8.636 1.00 14.16 366 ALA A O 1
ATOM 2942 N N . LEU A 1 367 ? 11.824 22.059 -8.294 1.00 12.29 367 LEU A N 1
ATOM 2943 C CA . LEU A 1 367 ? 11.717 22.549 -6.922 1.00 12.29 367 LEU A CA 1
ATOM 2944 C C . LEU A 1 367 ? 11.133 23.958 -6.891 1.00 12.16 367 LEU A C 1
ATOM 2945 O O . LEU A 1 367 ? 10.255 24.264 -6.071 1.00 12.76 367 LEU A O 1
ATOM 2950 N N . PHE A 1 368 ? 11.615 24.822 -7.783 1.00 12.08 368 PHE A N 1
ATOM 2951 C CA . PHE A 1 368 ? 11.154 26.208 -7.788 1.00 12.77 368 PHE A CA 1
ATOM 2952 C C . PHE A 1 368 ? 9.695 26.335 -8.206 1.00 12.81 368 PHE A C 1
ATOM 2953 O O . PHE A 1 368 ? 8.987 27.209 -7.705 1.00 13.13 368 PHE A O 1
ATOM 2961 N N . ARG A 1 369 ? 9.250 25.476 -9.120 1.00 12.63 369 ARG A N 1
ATOM 2962 C CA . ARG A 1 369 ? 7.831 25.460 -9.480 1.00 13.69 369 ARG A CA 1
ATOM 2963 C C . ARG A 1 369 ? 6.993 25.072 -8.272 1.00 14.21 369 ARG A C 1
ATOM 2964 O O . ARG A 1 369 ? 5.898 25.604 -8.057 1.00 15.49 369 ARG A O 1
ATOM 2972 N N A THR A 1 370 ? 7.537 24.174 -7.480 0.43 23.61 370 THR A N 1
ATOM 2973 N N B THR A 1 370 ? 7.470 24.124 -7.456 0.57 11.12 370 THR A N 1
ATOM 2974 C CA A THR A 1 370 ? 6.853 23.750 -6.292 0.43 17.32 370 THR A CA 1
ATOM 2975 C CA B THR A 1 370 ? 6.739 23.788 -6.224 0.57 11.49 370 THR A CA 1
ATOM 2976 C C A THR A 1 370 ? 6.811 24.875 -5.247 0.43 11.07 370 THR A C 1
ATOM 2977 C C B THR A 1 370 ? 6.771 24.943 -5.234 0.57 14.17 370 THR A C 1
ATOM 2978 O O A THR A 1 370 ? 5.781 25.098 -4.611 0.43 19.77 370 THR A O 1
ATOM 2979 O O B THR A 1 370 ? 5.761 25.249 -4.607 0.57 10.83 370 THR A O 1
ATOM 2986 N N . PHE A 1 371 ? 7.917 25.601 -5.099 1.00 12.25 371 PHE A N 1
ATOM 2987 C CA . PHE A 1 371 ? 7.984 26.763 -4.208 1.00 12.18 371 PHE A CA 1
ATOM 2988 C C . PHE A 1 371 ? 6.949 27.800 -4.633 1.00 12.62 371 PHE A C 1
ATOM 2989 O O . PHE A 1 371 ? 6.297 28.411 -3.786 1.00 13.17 371 PHE A O 1
ATOM 2997 N N . PHE A 1 372 ? 6.803 28.006 -5.942 1.00 12.16 372 PHE A N 1
ATOM 2998 C CA . PHE A 1 372 ? 5.846 28.985 -6.430 1.00 13.34 372 PHE A CA 1
ATOM 2999 C C . PHE A 1 372 ? 4.434 28.655 -5.959 1.00 15.38 372 PHE A C 1
ATOM 3000 O O . PHE A 1 372 ? 3.698 29.542 -5.524 1.00 15.21 372 PHE A O 1
ATOM 3008 N N . LYS A 1 373 ? 4.062 27.381 -6.018 1.00 12.79 373 LYS A N 1
ATOM 3009 C CA . LYS A 1 373 ? 2.740 26.971 -5.544 1.00 12.89 373 LYS A CA 1
ATOM 3010 C C . LYS A 1 373 ? 2.581 27.129 -4.034 1.00 13.07 373 LYS A C 1
ATOM 3011 O O . LYS A 1 373 ? 1.523 27.550 -3.561 1.00 14.33 373 LYS A O 1
ATOM 3017 N N . TRP A 1 374 ? 3.618 26.772 -3.282 1.00 11.52 374 TRP A N 1
ATOM 3018 C CA . TRP A 1 374 ? 3.532 26.750 -1.825 1.00 12.28 374 TRP A CA 1
ATOM 3019 C C . TRP A 1 374 ? 3.484 28.143 -1.211 1.00 12.50 374 TRP A C 1
ATOM 3020 O O . TRP A 1 374 ? 2.988 28.317 -0.099 1.00 13.59 374 TRP A O 1
ATOM 3031 N N . LEU A 1 375 ? 4.055 29.124 -1.901 1.00 13.09 375 LEU A N 1
ATOM 3032 C CA . LEU A 1 375 ? 4.117 30.487 -1.380 1.00 14.02 375 LEU A CA 1
ATOM 3033 C C . LEU A 1 375 ? 2.745 31.148 -1.489 1.00 14.59 375 LEU A C 1
ATOM 3034 O O . LEU A 1 375 ? 2.028 30.964 -2.476 1.00 16.39 375 LEU A O 1
ATOM 3039 N N . LYS A 1 376 ? 2.365 31.903 -0.465 1.00 15.33 376 LYS A N 1
ATOM 3040 C CA . LYS A 1 376 ? 1.162 32.720 -0.552 1.00 16.35 376 LYS A CA 1
ATOM 3041 C C . LYS A 1 376 ? 1.373 33.825 -1.577 1.00 15.05 376 LYS A C 1
ATOM 3042 O O . LYS A 1 376 ? 2.495 34.285 -1.768 1.00 15.77 376 LYS A O 1
ATOM 3048 N N . PRO A 1 377 ? 0.286 34.274 -2.229 1.00 16.74 377 PRO A N 1
ATOM 3049 C CA . PRO A 1 377 ? 0.430 35.464 -3.073 1.00 16.94 377 PRO A CA 1
ATOM 3050 C C . PRO A 1 377 ? 0.860 36.631 -2.189 1.00 19.26 377 PRO A C 1
ATOM 3051 O O . PRO A 1 377 ? 0.353 36.787 -1.072 1.00 19.11 377 PRO A O 1
ATOM 3055 N N . GLY A 1 378 ? 1.827 37.407 -2.663 1.00 16.72 378 GLY A N 1
ATOM 3056 C CA . GLY A 1 378 ? 2.410 38.470 -1.863 1.00 18.59 378 GLY A CA 1
ATOM 3057 C C . GLY A 1 378 ? 3.613 38.009 -1.052 1.00 16.80 378 GLY A C 1
ATOM 3058 O O . GLY A 1 378 ? 4.294 38.829 -0.425 1.00 21.08 378 GLY A O 1
ATOM 3059 N N . GLY A 1 379 ? 3.863 36.701 -1.043 1.00 15.61 379 GLY A N 1
ATOM 3060 C CA . GLY A 1 379 ? 4.973 36.132 -0.293 1.00 15.31 379 GLY A CA 1
ATOM 3061 C C . GLY A 1 379 ? 6.331 36.298 -0.956 1.00 14.81 379 GLY A C 1
ATOM 3062 O O . GLY A 1 379 ? 6.428 36.816 -2.079 1.00 16.38 379 GLY A O 1
ATOM 3063 N N A LYS A 1 380 ? 7.378 35.879 -0.242 0.51 16.03 380 LYS A N 1
ATOM 3064 N N B LYS A 1 380 ? 7.373 35.832 -0.273 0.49 12.10 380 LYS A N 1
ATOM 3065 C CA A LYS A 1 380 ? 8.760 36.043 -0.687 0.51 11.91 380 LYS A CA 1
ATOM 3066 C CA B LYS A 1 380 ? 8.743 36.056 -0.711 0.49 15.44 380 LYS A CA 1
ATOM 3067 C C A LYS A 1 380 ? 9.517 34.736 -0.617 0.51 10.86 380 LYS A C 1
ATOM 3068 C C B LYS A 1 380 ? 9.553 34.778 -0.584 0.49 22.41 380 LYS A C 1
ATOM 3069 O O A LYS A 1 380 ? 9.260 33.903 0.250 0.51 17.71 380 LYS A O 1
ATOM 3070 O O B LYS A 1 380 ? 9.342 33.995 0.342 0.49 10.55 380 LYS A O 1
ATOM 3081 N N . VAL A 1 381 ? 10.469 34.566 -1.525 1.00 13.08 381 VAL A N 1
ATOM 3082 C CA . VAL A 1 381 ? 11.432 33.482 -1.432 1.00 12.52 381 VAL A CA 1
ATOM 3083 C C . VAL A 1 381 ? 12.812 34.116 -1.272 1.00 11.60 381 VAL A C 1
ATOM 3084 O O . VAL A 1 381 ? 13.131 35.107 -1.934 1.00 12.25 381 VAL A O 1
ATOM 3088 N N . LEU A 1 382 ? 13.610 33.580 -0.357 1.00 10.58 382 LEU A N 1
ATOM 3089 C CA . LEU A 1 382 ? 14.979 34.031 -0.163 1.00 10.41 382 LEU A CA 1
ATOM 3090 C C . LEU A 1 382 ? 15.865 32.807 -0.065 1.00 9.73 382 LEU A C 1
ATOM 3091 O O . LEU A 1 382 ? 15.649 31.941 0.781 1.00 10.27 382 LEU A O 1
ATOM 3096 N N . ILE A 1 383 ? 16.876 32.762 -0.914 1.00 10.11 383 ILE A N 1
ATOM 3097 C CA . ILE A 1 383 ? 17.775 31.619 -1.002 1.00 9.46 383 ILE A CA 1
ATOM 3098 C C . ILE A 1 383 ? 19.212 32.093 -1.040 1.00 9.75 383 ILE A C 1
ATOM 3099 O O . ILE A 1 383 ? 19.544 32.993 -1.821 1.00 10.57 383 ILE A O 1
ATOM 3104 N N . SER A 1 384 ? 20.084 31.505 -0.226 1.00 9.23 384 SER A N 1
ATOM 3105 C CA . SER A 1 384 ? 21.518 31.578 -0.513 1.00 9.96 384 SER A CA 1
ATOM 3106 C C . SER A 1 384 ? 21.954 30.217 -1.016 1.00 9.24 384 SER A C 1
ATOM 3107 O O . SER A 1 384 ? 21.423 29.186 -0.569 1.00 9.71 384 SER A O 1
ATOM 3110 N N . ASP A 1 385 ? 22.901 30.181 -1.943 1.00 9.61 385 ASP A N 1
ATOM 3111 C CA . ASP A 1 385 ? 23.333 28.878 -2.424 1.00 10.96 385 ASP A CA 1
ATOM 3112 C C . ASP A 1 385 ? 24.704 28.966 -3.048 1.00 9.89 385 ASP A C 1
ATOM 3113 O O . ASP A 1 385 ? 25.106 30.014 -3.566 1.00 10.95 385 ASP A O 1
ATOM 3118 N N . TYR A 1 386 ? 25.424 27.850 -3.022 1.00 10.41 386 TYR A N 1
ATOM 3119 C CA . TYR A 1 386 ? 26.683 27.750 -3.748 1.00 10.76 386 TYR A CA 1
ATOM 3120 C C . TYR A 1 386 ? 26.391 27.756 -5.248 1.00 11.92 386 TYR A C 1
ATOM 3121 O O . TYR A 1 386 ? 25.416 27.143 -5.691 1.00 11.95 386 TYR A O 1
ATOM 3130 N N . CYS A 1 387 ? 27.242 28.432 -6.018 1.00 11.15 387 CYS A N 1
ATOM 3131 C CA . CYS A 1 387 ? 27.120 28.538 -7.464 1.00 12.21 387 CYS A CA 1
ATOM 3132 C C . CYS A 1 387 ? 28.502 28.382 -8.089 1.00 13.60 387 CYS A C 1
ATOM 3133 O O . CYS A 1 387 ? 29.500 28.157 -7.393 1.00 13.15 387 CYS A O 1
ATOM 3136 N N . ARG A 1 388 ? 28.570 28.522 -9.410 1.00 14.61 388 ARG A N 1
ATOM 3137 C CA . ARG A 1 388 ? 29.834 28.468 -10.133 1.00 14.51 388 ARG A CA 1
ATOM 3138 C C . ARG A 1 388 ? 29.903 29.617 -11.139 1.00 16.44 388 ARG A C 1
ATOM 3139 O O . ARG A 1 388 ? 28.893 30.268 -11.431 1.00 17.05 388 ARG A O 1
ATOM 3147 N N A SER A 1 389 ? 31.103 29.904 -11.630 0.73 14.81 389 SER A N 1
ATOM 3148 N N B SER A 1 389 ? 31.092 29.853 -11.675 0.27 23.70 389 SER A N 1
ATOM 3149 C CA A SER A 1 389 ? 31.277 30.805 -12.772 0.73 17.67 389 SER A CA 1
ATOM 3150 C CA B SER A 1 389 ? 31.254 30.790 -12.773 0.27 17.72 389 SER A CA 1
ATOM 3151 C C A SER A 1 389 ? 30.690 30.156 -14.019 0.73 28.01 389 SER A C 1
ATOM 3152 C C B SER A 1 389 ? 30.664 30.152 -14.020 0.27 16.23 389 SER A C 1
ATOM 3153 O O A SER A 1 389 ? 30.596 28.928 -14.090 0.73 18.51 389 SER A O 1
ATOM 3154 O O B SER A 1 389 ? 30.530 28.929 -14.088 0.27 20.49 389 SER A O 1
ATOM 3159 N N . PRO A 1 390 ? 30.303 30.971 -15.021 1.00 21.10 390 PRO A N 1
ATOM 3160 C CA . PRO A 1 390 ? 29.876 30.368 -16.286 1.00 24.48 390 PRO A CA 1
ATOM 3161 C C . PRO A 1 390 ? 31.057 29.713 -16.993 1.00 23.89 390 PRO A C 1
ATOM 3162 O O . PRO A 1 390 ? 30.853 28.899 -17.898 1.00 27.24 390 PRO A O 1
ATOM 3166 N N . LYS A 1 391 ? 32.280 30.073 -16.595 1.00 20.68 391 LYS A N 1
ATOM 3167 C CA . LYS A 1 391 ? 33.481 29.369 -17.038 1.00 26.48 391 LYS A CA 1
ATOM 3168 C C . LYS A 1 391 ? 33.362 27.877 -16.768 1.00 23.69 391 LYS A C 1
ATOM 3169 O O . LYS A 1 391 ? 32.698 27.453 -15.827 1.00 26.67 391 LYS A O 1
ATOM 3175 N N . THR A 1 392 ? 34.021 27.083 -17.603 1.00 28.67 392 THR A N 1
ATOM 3176 C CA . THR A 1 392 ? 34.074 25.644 -17.391 1.00 29.16 392 THR A CA 1
ATOM 3177 C C . THR A 1 392 ? 34.939 25.349 -16.170 1.00 26.67 392 THR A C 1
ATOM 3178 O O . THR A 1 392 ? 36.054 25.852 -16.060 1.00 27.83 392 THR A O 1
ATOM 3182 N N . PRO A 1 393 ? 34.414 24.548 -15.231 1.00 24.39 393 PRO A N 1
ATOM 3183 C CA . PRO A 1 393 ? 35.184 24.205 -14.029 1.00 24.02 393 PRO A CA 1
ATOM 3184 C C . PRO A 1 393 ? 36.536 23.567 -14.335 1.00 29.78 393 PRO A C 1
ATOM 3185 O O . PRO A 1 393 ? 36.671 22.812 -15.303 1.00 29.32 393 PRO A O 1
ATOM 3189 N N . SER A 1 394 ? 37.535 23.897 -13.521 1.00 27.06 394 SER A N 1
ATOM 3190 C CA . SER A 1 394 ? 38.839 23.251 -13.583 1.00 29.23 394 SER A CA 1
ATOM 3191 C C . SER A 1 394 ? 38.695 21.804 -13.143 1.00 23.48 394 SER A C 1
ATOM 3192 O O . SER A 1 394 ? 37.654 21.414 -12.630 1.00 24.76 394 SER A O 1
ATOM 3195 N N . ALA A 1 395 ? 39.740 21.007 -13.345 1.00 29.61 395 ALA A N 1
ATOM 3196 C CA . ALA A 1 395 ? 39.726 19.609 -12.916 1.00 25.53 395 ALA A CA 1
ATOM 3197 C C . ALA A 1 395 ? 39.507 19.492 -11.405 1.00 28.09 395 ALA A C 1
ATOM 3198 O O . ALA A 1 395 ? 38.704 18.674 -10.946 1.00 25.96 395 ALA A O 1
ATOM 3200 N N . GLU A 1 396 ? 40.198 20.321 -10.630 1.00 25.94 396 GLU A N 1
ATOM 3201 C CA . GLU A 1 396 ? 40.039 20.271 -9.179 1.00 25.72 396 GLU A CA 1
ATOM 3202 C C . GLU A 1 396 ? 38.632 20.674 -8.734 1.00 20.78 396 GLU A C 1
ATOM 3203 O O . GLU A 1 396 ? 38.065 20.034 -7.855 1.00 23.26 396 GLU A O 1
ATOM 3209 N N . PHE A 1 397 ? 38.081 21.737 -9.321 1.00 21.70 397 PHE A N 1
ATOM 3210 C CA . PHE A 1 397 ? 36.730 22.182 -8.985 1.00 17.84 397 PHE A CA 1
ATOM 3211 C C . PHE A 1 397 ? 35.724 21.081 -9.329 1.00 19.13 397 PHE A C 1
ATOM 3212 O O . PHE A 1 397 ? 34.806 20.802 -8.565 1.00 19.74 397 PHE A O 1
ATOM 3220 N N . SER A 1 398 ? 35.920 20.439 -10.480 1.00 22.85 398 SER A N 1
ATOM 3221 C CA . SER A 1 398 ? 35.034 19.351 -10.898 1.00 23.62 398 SER A CA 1
ATOM 3222 C C . SER A 1 398 ? 35.069 18.164 -9.936 1.00 20.84 398 SER A C 1
ATOM 3223 O O . SER A 1 398 ? 34.037 17.550 -9.669 1.00 21.81 398 SER A O 1
ATOM 3226 N N . GLU A 1 399 ? 36.246 17.846 -9.407 1.00 23.59 399 GLU A N 1
ATOM 3227 C CA . GLU A 1 399 ? 36.365 16.734 -8.464 1.00 24.91 399 GLU A CA 1
ATOM 3228 C C . GLU A 1 399 ? 35.654 17.028 -7.143 1.00 22.58 399 GLU A C 1
ATOM 3229 O O . GLU A 1 399 ? 35.013 16.149 -6.560 1.00 23.30 399 GLU A O 1
ATOM 3235 N N . TYR A 1 400 ? 35.773 18.269 -6.675 1.00 19.61 400 TYR A N 1
ATOM 3236 C CA . TYR A 1 400 ? 35.068 18.727 -5.481 1.00 18.76 400 TYR A CA 1
ATOM 3237 C C . TYR A 1 400 ? 33.565 18.596 -5.676 1.00 17.43 400 TYR A C 1
ATOM 3238 O O . TYR A 1 400 ? 32.868 18.037 -4.826 1.00 17.49 400 TYR A O 1
ATOM 3247 N N . ILE A 1 401 ? 33.080 19.088 -6.813 1.00 17.55 401 ILE A N 1
ATOM 3248 C CA . ILE A 1 401 ? 31.666 19.021 -7.143 1.00 17.11 401 ILE A CA 1
ATOM 3249 C C . ILE A 1 401 ? 31.164 17.581 -7.159 1.00 18.22 401 ILE A C 1
ATOM 3250 O O . ILE A 1 401 ? 30.091 17.274 -6.609 1.00 17.03 401 ILE A O 1
ATOM 3255 N N . LYS A 1 402 ? 31.942 16.699 -7.775 1.00 19.99 402 LYS A N 1
ATOM 3256 C CA . LYS A 1 402 ? 31.568 15.291 -7.870 1.00 18.97 402 LYS A CA 1
ATOM 3257 C C . LYS A 1 402 ? 31.547 14.593 -6.511 1.00 19.90 402 LYS A C 1
ATOM 3258 O O . LYS A 1 402 ? 30.594 13.879 -6.191 1.00 20.79 402 LYS A O 1
ATOM 3264 N N . GLN A 1 403 ? 32.586 14.797 -5.708 1.00 19.79 403 GLN A N 1
ATOM 3265 C CA . GLN A 1 403 ? 32.652 14.155 -4.395 1.00 19.48 403 GLN A CA 1
ATOM 3266 C C . GLN A 1 403 ? 31.525 14.625 -3.474 1.00 20.10 403 GLN A C 1
ATOM 3267 O O . GLN A 1 403 ? 31.002 13.848 -2.674 1.00 19.74 403 GLN A O 1
ATOM 3273 N N . ARG A 1 404 ? 31.150 15.896 -3.588 1.00 16.05 404 ARG A N 1
ATOM 3274 C CA . ARG A 1 404 ? 30.078 16.444 -2.770 1.00 15.98 404 ARG A CA 1
ATOM 3275 C C . ARG A 1 404 ? 28.703 16.069 -3.326 1.00 14.69 404 ARG A C 1
ATOM 3276 O O . ARG A 1 404 ? 27.714 16.078 -2.593 1.00 16.26 404 ARG A O 1
ATOM 3284 N N . GLY A 1 405 ? 28.650 15.756 -4.622 1.00 15.59 405 GLY A N 1
ATOM 3285 C CA . GLY A 1 405 ? 27.384 15.525 -5.307 1.00 17.08 405 GLY A CA 1
ATOM 3286 C C . GLY A 1 405 ? 26.589 16.787 -5.626 1.00 15.34 405 GLY A C 1
ATOM 3287 O O . GLY A 1 405 ? 25.367 16.731 -5.828 1.00 18.53 405 GLY A O 1
ATOM 3288 N N . TYR A 1 406 ? 27.268 17.929 -5.682 1.00 14.11 406 TYR A N 1
ATOM 3289 C CA . TYR A 1 406 ? 26.597 19.208 -5.902 1.00 13.75 406 TYR A CA 1
ATOM 3290 C C . TYR A 1 406 ? 26.119 19.405 -7.344 1.00 12.42 406 TYR A C 1
ATOM 3291 O O . TYR A 1 406 ? 26.742 18.938 -8.295 1.00 15.43 406 TYR A O 1
ATOM 3300 N N . ASP A 1 407 ? 25.022 20.137 -7.480 1.00 13.14 407 ASP A N 1
ATOM 3301 C CA . ASP A 1 407 ? 24.544 20.585 -8.775 1.00 13.41 407 ASP A CA 1
ATOM 3302 C C . ASP A 1 407 ? 24.669 22.107 -8.793 1.00 14.22 407 ASP A C 1
ATOM 3303 O O . ASP A 1 407 ? 23.886 22.807 -8.157 1.00 14.06 407 ASP A O 1
ATOM 3308 N N . LEU A 1 408 ? 25.685 22.623 -9.481 1.00 14.26 408 LEU A N 1
ATOM 3309 C CA . LEU A 1 408 ? 26.002 24.053 -9.431 1.00 14.23 408 LEU A CA 1
ATOM 3310 C C . LEU A 1 408 ? 25.734 24.737 -10.762 1.00 13.30 408 LEU A C 1
ATOM 3311 O O . LEU A 1 408 ? 26.085 24.217 -11.834 1.00 16.29 408 LEU A O 1
ATOM 3316 N N . HIS A 1 409 ? 25.134 25.916 -10.677 1.00 14.38 409 HIS A N 1
ATOM 3317 C CA . HIS A 1 409 ? 24.840 26.744 -11.841 1.00 13.57 409 HIS A CA 1
ATOM 3318 C C . HIS A 1 409 ? 25.431 28.123 -11.648 1.00 14.62 409 HIS A C 1
ATOM 3319 O O . HIS A 1 409 ? 25.798 28.485 -10.537 1.00 14.65 409 HIS A O 1
ATOM 3326 N N . ASP A 1 410 ? 25.520 28.904 -12.717 1.00 14.57 410 ASP A N 1
ATOM 3327 C CA . ASP A 1 410 ? 25.963 30.287 -12.564 1.00 15.92 410 ASP A CA 1
ATOM 3328 C C . ASP A 1 410 ? 24.836 31.130 -11.961 1.00 14.35 410 ASP A C 1
ATOM 3329 O O . ASP A 1 410 ? 23.658 30.752 -12.011 1.00 14.34 410 ASP A O 1
ATOM 3334 N N . VAL A 1 411 ? 25.211 32.260 -11.372 1.00 13.89 411 VAL A N 1
ATOM 3335 C CA . VAL A 1 411 ? 24.278 33.092 -10.622 1.00 14.82 411 VAL A CA 1
ATOM 3336 C C . VAL A 1 411 ? 23.148 33.613 -11.520 1.00 16.19 411 VAL A C 1
ATOM 3337 O O . VAL A 1 411 ? 21.971 33.587 -11.124 1.00 15.99 411 VAL A O 1
ATOM 3341 N N A GLN A 1 412 ? 23.492 34.068 -12.723 0.60 15.81 412 GLN A N 1
ATOM 3342 N N B GLN A 1 412 ? 23.490 34.060 -12.723 0.40 16.10 412 GLN A N 1
ATOM 3343 C CA A GLN A 1 412 ? 22.495 34.565 -13.672 0.60 18.82 412 GLN A CA 1
ATOM 3344 C CA B GLN A 1 412 ? 22.478 34.571 -13.639 0.40 16.71 412 GLN A CA 1
ATOM 3345 C C A GLN A 1 412 ? 21.473 33.476 -14.014 0.60 22.49 412 GLN A C 1
ATOM 3346 C C B GLN A 1 412 ? 21.475 33.487 -14.050 0.40 14.43 412 GLN A C 1
ATOM 3347 O O A GLN A 1 412 ? 20.259 33.703 -13.975 0.60 16.13 412 GLN A O 1
ATOM 3348 O O B GLN A 1 412 ? 20.268 33.734 -14.096 0.40 19.40 412 GLN A O 1
ATOM 3359 N N . ALA A 1 413 ? 21.975 32.287 -14.330 1.00 15.83 413 ALA A N 1
ATOM 3360 C CA . ALA A 1 413 ? 21.116 31.162 -14.690 1.00 16.36 413 ALA A CA 1
ATOM 3361 C C . ALA A 1 413 ? 20.202 30.754 -13.549 1.00 15.21 413 ALA A C 1
ATOM 3362 O O . ALA A 1 413 ? 19.054 30.372 -13.782 1.00 15.92 413 ALA A O 1
ATOM 3364 N N . TYR A 1 414 ? 20.710 30.801 -12.320 1.00 14.47 414 TYR A N 1
ATOM 3365 C CA . TYR A 1 414 ? 19.927 30.450 -11.147 1.00 12.42 414 TYR A CA 1
ATOM 3366 C C . TYR A 1 414 ? 18.773 31.441 -11.019 1.00 12.89 414 TYR A C 1
ATOM 3367 O O . TYR A 1 414 ? 17.619 31.040 -10.829 1.00 14.12 414 TYR A O 1
ATOM 3376 N N . GLY A 1 415 ? 19.075 32.729 -11.150 1.00 13.75 415 GLY A N 1
ATOM 3377 C CA . GLY A 1 415 ? 18.031 33.748 -11.174 1.00 16.39 415 GLY A CA 1
ATOM 3378 C C . GLY A 1 415 ? 16.994 33.509 -12.259 1.00 14.67 415 GLY A C 1
ATOM 3379 O O . GLY A 1 415 ? 15.780 33.638 -12.015 1.00 15.05 415 GLY A O 1
ATOM 3380 N N . GLN A 1 416 ? 17.457 33.145 -13.453 1.00 14.89 416 GLN A N 1
ATOM 3381 C CA . GLN A 1 416 ? 16.555 32.873 -14.560 1.00 16.17 416 GLN A CA 1
ATOM 3382 C C . GLN A 1 416 ? 15.624 31.702 -14.257 1.00 15.48 416 GLN A C 1
ATOM 3383 O O . GLN A 1 416 ? 14.457 31.725 -14.650 1.00 16.25 416 GLN A O 1
ATOM 3389 N N A MET A 1 417 ? 16.124 30.690 -13.556 0.60 17.57 417 MET A N 1
ATOM 3390 N N B MET A 1 417 ? 16.129 30.691 -13.546 0.40 13.14 417 MET A N 1
ATOM 3391 C CA A MET A 1 417 ? 15.275 29.558 -13.192 0.60 12.75 417 MET A CA 1
ATOM 3392 C CA B MET A 1 417 ? 15.298 29.560 -13.122 0.40 18.79 417 MET A CA 1
ATOM 3393 C C A MET A 1 417 ? 14.144 30.000 -12.262 0.60 21.26 417 MET A C 1
ATOM 3394 C C B MET A 1 417 ? 14.132 30.037 -12.284 0.40 12.38 417 MET A C 1
ATOM 3395 O O A MET A 1 417 ? 13.036 29.475 -12.344 0.60 15.80 417 MET A O 1
ATOM 3396 O O B MET A 1 417 ? 13.004 29.564 -12.427 0.40 14.42 417 MET A O 1
ATOM 3405 N N . LEU A 1 418 ? 14.416 30.958 -11.375 1.00 13.45 418 LEU A N 1
ATOM 3406 C CA . LEU A 1 418 ? 13.362 31.504 -10.525 1.00 13.37 418 LEU A CA 1
ATOM 3407 C C . LEU A 1 418 ? 12.334 32.283 -11.351 1.00 14.52 418 LEU A C 1
ATOM 3408 O O . LEU A 1 418 ? 11.121 32.127 -11.148 1.00 15.50 418 LEU A O 1
ATOM 3413 N N . LYS A 1 419 ? 12.794 33.082 -12.308 1.00 14.71 419 LYS A N 1
ATOM 3414 C CA . LYS A 1 419 ? 11.891 33.794 -13.201 1.00 16.40 419 LYS A CA 1
ATOM 3415 C C . LYS A 1 419 ? 11.024 32.804 -13.979 1.00 17.09 419 LYS A C 1
ATOM 3416 O O . LYS A 1 419 ? 9.809 32.993 -14.104 1.00 18.05 419 LYS A O 1
ATOM 3422 N N . ASP A 1 420 ? 11.646 31.741 -14.485 1.00 15.89 420 ASP A N 1
ATOM 3423 C CA . ASP A 1 420 ? 10.926 30.768 -15.314 1.00 18.38 420 ASP A CA 1
ATOM 3424 C C . ASP A 1 420 ? 9.862 30.025 -14.506 1.00 17.34 420 ASP A C 1
ATOM 3425 O O . ASP A 1 420 ? 8.855 29.593 -15.067 1.00 20.38 420 ASP A O 1
ATOM 3430 N N . ALA A 1 421 ? 10.083 29.882 -13.197 1.00 16.11 421 ALA A N 1
ATOM 3431 C CA . ALA A 1 421 ? 9.133 29.206 -12.310 1.00 16.25 421 ALA A CA 1
ATOM 3432 C C . ALA A 1 421 ? 7.952 30.107 -11.933 1.00 18.87 421 ALA A C 1
ATOM 3433 O O . ALA A 1 421 ? 7.026 29.658 -11.245 1.00 19.82 421 ALA A O 1
ATOM 3435 N N . GLY A 1 422 ? 7.997 31.373 -12.348 1.00 16.49 422 GLY A N 1
ATOM 3436 C CA . GLY A 1 422 ? 6.877 32.287 -12.152 1.00 20.29 422 GLY A CA 1
ATOM 3437 C C . GLY A 1 422 ? 7.099 33.461 -11.204 1.00 18.10 422 GLY A C 1
ATOM 3438 O O . GLY A 1 422 ? 6.233 34.335 -11.085 1.00 20.17 422 GLY A O 1
ATOM 3439 N N . PHE A 1 423 ? 8.245 33.501 -10.535 1.00 16.18 423 PHE A N 1
ATOM 3440 C CA . PHE A 1 423 ? 8.517 34.574 -9.581 1.00 15.41 423 PHE A CA 1
ATOM 3441 C C . PHE A 1 423 ? 8.733 35.942 -10.231 1.00 15.82 423 PHE A C 1
ATOM 3442 O O . PHE A 1 423 ? 9.207 36.044 -11.372 1.00 17.76 423 PHE A O 1
ATOM 3450 N N . THR A 1 424 ? 8.381 36.988 -9.488 1.00 20.64 424 THR A N 1
ATOM 3451 C CA . THR A 1 424 ? 8.435 38.365 -9.965 1.00 21.51 424 THR A CA 1
ATOM 3452 C C . THR A 1 424 ? 9.529 39.118 -9.218 1.00 20.55 424 THR A C 1
ATOM 3453 O O . THR A 1 424 ? 9.852 38.794 -8.063 1.00 19.75 424 THR A O 1
ATOM 3457 N N . ASP A 1 425 ? 10.128 40.089 -9.903 1.00 20.72 425 ASP A N 1
ATOM 3458 C CA . ASP A 1 425 ? 11.170 40.943 -9.339 1.00 21.61 425 ASP A CA 1
ATOM 3459 C C . ASP A 1 425 ? 12.303 40.142 -8.725 1.00 18.46 425 ASP A C 1
ATOM 3460 O O . ASP A 1 425 ? 12.726 40.365 -7.582 1.00 20.33 425 ASP A O 1
ATOM 3465 N N . VAL A 1 426 ? 12.794 39.190 -9.503 1.00 17.39 426 VAL A N 1
ATOM 3466 C CA . VAL A 1 426 ? 13.896 38.350 -9.056 1.00 15.84 426 VAL A CA 1
ATOM 3467 C C . VAL A 1 426 ? 15.177 39.158 -8.906 1.00 16.16 426 VAL A C 1
ATOM 3468 O O . VAL A 1 426 ? 15.583 39.880 -9.827 1.00 18.69 426 VAL A O 1
ATOM 3472 N N . ILE A 1 427 ? 15.789 39.054 -7.734 1.00 14.47 427 ILE A N 1
ATOM 3473 C CA . ILE A 1 427 ? 17.096 39.627 -7.462 1.00 15.98 427 ILE A CA 1
ATOM 3474 C C . ILE A 1 427 ? 18.073 38.466 -7.408 1.00 15.22 427 ILE A C 1
ATOM 3475 O O . ILE A 1 427 ? 17.838 37.487 -6.704 1.00 15.33 427 ILE A O 1
ATOM 3480 N N . ALA A 1 428 ? 19.160 38.551 -8.159 1.00 14.06 428 ALA A N 1
ATOM 3481 C CA . ALA A 1 428 ? 20.185 37.525 -8.152 1.00 13.79 428 ALA A CA 1
ATOM 3482 C C . ALA A 1 428 ? 21.524 38.204 -7.956 1.00 16.06 428 ALA A C 1
ATOM 3483 O O . ALA A 1 428 ? 22.067 38.811 -8.887 1.00 19.01 428 ALA A O 1
ATOM 3485 N N . GLU A 1 429 ? 22.057 38.107 -6.743 1.00 13.57 429 GLU A N 1
ATOM 3486 C CA . GLU A 1 429 ? 23.275 38.808 -6.368 1.00 13.01 429 GLU A CA 1
ATOM 3487 C C . GLU A 1 429 ? 24.439 37.847 -6.237 1.00 12.44 429 GLU A C 1
ATOM 3488 O O . GLU A 1 429 ? 24.363 36.839 -5.530 1.00 13.00 429 GLU A O 1
ATOM 3494 N N . ASP A 1 430 ? 25.531 38.167 -6.907 1.00 13.45 430 ASP A N 1
ATOM 3495 C CA . ASP A 1 430 ? 26.785 37.463 -6.717 1.00 12.73 430 ASP A CA 1
ATOM 3496 C C . ASP A 1 430 ? 27.472 38.005 -5.459 1.00 13.67 430 ASP A C 1
ATOM 3497 O O . ASP A 1 430 ? 28.005 39.122 -5.454 1.00 15.55 430 ASP A O 1
ATOM 3502 N N . ARG A 1 431 ? 27.458 37.200 -4.399 1.00 12.57 431 ARG A N 1
ATOM 3503 C CA . ARG A 1 431 ? 28.066 37.591 -3.129 1.00 12.54 431 ARG A CA 1
ATOM 3504 C C . ARG A 1 431 ? 29.362 36.831 -2.864 1.00 12.34 431 ARG A C 1
ATOM 3505 O O . ARG A 1 431 ? 29.715 36.557 -1.718 1.00 13.07 431 ARG A O 1
ATOM 3513 N N . THR A 1 432 ? 30.078 36.496 -3.922 1.00 10.95 432 THR A N 1
ATOM 3514 C CA . THR A 1 432 ? 31.324 35.755 -3.774 1.00 11.13 432 THR A CA 1
ATOM 3515 C C . THR A 1 432 ? 32.384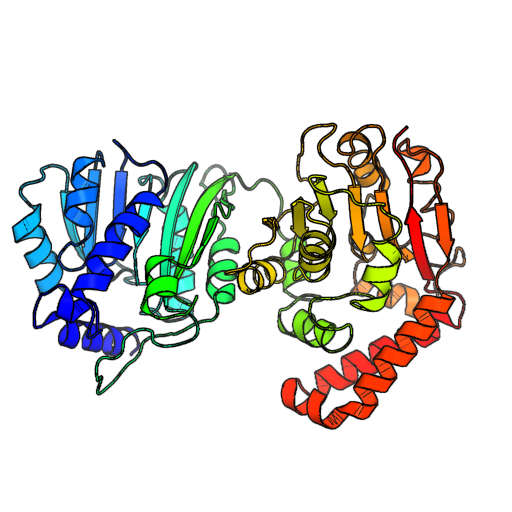 36.536 -3.003 1.00 12.25 432 THR A C 1
ATOM 3516 O O . THR A 1 432 ? 33.131 35.944 -2.227 1.00 12.18 432 THR A O 1
ATOM 3520 N N . ASP A 1 433 ? 32.450 37.850 -3.184 1.00 11.79 433 ASP A N 1
ATOM 3521 C CA . ASP A 1 433 ? 33.421 38.625 -2.422 1.00 12.78 433 ASP A CA 1
ATOM 3522 C C . ASP A 1 433 ? 33.142 38.537 -0.919 1.00 12.53 433 ASP A C 1
ATOM 3523 O O . ASP A 1 433 ? 34.064 38.307 -0.130 1.00 13.78 433 ASP A O 1
ATOM 3528 N N . GLN A 1 434 ? 31.875 38.683 -0.534 1.00 11.56 434 GLN A N 1
ATOM 3529 C CA . GLN A 1 434 ? 31.479 38.476 0.864 1.00 11.68 434 GLN A CA 1
ATOM 3530 C C . GLN A 1 434 ? 31.799 37.065 1.343 1.00 12.41 434 GLN A C 1
ATOM 3531 O O . GLN A 1 434 ? 32.304 36.874 2.457 1.00 12.84 434 GLN A O 1
ATOM 3537 N N . PHE A 1 435 ? 31.500 36.070 0.511 1.00 12.19 435 PHE A N 1
ATOM 3538 C CA . PHE A 1 435 ? 31.800 34.674 0.826 1.00 11.61 435 PHE A CA 1
ATOM 3539 C C . PHE A 1 435 ? 33.280 34.505 1.154 1.00 11.24 435 PHE A C 1
ATOM 3540 O O . PHE A 1 435 ? 33.624 33.836 2.132 1.00 12.04 435 PHE A O 1
ATOM 3548 N N . MET A 1 436 ? 34.159 35.120 0.370 1.00 11.45 436 MET A N 1
ATOM 3549 C CA . MET A 1 436 ? 35.592 35.050 0.638 1.00 11.09 436 MET A CA 1
ATOM 3550 C C . MET A 1 436 ? 35.990 35.741 1.937 1.00 12.82 436 MET A C 1
ATOM 3551 O O . MET A 1 436 ? 36.837 35.236 2.675 1.00 13.17 436 MET A O 1
ATOM 3556 N N . GLN A 1 437 ? 35.397 36.897 2.218 1.00 12.59 437 GLN A N 1
ATOM 3557 C CA . GLN A 1 437 ? 35.663 37.575 3.484 1.00 13.32 437 GLN A CA 1
ATOM 3558 C C . GLN A 1 437 ? 35.243 36.721 4.669 1.00 12.75 437 GLN A C 1
ATOM 3559 O O . GLN A 1 437 ? 35.953 36.639 5.667 1.00 13.86 437 GLN A O 1
ATOM 3565 N N . VAL A 1 438 ? 34.093 36.076 4.540 1.00 11.88 438 VAL A N 1
ATOM 3566 C CA . VAL A 1 438 ? 33.590 35.185 5.577 1.00 12.97 438 VAL A CA 1
ATOM 3567 C C . VAL A 1 438 ? 34.490 33.960 5.727 1.00 12.66 438 VAL A C 1
ATOM 3568 O O . VAL A 1 438 ? 34.819 33.564 6.841 1.00 13.66 438 VAL A O 1
ATOM 3572 N N . LEU A 1 439 ? 34.900 33.367 4.609 1.00 12.56 439 LEU A N 1
ATOM 3573 C CA . LEU A 1 439 ? 35.820 32.228 4.661 1.00 12.89 439 LEU A CA 1
ATOM 3574 C C . LEU A 1 439 ? 37.090 32.559 5.435 1.00 14.24 439 LEU A C 1
ATOM 3575 O O . LEU A 1 439 ? 37.556 31.770 6.263 1.00 15.15 439 LEU A O 1
ATOM 3580 N N . LYS A 1 440 ? 37.660 33.728 5.169 1.00 14.07 440 LYS A N 1
ATOM 3581 C CA . LYS A 1 440 ? 38.881 34.116 5.858 1.00 15.04 440 LYS A CA 1
ATOM 3582 C C . LYS A 1 440 ? 38.658 34.291 7.357 1.00 16.13 440 LYS A C 1
ATOM 358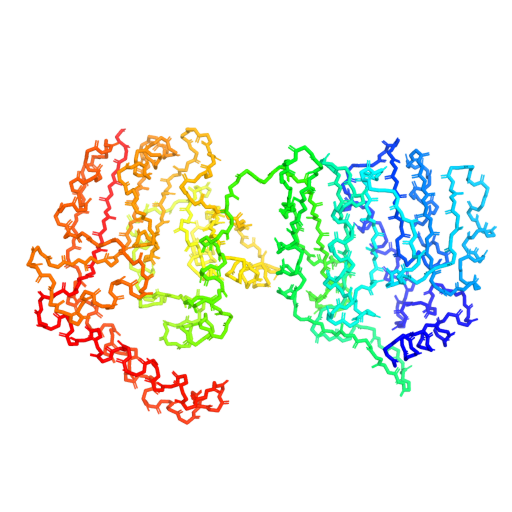3 O O . LYS A 1 440 ? 39.452 33.815 8.160 1.00 16.50 440 LYS A O 1
ATOM 3589 N N . ARG A 1 441 ? 37.563 34.943 7.737 1.00 14.95 441 ARG A N 1
ATOM 3590 C CA . ARG A 1 441 ? 37.275 35.102 9.164 1.00 16.16 441 ARG A CA 1
ATOM 3591 C C . ARG A 1 441 ? 37.083 33.754 9.851 1.00 16.13 441 ARG A C 1
ATOM 3592 O O . ARG A 1 441 ? 37.579 33.544 10.953 1.00 18.10 441 ARG A O 1
ATOM 3600 N N . GLU A 1 442 ? 36.360 32.850 9.189 1.00 15.07 442 GLU A N 1
ATOM 3601 C CA . GLU A 1 442 ? 36.099 31.517 9.744 1.00 15.23 442 GLU A CA 1
ATOM 3602 C C . GLU A 1 442 ? 37.391 30.727 9.887 1.00 15.97 442 GLU A C 1
ATOM 3603 O O . GLU A 1 442 ? 37.632 30.092 10.911 1.00 17.38 442 GLU A O 1
ATOM 3609 N N . LEU A 1 443 ? 38.218 30.760 8.847 1.00 16.00 443 LEU A N 1
ATOM 3610 C CA . LEU A 1 443 ? 39.486 30.038 8.867 1.00 16.46 443 LEU A CA 1
ATOM 3611 C C . LEU A 1 443 ? 40.464 30.592 9.901 1.00 18.13 443 LEU A C 1
ATOM 3612 O O . LEU A 1 443 ? 41.132 29.828 10.613 1.00 19.11 443 LEU A O 1
ATOM 3617 N N . ASP A 1 444 ? 40.548 31.915 9.984 1.00 18.16 444 ASP A N 1
ATOM 3618 C CA . ASP A 1 444 ? 41.429 32.564 10.950 1.00 19.72 444 ASP A CA 1
ATOM 3619 C C . ASP A 1 444 ? 41.046 32.184 12.379 1.00 20.75 444 ASP A C 1
ATOM 3620 O O . ASP A 1 444 ? 41.915 31.954 13.216 1.00 22.26 444 ASP A O 1
ATOM 3625 N N . ARG A 1 445 ? 39.747 32.106 12.658 1.00 20.08 445 ARG A N 1
ATOM 3626 C CA . ARG A 1 445 ? 39.292 31.726 13.998 1.00 21.13 445 ARG A CA 1
ATOM 3627 C C . ARG A 1 445 ? 39.676 30.282 14.317 1.00 23.33 445 ARG A C 1
ATOM 3628 O O . ARG A 1 445 ? 40.136 29.997 15.417 1.00 23.32 445 ARG A O 1
ATOM 3636 N N . VAL A 1 446 ? 39.510 29.379 13.354 1.00 21.74 446 VAL A N 1
ATOM 3637 C CA . VAL A 1 446 ? 39.897 27.978 13.537 1.00 21.98 446 VAL A CA 1
ATOM 3638 C C . VAL A 1 446 ? 41.398 27.827 13.795 1.00 22.52 446 VAL A C 1
ATOM 3639 O O . VAL A 1 446 ? 41.815 27.115 14.711 1.00 23.98 446 VAL A O 1
ATOM 3643 N N . GLU A 1 447 ? 42.209 28.503 12.991 1.00 22.41 447 GLU A N 1
ATOM 3644 C CA . GLU A 1 447 ? 43.660 28.420 13.134 1.00 23.78 447 GLU A CA 1
ATOM 3645 C C . GLU A 1 447 ? 44.124 28.991 14.470 1.00 27.51 447 GLU A C 1
ATOM 3646 O O . GLU A 1 447 ? 44.983 28.410 15.128 1.00 28.01 447 GLU A O 1
ATOM 3652 N N . LYS A 1 448 ? 43.536 30.111 14.874 1.00 25.40 448 LYS A N 1
ATOM 3653 C CA . LYS A 1 448 ? 43.850 30.717 16.170 1.00 27.19 448 LYS A CA 1
ATOM 3654 C C . LYS A 1 448 ? 43.477 29.801 17.334 1.00 29.27 448 LYS A C 1
ATOM 3655 O O . LYS A 1 448 ? 44.191 29.732 18.338 1.00 30.95 448 LYS A O 1
ATOM 3661 N N . GLU A 1 449 ? 42.359 29.098 17.203 1.00 29.16 449 GLU A N 1
ATOM 3662 C CA . GLU A 1 449 ? 41.869 28.237 18.272 1.00 29.51 449 GLU A CA 1
ATOM 3663 C C . GLU A 1 449 ? 42.216 26.772 18.013 1.00 28.23 449 GLU A C 1
ATOM 3664 O O . GLU A 1 449 ? 41.513 25.865 18.456 1.00 31.49 449 GLU A O 1
ATOM 3670 N N . LYS A 1 450 ? 43.323 26.556 17.306 1.00 28.40 450 LYS A N 1
ATOM 3671 C CA . LYS A 1 450 ? 43.729 25.222 16.863 1.00 28.53 450 LYS A CA 1
ATOM 3672 C C . LYS A 1 450 ? 43.814 24.177 17.982 1.00 30.26 450 LYS A C 1
ATOM 3673 O O . LYS A 1 450 ? 43.350 23.045 17.824 1.00 30.54 450 LYS A O 1
ATOM 3679 N N . GLU A 1 451 ? 44.412 24.557 19.104 1.00 33.90 451 GLU A N 1
ATOM 3680 C CA . GLU A 1 451 ? 44.575 23.630 20.215 1.00 34.15 451 GLU A CA 1
ATOM 3681 C C . GLU A 1 451 ? 43.234 23.141 20.735 1.00 33.64 451 GLU A C 1
ATOM 3682 O O . GLU A 1 451 ? 43.038 21.943 20.934 1.00 37.26 451 GLU A O 1
ATOM 3688 N N . LYS A 1 452 ? 42.311 24.073 20.946 1.00 34.54 452 LYS A N 1
ATOM 3689 C CA . LYS A 1 452 ? 40.979 23.729 21.427 1.00 33.77 452 LYS A CA 1
ATOM 3690 C C . LYS A 1 452 ? 40.213 22.909 20.389 1.00 34.66 452 LYS A C 1
ATOM 3691 O O . LYS A 1 452 ? 39.449 22.010 20.739 1.00 30.58 452 LYS A O 1
ATOM 3697 N N . PHE A 1 453 ? 40.423 23.219 19.110 1.00 31.58 453 PHE A N 1
ATOM 3698 C CA . PHE A 1 453 ? 39.756 22.497 18.032 1.00 30.24 453 PHE A CA 1
ATOM 3699 C C . PHE A 1 453 ? 40.177 21.025 18.005 1.00 29.80 453 PHE A C 1
ATOM 3700 O O . PHE A 1 453 ? 39.333 20.130 17.944 1.00 29.04 453 PHE A O 1
ATOM 3708 N N . ILE A 1 454 ? 41.481 20.779 18.057 1.00 33.43 454 ILE A N 1
ATOM 3709 C CA . ILE A 1 454 ? 42.004 19.416 17.969 1.00 31.70 454 ILE A CA 1
ATOM 3710 C C . ILE A 1 454 ? 41.607 18.574 19.185 1.00 33.66 454 ILE A C 1
ATOM 3711 O O . ILE A 1 454 ? 41.279 17.391 19.056 1.00 35.32 454 ILE A O 1
ATOM 3716 N N . SER A 1 455 ? 41.608 19.200 20.356 1.00 34.50 455 SER A N 1
ATOM 3717 C CA . SER A 1 455 ? 41.183 18.532 21.582 1.00 37.60 455 SER A CA 1
ATOM 3718 C C . SER A 1 455 ? 39.717 18.108 21.505 1.00 38.08 455 SER A C 1
ATOM 3719 O O . SER A 1 455 ? 39.368 16.969 21.825 1.00 36.95 455 SER A O 1
ATOM 3722 N N . ASP A 1 456 ? 38.861 19.034 21.079 1.00 33.18 456 ASP A N 1
ATOM 3723 C CA . ASP A 1 456 ? 37.431 18.768 20.995 1.00 38.18 456 ASP A CA 1
ATOM 3724 C C . ASP A 1 456 ? 37.121 17.804 19.859 1.00 31.66 456 ASP A C 1
ATOM 3725 O O . ASP A 1 456 ? 36.189 17.005 19.948 1.00 38.29 456 ASP A O 1
ATOM 3730 N N . PHE A 1 457 ? 37.898 17.890 18.785 1.00 30.67 457 PHE A N 1
ATOM 3731 C CA . PHE A 1 457 ? 37.675 17.047 17.620 1.00 30.07 457 PHE A CA 1
ATOM 3732 C C . PHE A 1 457 ? 38.883 16.141 17.392 1.00 31.85 457 PHE A C 1
ATOM 3733 O O . PHE A 1 457 ? 39.097 15.193 18.159 1.00 34.07 457 PHE A O 1
ATOM 3741 N N . SER A 1 458 ? 39.678 16.427 16.367 1.00 35.64 458 SER A N 1
ATOM 3742 C CA . SER A 1 458 ? 40.900 15.668 16.121 1.00 32.85 458 SER A CA 1
ATOM 3743 C C . SER A 1 458 ? 41.810 16.445 15.181 1.00 33.83 458 SER A C 1
ATOM 3744 O O . SER A 1 458 ? 41.389 17.427 14.564 1.00 29.84 458 SER A O 1
ATOM 3747 N N . LYS A 1 459 ? 43.059 16.006 15.080 1.00 33.46 459 LYS A N 1
ATOM 3748 C CA . LYS A 1 459 ? 44.007 16.584 14.136 1.00 35.36 459 LYS A CA 1
ATOM 3749 C C . LYS A 1 459 ? 43.487 16.434 12.708 1.00 31.18 459 LYS A C 1
ATOM 3750 O O . LYS A 1 459 ? 43.564 17.367 11.906 1.00 29.68 459 LYS A O 1
ATOM 3756 N N . GLU A 1 460 ? 42.939 15.262 12.402 1.00 31.85 460 GLU A N 1
ATOM 3757 C CA . GLU A 1 460 ? 42.367 14.982 11.085 1.00 33.05 460 GLU A CA 1
ATOM 3758 C C . GLU A 1 460 ? 41.213 15.929 10.758 1.00 28.09 460 GLU A C 1
ATOM 3759 O O . GLU A 1 460 ? 41.122 16.463 9.643 1.00 28.02 460 GLU A O 1
ATOM 3765 N N . ASP A 1 461 ? 40.326 16.127 11.730 1.00 28.18 461 ASP A N 1
ATOM 3766 C CA . ASP A 1 461 ? 39.203 17.043 11.571 1.00 27.82 461 ASP A CA 1
ATOM 3767 C C . ASP A 1 461 ? 39.702 18.463 11.324 1.00 24.29 461 ASP A C 1
ATOM 3768 O O . ASP A 1 461 ? 39.196 19.161 10.449 1.00 23.16 461 ASP A O 1
ATOM 3773 N N . TYR A 1 462 ? 40.700 18.883 12.095 1.00 25.29 462 TYR A N 1
ATOM 3774 C CA . TYR A 1 462 ? 41.281 20.211 11.935 1.00 24.35 462 TYR A CA 1
ATOM 3775 C C . TYR A 1 462 ? 41.870 20.375 10.539 1.00 24.01 462 TYR A C 1
ATOM 3776 O O . TYR A 1 462 ? 41.592 21.359 9.853 1.00 22.78 462 TYR A O 1
ATOM 3785 N N . ASP A 1 463 ? 42.674 19.407 10.112 1.00 25.48 463 ASP A N 1
ATOM 3786 C CA . ASP A 1 463 ? 43.277 19.459 8.784 1.00 24.70 463 ASP A CA 1
ATOM 3787 C C . ASP A 1 463 ? 42.226 19.453 7.669 1.00 24.28 463 ASP A C 1
ATOM 3788 O O . ASP A 1 463 ? 42.366 20.167 6.673 1.00 23.91 463 ASP A O 1
ATOM 3793 N N . ASP A 1 464 ? 41.169 18.659 7.836 1.00 24.43 464 ASP A N 1
ATOM 3794 C CA . ASP A 1 464 ? 40.080 18.623 6.857 1.00 24.34 464 ASP A CA 1
ATOM 3795 C C . ASP A 1 464 ? 39.424 19.988 6.681 1.00 21.88 464 ASP A C 1
ATOM 3796 O O . ASP A 1 464 ? 39.146 20.425 5.557 1.00 22.27 464 ASP A O 1
ATOM 3801 N N . ILE A 1 465 ? 39.147 20.645 7.802 1.00 19.44 465 ILE A N 1
ATOM 3802 C CA . ILE A 1 465 ? 38.515 21.954 7.778 1.00 18.97 465 ILE A CA 1
ATOM 3803 C C . ILE A 1 465 ? 39.451 23.025 7.209 1.00 18.87 465 ILE A C 1
ATOM 3804 O O . ILE A 1 465 ? 39.060 23.791 6.324 1.00 18.60 465 ILE A O 1
ATOM 3809 N N . VAL A 1 466 ? 40.677 23.094 7.720 1.00 19.47 466 VAL A N 1
ATOM 3810 C CA . VAL A 1 466 ? 41.636 24.071 7.215 1.00 21.13 466 VAL A CA 1
ATOM 3811 C C . VAL A 1 466 ? 41.881 23.869 5.718 1.00 18.81 466 VAL A C 1
ATOM 3812 O O . VAL A 1 466 ? 41.829 24.827 4.933 1.00 19.37 466 VAL A O 1
ATOM 3816 N N . GLY A 1 467 ? 42.111 22.621 5.317 1.00 20.07 467 GLY A N 1
ATOM 3817 C CA . GLY A 1 467 ? 42.300 22.305 3.911 1.00 20.11 467 GLY A CA 1
ATOM 3818 C C . GLY A 1 467 ? 41.093 22.666 3.056 1.00 18.23 467 GLY A C 1
ATOM 3819 O O . GLY A 1 467 ? 41.236 23.224 1.963 1.00 18.66 467 GLY A O 1
ATOM 3820 N N . GLY A 1 468 ? 39.897 22.357 3.545 1.00 16.81 468 GLY A N 1
ATOM 3821 C CA . GLY A 1 468 ? 38.692 22.655 2.792 1.00 15.51 468 GLY A CA 1
ATOM 3822 C C . GLY A 1 468 ? 38.445 24.146 2.634 1.00 14.96 468 GLY A C 1
ATOM 3823 O O . GLY A 1 468 ? 38.026 24.603 1.569 1.00 15.53 468 GLY A O 1
ATOM 3824 N N . TRP A 1 469 ? 38.689 24.915 3.693 1.00 15.37 469 TRP A N 1
ATOM 3825 C CA . TRP A 1 469 ? 38.514 26.364 3.622 1.00 14.22 469 TRP A CA 1
ATOM 3826 C C . TRP A 1 469 ? 39.563 27.014 2.719 1.00 14.59 469 TRP A C 1
ATOM 3827 O O . TRP A 1 469 ? 39.246 27.935 1.952 1.00 14.97 469 TRP A O 1
ATOM 3838 N N . LYS A 1 470 ? 40.802 26.533 2.785 1.00 16.20 470 LYS A N 1
ATOM 3839 C CA . LYS A 1 470 ? 41.836 27.069 1.899 1.00 16.68 470 LYS A CA 1
ATOM 3840 C C . LYS A 1 470 ? 41.506 26.753 0.443 1.00 15.41 470 LYS A C 1
ATOM 3841 O O . LYS A 1 470 ? 41.710 27.580 -0.447 1.00 16.41 470 LYS A O 1
ATOM 3847 N N . SER A 1 471 ? 40.970 25.566 0.193 1.00 15.32 471 SER A N 1
ATOM 3848 C CA . SER A 1 471 ? 40.592 25.204 -1.170 1.00 16.60 471 SER A CA 1
ATOM 3849 C C . SER A 1 471 ? 39.455 26.080 -1.683 1.00 15.08 471 SER A C 1
ATOM 3850 O O . SER A 1 471 ? 39.474 26.504 -2.842 1.00 14.89 471 SER A O 1
ATOM 3853 N N . LYS A 1 472 ? 38.472 26.370 -0.839 1.00 14.53 472 LYS A N 1
ATOM 3854 C CA . LYS A 1 472 ? 37.413 27.290 -1.237 1.00 13.31 472 LYS A CA 1
ATOM 3855 C C . LYS A 1 472 ? 37.948 28.686 -1.532 1.00 12.91 472 LYS A C 1
ATOM 3856 O O . LYS A 1 472 ? 37.537 29.317 -2.511 1.00 13.76 472 LYS A O 1
ATOM 3862 N N . LEU A 1 473 ? 38.865 29.170 -0.702 1.00 13.78 473 LEU A N 1
ATOM 3863 C CA . LEU A 1 473 ? 39.462 30.477 -0.947 1.00 13.94 473 LEU A CA 1
ATOM 3864 C C . LEU A 1 473 ? 40.155 30.501 -2.306 1.00 14.67 473 LEU A C 1
ATOM 3865 O O . LEU A 1 473 ? 40.031 31.473 -3.055 1.00 14.91 473 LEU A O 1
ATOM 3870 N N . GLU A 1 474 ? 40.885 29.438 -2.628 1.00 14.27 474 GLU A N 1
ATOM 3871 C CA . GLU A 1 474 ? 41.537 29.315 -3.927 1.00 14.98 474 GLU A CA 1
ATOM 3872 C C . GLU A 1 474 ? 40.550 29.279 -5.103 1.00 14.29 474 GLU A C 1
ATOM 3873 O O . GLU A 1 474 ? 40.730 30.001 -6.089 1.00 16.13 474 GLU A O 1
ATOM 3879 N N . ARG A 1 475 ? 39.511 28.457 -5.003 1.00 14.75 475 ARG A N 1
ATOM 3880 C CA . ARG A 1 475 ? 38.535 28.340 -6.086 1.00 14.59 475 ARG A CA 1
ATOM 3881 C C . ARG A 1 475 ? 37.740 29.620 -6.271 1.00 14.00 475 ARG A C 1
ATOM 3882 O O . ARG A 1 475 ? 37.366 29.968 -7.387 1.00 15.69 475 ARG A O 1
ATOM 3890 N N . CYS A 1 476 ? 37.489 30.331 -5.184 1.00 12.93 476 CYS A N 1
ATOM 3891 C CA . CYS A 1 476 ? 36.815 31.623 -5.288 1.00 15.17 476 CYS A CA 1
ATOM 3892 C C . CYS A 1 476 ? 37.741 32.678 -5.880 1.00 14.88 476 CYS A C 1
ATOM 3893 O O . CYS A 1 476 ? 37.335 33.433 -6.774 1.00 16.36 476 CYS A O 1
ATOM 3896 N N . ALA A 1 477 ? 38.984 32.742 -5.408 1.00 14.59 477 ALA A N 1
ATOM 3897 C CA . ALA A 1 477 ? 39.939 33.730 -5.922 1.00 15.62 477 ALA A CA 1
ATOM 3898 C C . ALA A 1 477 ? 40.153 33.548 -7.415 1.00 20.91 477 ALA A C 1
ATOM 3899 O O . ALA A 1 477 ? 40.374 34.522 -8.149 1.00 20.26 477 ALA A O 1
ATOM 3901 N N A SER A 1 478 ? 40.055 32.297 -7.858 0.56 16.23 478 SER A N 1
ATOM 3902 N N B SER A 1 478 ? 40.097 32.303 -7.879 0.44 16.98 478 SER A N 1
ATOM 3903 C CA A SER A 1 478 ? 40.348 31.925 -9.234 0.56 23.48 478 SER A CA 1
ATOM 3904 C CA B SER A 1 478 ? 40.383 32.007 -9.280 0.44 18.57 478 SER A CA 1
ATOM 3905 C C A SER A 1 478 ? 39.135 31.998 -10.153 0.56 20.28 478 SER A C 1
ATOM 3906 C C B SER A 1 478 ? 39.136 32.004 -10.158 0.44 17.81 478 SER A C 1
ATOM 3907 O O A SER A 1 478 ? 39.166 31.454 -11.260 0.56 26.83 478 SER A O 1
ATOM 3908 O O B SER A 1 478 ? 39.139 31.408 -11.238 0.44 15.79 478 SER A O 1
ATOM 3913 N N . ASP A 1 479 ? 38.080 32.667 -9.692 1.00 16.92 479 ASP A N 1
ATOM 3914 C CA . ASP A 1 479 ? 36.884 32.898 -10.503 1.00 18.29 479 ASP A CA 1
ATOM 3915 C C . ASP A 1 479 ? 36.268 31.569 -10.940 1.00 17.55 479 ASP A C 1
ATOM 3916 O O . ASP A 1 479 ? 35.976 31.343 -12.120 1.00 20.78 479 ASP A O 1
ATOM 3921 N N . GLU A 1 480 ? 36.085 30.681 -9.967 1.00 18.21 480 GLU A N 1
ATOM 3922 C CA . GLU A 1 480 ? 35.434 29.397 -10.197 1.00 15.95 480 GLU A CA 1
ATOM 3923 C C . GLU A 1 480 ? 34.215 29.216 -9.285 1.00 16.33 480 GLU A C 1
ATOM 3924 O O . GLU A 1 480 ? 33.076 29.169 -9.754 1.00 16.78 480 GLU A O 1
ATOM 3930 N N . GLN A 1 481 ? 34.450 29.075 -7.984 1.00 15.00 481 GLN A N 1
ATOM 3931 C CA . GLN A 1 481 ? 33.363 28.855 -7.037 1.00 13.15 481 GLN A CA 1
ATOM 3932 C C . GLN A 1 481 ? 32.725 30.188 -6.652 1.00 13.49 481 GLN A C 1
ATOM 3933 O O . GLN A 1 481 ? 33.430 31.189 -6.459 1.00 14.58 481 GLN A O 1
ATOM 3939 N N . LYS A 1 482 ? 31.393 30.200 -6.554 1.00 12.24 482 LYS A N 1
ATOM 3940 C CA . LYS A 1 482 ? 30.631 31.426 -6.318 1.00 12.05 482 LYS A CA 1
ATOM 3941 C C . LYS A 1 482 ? 29.627 31.227 -5.192 1.00 12.18 482 LYS A C 1
ATOM 3942 O O . LYS A 1 482 ? 29.317 30.093 -4.818 1.00 11.47 482 LYS A O 1
ATOM 3948 N N . TRP A 1 483 ? 29.123 32.336 -4.661 1.00 11.56 483 TRP A N 1
ATOM 3949 C CA . TRP A 1 483 ? 28.052 32.307 -3.669 1.00 10.08 483 TRP A CA 1
ATOM 3950 C C . TRP A 1 483 ? 27.001 33.296 -4.119 1.00 11.55 483 TRP A C 1
ATOM 3951 O O . TRP A 1 483 ? 27.323 34.451 -4.421 1.00 13.41 483 TRP A O 1
ATOM 3962 N N . GLY A 1 484 ? 25.747 32.850 -4.169 1.00 10.82 484 GLY A N 1
ATOM 3963 C CA . GLY A 1 484 ? 24.643 33.692 -4.614 1.00 11.98 484 GLY A CA 1
ATOM 3964 C C . GLY A 1 484 ? 23.568 33.910 -3.560 1.00 10.71 484 GLY A C 1
ATOM 3965 O O . GLY A 1 484 ? 23.285 33.020 -2.750 1.00 10.94 484 GLY A O 1
ATOM 3966 N N . LEU A 1 485 ? 22.983 35.107 -3.569 1.00 12.17 485 LEU A N 1
ATOM 3967 C CA . LEU A 1 485 ? 21.768 35.422 -2.819 1.00 11.39 485 LEU A CA 1
ATOM 3968 C C . LEU A 1 485 ? 20.667 35.734 -3.817 1.00 11.57 485 LEU A C 1
ATOM 3969 O O . LEU A 1 485 ? 20.848 36.560 -4.723 1.00 12.18 485 LEU A O 1
ATOM 3974 N N . PHE A 1 486 ? 19.518 35.094 -3.638 1.00 11.10 486 PHE A N 1
ATOM 3975 C CA . PHE A 1 486 ? 18.399 35.215 -4.562 1.00 10.68 486 PHE A CA 1
ATOM 3976 C C . PHE A 1 486 ? 17.166 35.560 -3.765 1.00 11.04 486 PHE A C 1
ATOM 3977 O O . PHE A 1 486 ? 16.899 34.955 -2.732 1.00 11.25 486 PHE A O 1
ATOM 3985 N N . ILE A 1 487 ? 16.424 36.557 -4.218 1.00 11.83 487 ILE A N 1
ATOM 3986 C CA . ILE A 1 487 ? 15.198 36.966 -3.552 1.00 12.75 487 ILE A CA 1
ATOM 3987 C C . ILE A 1 487 ? 14.158 37.228 -4.612 1.00 13.24 487 ILE A C 1
ATOM 3988 O O . ILE A 1 487 ? 14.457 37.812 -5.659 1.00 14.00 487 ILE A O 1
ATOM 3993 N N . ALA A 1 488 ? 12.921 36.828 -4.361 1.00 12.60 488 ALA A N 1
ATOM 3994 C CA . ALA A 1 488 ? 11.861 37.103 -5.321 1.00 14.53 488 ALA A CA 1
ATOM 3995 C C . ALA A 1 488 ? 10.514 37.111 -4.653 1.00 14.73 488 ALA A C 1
ATOM 3996 O O . ALA A 1 488 ? 10.369 36.663 -3.510 1.00 15.84 488 ALA A O 1
ATOM 3998 N N . ASN A 1 489 ? 9.515 37.601 -5.369 1.00 15.99 489 ASN A N 1
ATOM 3999 C CA . ASN A 1 489 ? 8.165 37.646 -4.849 1.00 16.05 489 ASN A CA 1
ATOM 4000 C C . ASN A 1 489 ? 7.204 36.829 -5.684 1.00 15.66 489 ASN A C 1
ATOM 4001 O O . ASN A 1 489 ? 7.446 36.568 -6.865 1.00 17.38 489 ASN A O 1
ATOM 4006 N N . LYS A 1 490 ? 6.105 36.428 -5.064 1.00 15.85 490 LYS A N 1
ATOM 4007 C CA . LYS A 1 490 ? 4.987 35.881 -5.804 1.00 17.37 490 LYS A CA 1
ATOM 4008 C C . LYS A 1 490 ? 3.956 36.981 -5.903 1.00 18.96 490 LYS A C 1
ATOM 4009 O O . LYS A 1 490 ? 3.434 37.443 -4.892 1.00 20.75 490 LYS A O 1
ATOM 4015 N N . ASN A 1 491 ? 3.676 37.424 -7.122 1.00 20.19 491 ASN A N 1
ATOM 4016 C CA . ASN A 1 491 ? 2.818 38.586 -7.309 1.00 23.03 491 ASN A CA 1
ATOM 4017 C C . ASN A 1 491 ? 1.342 38.282 -7.055 1.00 41.82 491 ASN A C 1
ATOM 4018 O O . ASN A 1 491 ? 0.696 38.933 -6.226 1.00 34.30 491 ASN A O 1
#

InterPro domains:
  IPR013216 Methyltransferase type 11 [PF08241] (58-156)
  IPR025714 Methyltransferase domain [PF13847] (281-400)
  IPR025771 Phosphoethanolamine N-methyltransferase [PS51582] (1-491)
  IPR029063 S-adenosyl-L-methionine-dependent methyltransferase superfamily [G3DSA:3.40.50.150] (9-240)
  IPR029063 S-adenosyl-L-methionine-dependent methyltransferase superfamily [G3DSA:3.40.50.150] (241-491)
  IPR029063 S-adenosyl-L-methionine-dependent methyltransferase superfamily [SSF53335] (5-207)
  IPR029063 S-adenosyl-L-methionine-dependent methyltransferase superfamily [SSF53335] (254-490)